Protein AF-A0A0C1N298-F1 (afdb_monomer)

Mean predicted aligned error: 6.8 Å

Foldseek 3Di:
DFLVVLLVVLVVLLVVLVVQLPDDPDDDADPVVVVLVSLLVLLVVLLVCVVPDDPDDPSNVRSFSSLLSSLVSLLSQLPRDPRHDDPVCLVSLLSSLVSLLVHCPPPPVNLVVCCVPPVALQVSLNVTSNSSSLLSLLSSLVSVLVVLVPDPNSPVVQQCQCVVPVVSVVSVVQCLDCVNNVRLSNLLSCLLCVVSSCSRPVVSSLVCVCSSQPPDPVCNSSNVSSQQSNLQRDDADLSSCVSCVVVLLVVLVCLQVVCVVDVDDDSSLLSSLQNVLVCQLVPNFDPPPVSTSNVSNVVRHFLVSLLSSLLSVLVVLLPDPDQDDVSSVVSNLVVLVVLLVCLVPDPDVVRNQSNLQSLLSNLLSPNDDVVSSLVSLLSSLVSRVHHPPPQSSLQSLLVCCLVPLLSSLSSVLSNCVSPPVNPVCVSRVPSLLSSLLSQLQDPDPNSNVSSVVVQVVCVVVVNPVSVVSNVVND

Secondary structure (DSSP, 8-state):
--HHHHHHHHHHHHHHHHHHHHH-SS-PPP-HHHHHHHHHHHHHHHHHHHHH--TT-THHHHHHHHHHHHHHHHHHHTT-TTTS--GGGHHHHHHHHHHHTT--PSPHHHHHHHHTT---HHHHHTTSHHHHHHHHHHHHHHHHHHHHHHSTTHHHHHHTGGGG-THHHHHHHHHH-TTT---HHHHHHHHHTHHHHHHH-HHHHHHHHHHHS--SGGGHHHHHHHHHHHHHH----HHHHHHHHHHHHHHHHHHHHHHHH-SS--HHHHHHHHHHHHHHHTTSS-TT-TT-HHHHHHHHS-HHHHHHHHHHHHHHHHH--SPPPHHHHHHHHHHHHHHHHHHHH-S-GGGGHHHHHTHHHHHHTT-S-HHHHHHHHHHHHHHTS--TTHHHHHHHHHHHTTT-HHHHHHHHHHHHHH-SSS-HHHHSHHHHHHHHHHHHHSS-HHHHHHHHHHHHHHHHTT-GGGGGGGTTT-

Sequence (474 aa):
MHPIYLTNLLRGLRQALNNQSGQQKEVKEFDWASVLCLCSWLAQESEQVQKFQTTDNNSNRDWLEPCRTVADLFEVGLTVDKIGIPYNLREQVWNTLSLLTQHLDPTPEREMGYHGFNNNPSELAINTVRGEALRAVVRYALWIRHHFEQISEGAERLEQGFDNMPEVPLVLDEHLNPDKEPSLAIRTVYGEWLPWLNLLDPHWTIQSIGKIFPQDEIFSDMRRAAWESYITNSNVYDNVFDVLREEYCYRVEQIASALIETPKLTHPDEGLSEHLMTLYWRGKLNLDEPEGLLARFFELASDALRSYALRFVGRSLDNTKDAIDPEILNRLQLLWEKRIDSVRSSADPSSYVSEIATFGWWFSSAKFDDSWAIAQFKQVLELVGKVDPEFLVLKHLAKLADVMPESAVECLKLIIEKDKKGGGIYGWHNDAKTILTTAIKGNNDKARQVAESIIHRLGERGHWEYRDLLSDGK

Solvent-accessible surface area (backbone atoms only — not comparable to full-atom values): 25530 Å² total; per-residue (Å²): 133,65,45,67,60,55,29,53,50,45,50,51,52,42,50,50,53,56,54,55,75,70,76,56,96,72,83,72,91,65,67,52,70,64,50,48,52,50,45,36,49,51,38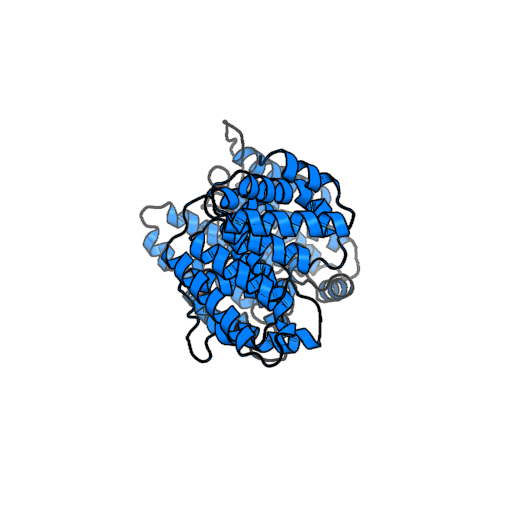,53,49,46,52,51,54,59,77,76,52,70,100,84,54,75,70,64,63,50,45,47,56,35,51,35,40,45,30,57,33,46,52,52,29,51,68,39,85,92,72,28,66,59,76,94,47,51,66,60,52,48,62,30,41,61,48,32,52,70,40,70,39,71,40,72,68,56,50,58,58,39,51,78,79,49,83,48,41,57,67,48,14,76,72,22,37,22,31,34,20,51,55,32,50,55,44,49,53,51,34,54,51,53,56,31,74,73,44,96,77,15,67,69,55,58,74,47,26,50,76,80,41,61,70,54,59,54,55,51,56,50,59,51,34,58,92,76,32,73,51,42,24,55,36,12,52,57,20,44,42,38,67,57,45,39,71,48,25,52,68,62,39,64,73,40,43,63,56,56,48,37,84,53,74,95,37,41,67,38,23,45,31,12,47,45,30,22,41,62,68,42,83,84,45,72,75,53,44,67,74,38,46,66,58,54,48,54,53,42,69,44,43,53,60,47,49,74,79,42,89,62,92,47,67,48,58,52,28,49,36,50,41,52,52,52,35,34,46,74,64,76,44,56,80,80,41,83,92,18,68,58,47,48,34,67,69,42,45,50,34,68,54,48,17,48,37,50,33,53,52,14,50,51,52,50,70,44,85,67,88,73,58,66,68,36,51,52,48,49,51,52,52,51,52,52,52,54,49,50,44,74,72,40,96,59,53,78,64,38,44,54,32,53,12,22,48,23,31,43,55,43,35,70,79,62,60,66,71,60,41,53,53,52,50,44,50,33,42,72,75,61,44,46,57,34,51,58,60,52,33,40,52,42,38,32,65,40,15,82,82,41,29,48,64,34,43,53,45,53,44,49,52,58,71,50,46,79,83,64,62,63,59,75,78,38,44,69,32,53,50,46,33,40,47,44,14,45,70,43,92,47,67,67,15,24,55,51,30,52,55,46,36,54,53,38,34,78,74,69,46,56,80,52,55,60,56,69,69,74,54,116

Radius of gyration: 29.15 Å; Cα contacts (8 Å, |Δi|>4): 558; chains: 1; bounding box: 76×52×72 Å

Structure (mmCIF, N/CA/C/O backbone):
data_AF-A0A0C1N298-F1
#
_entry.id   AF-A0A0C1N298-F1
#
loop_
_atom_site.group_PDB
_atom_site.id
_atom_site.type_symbol
_atom_site.label_atom_id
_atom_site.label_alt_id
_atom_site.label_comp_id
_atom_site.label_asym_id
_atom_site.label_entity_id
_atom_site.label_seq_id
_atom_site.pdbx_PDB_ins_code
_atom_site.Cartn_x
_atom_site.Cartn_y
_atom_site.Cartn_z
_atom_site.occupancy
_atom_site.B_iso_or_equiv
_atom_site.auth_seq_id
_atom_site.auth_comp_id
_atom_site.auth_asym_id
_atom_site.auth_atom_id
_atom_site.pdbx_PDB_model_num
ATOM 1 N N . MET A 1 1 ? 10.496 18.639 -39.844 1.00 66.44 1 MET A N 1
ATOM 2 C CA . MET A 1 1 ? 9.130 18.585 -39.270 1.00 66.44 1 MET A CA 1
ATOM 3 C C . MET A 1 1 ? 9.231 19.071 -37.832 1.00 66.44 1 MET A C 1
ATOM 5 O O . MET A 1 1 ? 10.214 18.723 -37.198 1.00 66.44 1 MET A O 1
ATOM 9 N N . HIS A 1 2 ? 8.319 19.915 -37.338 1.00 80.25 2 HIS A N 1
ATOM 10 C CA . HIS A 1 2 ? 8.431 20.426 -35.962 1.00 80.25 2 HIS A CA 1
ATOM 11 C C . HIS A 1 2 ? 8.074 19.318 -34.946 1.00 80.25 2 HIS A C 1
ATOM 13 O O . HIS A 1 2 ? 7.054 18.653 -35.165 1.00 80.25 2 HIS A O 1
ATOM 19 N N . PRO A 1 3 ? 8.832 19.142 -33.845 1.00 81.69 3 PRO A N 1
ATOM 20 C CA . PRO A 1 3 ? 8.614 18.086 -32.845 1.00 81.69 3 PRO A CA 1
ATOM 21 C C . PRO A 1 3 ? 7.174 17.967 -32.330 1.00 81.69 3 PRO A C 1
ATOM 23 O O . PRO A 1 3 ? 6.628 16.874 -32.232 1.00 81.69 3 PRO A O 1
ATOM 26 N N . ILE A 1 4 ? 6.497 19.099 -32.131 1.00 83.19 4 ILE A N 1
ATOM 27 C CA . ILE A 1 4 ? 5.093 19.137 -31.687 1.00 83.19 4 ILE A CA 1
ATOM 28 C C . ILE A 1 4 ? 4.109 18.354 -32.580 1.00 83.19 4 ILE A C 1
ATOM 30 O O . ILE A 1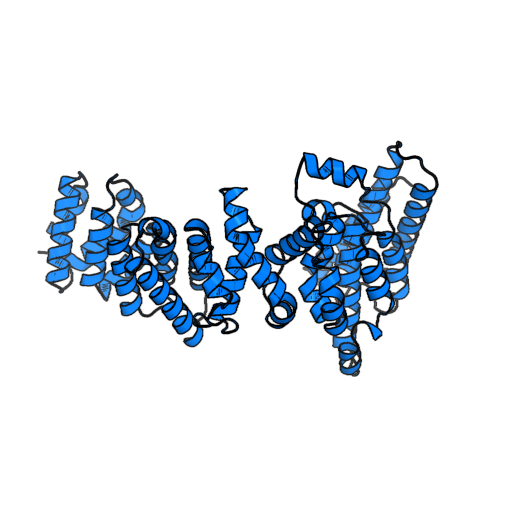 4 ? 3.142 17.781 -32.078 1.00 83.19 4 ILE A O 1
ATOM 34 N N . TYR A 1 5 ? 4.330 18.300 -33.900 1.00 87.56 5 TYR A N 1
ATOM 35 C CA . TYR A 1 5 ? 3.459 17.529 -34.796 1.00 87.56 5 TYR A CA 1
ATOM 36 C C . TYR A 1 5 ? 3.675 16.027 -34.612 1.00 87.56 5 TYR A C 1
ATOM 38 O O . TYR A 1 5 ? 2.715 15.262 -34.655 1.00 87.56 5 TYR A O 1
ATOM 46 N N . LEU A 1 6 ? 4.922 15.626 -34.357 1.00 88.94 6 LEU A N 1
ATOM 47 C CA . LEU A 1 6 ? 5.306 14.242 -34.095 1.00 88.94 6 LEU A CA 1
ATOM 48 C C . LEU A 1 6 ? 4.724 13.777 -32.756 1.00 88.94 6 LEU A C 1
ATOM 50 O O . LEU A 1 6 ? 4.073 12.738 -32.705 1.00 88.94 6 LEU A O 1
ATOM 54 N N . THR A 1 7 ? 4.835 14.597 -31.708 1.00 89.19 7 THR A N 1
ATOM 55 C CA . THR A 1 7 ? 4.174 14.368 -30.415 1.00 89.19 7 THR A CA 1
ATOM 56 C C . THR A 1 7 ? 2.671 14.142 -30.577 1.00 89.19 7 THR A C 1
ATOM 58 O O . THR A 1 7 ? 2.132 13.155 -30.082 1.00 89.19 7 THR A O 1
ATOM 61 N N . ASN A 1 8 ? 1.971 15.033 -31.286 1.00 91.19 8 ASN A N 1
ATOM 62 C CA . ASN A 1 8 ? 0.522 14.913 -31.457 1.00 91.19 8 ASN A CA 1
ATOM 63 C C . ASN A 1 8 ? 0.126 13.684 -32.288 1.00 91.19 8 ASN A C 1
ATOM 65 O O . ASN A 1 8 ? -0.885 13.052 -31.983 1.00 91.19 8 ASN A O 1
ATOM 69 N N . LEU A 1 9 ? 0.928 13.314 -33.293 1.00 92.69 9 LEU A N 1
ATOM 70 C CA . LEU A 1 9 ? 0.733 12.077 -34.048 1.00 92.69 9 LEU A CA 1
ATOM 71 C C . LEU A 1 9 ? 0.848 10.849 -33.134 1.00 92.69 9 LEU A C 1
ATOM 73 O O . LEU A 1 9 ? -0.068 10.030 -33.104 1.00 92.69 9 LEU A O 1
ATOM 77 N N . LEU A 1 10 ? 1.927 10.746 -32.351 1.00 92.38 10 LEU A N 1
ATOM 78 C CA . LEU A 1 10 ? 2.144 9.627 -31.428 1.00 92.38 10 LEU A CA 1
ATOM 79 C C . LEU A 1 10 ? 1.056 9.551 -30.343 1.00 92.38 10 LEU A C 1
ATOM 81 O O . LEU A 1 10 ? 0.554 8.467 -30.052 1.00 92.38 10 LEU A O 1
ATOM 85 N N . ARG A 1 11 ? 0.613 10.692 -29.797 1.00 92.00 11 ARG A N 1
ATOM 86 C CA . ARG A 1 11 ? -0.526 10.745 -28.860 1.00 92.00 11 ARG A CA 1
ATOM 87 C C . ARG A 1 11 ? -1.820 10.247 -29.502 1.00 92.00 11 ARG A C 1
ATOM 89 O O . ARG A 1 11 ? -2.562 9.503 -28.866 1.00 92.00 11 ARG A O 1
ATOM 96 N N . GLY A 1 12 ? -2.077 10.618 -30.758 1.00 91.50 12 GLY A N 1
ATOM 97 C CA . GLY A 1 12 ? -3.223 10.123 -31.521 1.00 91.50 12 GLY A CA 1
ATOM 98 C C . GLY A 1 12 ? -3.175 8.607 -31.730 1.00 91.50 12 GLY A C 1
ATOM 99 O O . GLY A 1 12 ? -4.187 7.932 -31.549 1.00 91.50 12 GLY A O 1
ATOM 100 N N . LEU A 1 13 ? -1.994 8.060 -32.032 1.00 91.38 13 LEU A N 1
ATOM 101 C CA . LEU A 1 13 ? -1.765 6.616 -32.145 1.00 91.38 13 LEU A CA 1
ATOM 102 C C . LEU A 1 13 ? -1.998 5.893 -30.809 1.00 91.38 13 LEU A C 1
ATOM 104 O O . LEU A 1 13 ? -2.745 4.917 -30.766 1.00 91.38 13 LEU A O 1
ATOM 108 N N . ARG A 1 14 ? -1.449 6.415 -29.706 1.00 90.25 14 ARG A N 1
ATOM 109 C CA . ARG A 1 14 ? -1.684 5.897 -28.348 1.00 90.25 14 ARG A CA 1
ATOM 110 C C . ARG A 1 14 ? -3.173 5.894 -27.994 1.00 90.25 14 ARG A C 1
ATOM 112 O O . ARG A 1 14 ? -3.695 4.907 -27.481 1.00 90.25 14 ARG A O 1
ATOM 119 N N . GLN A 1 15 ? -3.881 6.983 -28.297 1.00 88.06 15 GLN A N 1
ATOM 120 C CA . GLN A 1 15 ? -5.320 7.084 -28.054 1.00 88.06 15 GLN A CA 1
ATOM 121 C C . GLN A 1 15 ? -6.119 6.090 -28.910 1.00 88.06 15 GLN A C 1
ATOM 123 O O . GLN A 1 15 ? -7.096 5.518 -28.427 1.00 88.06 15 GLN A O 1
ATOM 128 N N . ALA A 1 16 ? -5.709 5.854 -30.160 1.00 86.44 16 ALA A N 1
ATOM 129 C CA . ALA A 1 16 ? -6.337 4.858 -31.021 1.00 86.44 16 ALA A CA 1
ATOM 130 C C . ALA A 1 16 ? -6.214 3.440 -30.437 1.00 86.44 16 ALA A C 1
ATOM 132 O O . ALA A 1 16 ? -7.218 2.728 -30.394 1.00 86.44 16 ALA A O 1
ATOM 133 N N . LEU A 1 17 ? -5.035 3.074 -29.915 1.00 84.88 17 LEU A N 1
ATOM 134 C CA . LEU A 1 17 ? -4.811 1.792 -29.236 1.00 84.88 17 LEU A CA 1
ATOM 135 C C . LEU A 1 17 ? -5.724 1.633 -28.009 1.00 84.88 17 LEU A C 1
ATOM 137 O O . LEU A 1 17 ? -6.424 0.629 -27.888 1.00 84.88 17 LEU A O 1
ATOM 141 N N . ASN A 1 18 ? -5.803 2.653 -27.148 1.00 82.00 18 ASN A N 1
ATOM 142 C CA . ASN A 1 18 ? -6.661 2.625 -25.954 1.00 82.00 18 ASN A CA 1
ATOM 143 C C . ASN A 1 18 ? -8.163 2.533 -26.279 1.00 82.00 18 ASN A C 1
ATOM 145 O O . ASN A 1 18 ? -8.922 1.862 -25.585 1.00 82.00 18 ASN A O 1
ATOM 149 N N . ASN A 1 19 ? -8.623 3.199 -27.339 1.00 78.88 19 ASN A N 1
ATOM 150 C CA . ASN A 1 19 ? -10.037 3.156 -27.719 1.00 78.88 19 ASN A CA 1
ATOM 151 C C . ASN A 1 19 ? -10.432 1.798 -28.325 1.00 78.88 19 ASN A C 1
ATOM 153 O O . ASN A 1 19 ? -11.556 1.327 -28.128 1.00 78.88 19 ASN A O 1
ATOM 157 N N . GLN A 1 20 ? -9.519 1.167 -29.067 1.00 71.06 20 GLN A N 1
ATOM 158 C CA . GLN A 1 20 ? -9.757 -0.128 -29.704 1.00 71.06 20 GLN A CA 1
ATOM 159 C C . GLN A 1 20 ? -9.628 -1.307 -28.735 1.00 71.06 20 GLN A C 1
ATOM 161 O O . GLN A 1 20 ? -10.300 -2.317 -28.940 1.00 71.06 20 GLN A O 1
ATOM 166 N N . SER A 1 21 ? -8.847 -1.175 -27.658 1.00 62.97 21 SER A N 1
ATOM 167 C CA . SER A 1 21 ? -8.810 -2.172 -26.581 1.00 62.97 21 SER A CA 1
ATOM 168 C C . SER A 1 21 ? -10.100 -2.186 -25.745 1.00 62.97 21 SER A C 1
ATOM 170 O O . SER A 1 21 ? -10.472 -3.232 -25.217 1.00 62.97 21 SER A O 1
ATOM 172 N N . GLY A 1 22 ? -10.816 -1.055 -25.668 1.00 58.19 22 GLY A N 1
ATOM 173 C CA . GLY A 1 22 ? -11.989 -0.892 -24.807 1.00 58.19 22 GLY A CA 1
ATOM 174 C C . GLY A 1 22 ? -13.345 -1.318 -25.389 1.00 58.19 22 GLY A C 1
ATOM 175 O O . GLY A 1 22 ? -14.139 -1.902 -24.654 1.00 58.19 22 GLY A O 1
ATOM 176 N N . GLN A 1 23 ? -13.685 -0.990 -26.651 1.00 55.72 23 GLN A N 1
ATOM 177 C CA . GLN A 1 23 ? -15.110 -1.003 -27.069 1.00 55.72 23 GLN A CA 1
ATOM 178 C C . GLN A 1 23 ? -15.464 -1.258 -28.560 1.00 55.72 23 GLN A C 1
ATOM 180 O O . GLN A 1 23 ? -16.587 -0.942 -28.954 1.00 55.72 23 GLN A O 1
ATOM 185 N N . GLN A 1 24 ? -14.632 -1.861 -29.425 1.00 53.31 24 GLN A N 1
ATOM 186 C CA . GLN A 1 24 ? -15.046 -2.096 -30.833 1.00 53.31 24 GLN A CA 1
ATOM 187 C C . GLN A 1 24 ? -14.903 -3.537 -31.349 1.00 53.31 24 GLN A C 1
ATOM 189 O O . GLN A 1 24 ? -13.948 -4.246 -31.061 1.00 53.31 24 GLN A O 1
ATOM 194 N N . LYS A 1 25 ? -15.913 -3.956 -32.135 1.00 53.72 25 LYS A N 1
ATOM 195 C CA . LYS A 1 25 ? -16.077 -5.290 -32.746 1.00 53.72 25 LYS A CA 1
ATOM 196 C C . LYS A 1 25 ? -15.240 -5.513 -34.016 1.00 53.72 25 LYS A C 1
ATOM 198 O O . LYS A 1 25 ? -15.170 -6.648 -34.474 1.00 53.72 25 LYS A O 1
ATOM 203 N N . GLU A 1 26 ? -14.600 -4.479 -34.559 1.00 56.78 26 GLU A N 1
ATOM 204 C CA . GLU A 1 26 ? -13.660 -4.596 -35.680 1.00 56.78 26 GLU A CA 1
ATOM 205 C C . GLU A 1 26 ? -12.300 -4.040 -35.266 1.00 56.78 26 GLU A C 1
ATOM 207 O O . GLU A 1 26 ? -12.104 -2.831 -35.138 1.00 56.78 26 GLU A O 1
ATOM 212 N N . VAL A 1 27 ? -11.366 -4.956 -35.031 1.00 60.44 27 VAL A N 1
ATOM 213 C CA . VAL A 1 27 ? -9.962 -4.642 -34.797 1.00 60.44 27 VAL A CA 1
ATOM 214 C C . VAL A 1 27 ? -9.345 -4.263 -36.142 1.00 60.44 27 VAL A C 1
ATOM 216 O O . VAL A 1 27 ? -9.258 -5.107 -37.032 1.00 60.44 27 VAL A O 1
ATOM 219 N N . LYS A 1 28 ? -8.949 -2.998 -36.319 1.00 67.31 28 LYS A N 1
ATOM 220 C CA . LYS A 1 28 ? -8.150 -2.604 -37.487 1.00 67.31 28 LYS A CA 1
ATOM 221 C C . LYS A 1 28 ? -6.696 -2.975 -37.230 1.00 67.31 28 LYS A C 1
ATOM 223 O O . LYS A 1 28 ? -6.193 -2.720 -36.140 1.00 67.31 28 LYS A O 1
ATOM 228 N N . GLU A 1 29 ? -6.038 -3.553 -38.230 1.00 72.25 29 GLU A N 1
ATOM 229 C CA . GLU A 1 29 ? -4.600 -3.812 -38.169 1.00 72.25 29 GLU A CA 1
ATOM 230 C C . GLU A 1 29 ? -3.844 -2.506 -37.891 1.00 72.25 29 GLU A C 1
ATOM 232 O O . GLU A 1 29 ? -4.100 -1.472 -38.517 1.00 72.25 29 GLU A O 1
ATOM 237 N N . PHE A 1 30 ? -2.936 -2.561 -36.920 1.00 83.94 30 PHE A N 1
ATOM 238 C CA . PHE A 1 30 ? -2.082 -1.449 -36.532 1.00 83.94 30 PHE A CA 1
ATOM 239 C C . PHE A 1 30 ? -0.682 -1.707 -37.091 1.00 83.94 30 PHE A C 1
ATOM 241 O O . PHE A 1 30 ? -0.045 -2.701 -36.740 1.00 83.94 30 PHE A O 1
ATOM 248 N N . ASP A 1 31 ? -0.211 -0.840 -37.990 1.00 91.31 31 ASP A N 1
ATOM 249 C CA . ASP A 1 31 ? 1.086 -1.001 -38.657 1.00 91.31 31 ASP A CA 1
ATOM 250 C C . ASP A 1 31 ? 2.246 -0.635 -37.718 1.00 91.31 31 ASP A C 1
ATOM 252 O O . ASP A 1 31 ? 2.850 0.440 -37.796 1.00 91.31 31 ASP A O 1
ATOM 256 N N . TRP A 1 32 ? 2.552 -1.551 -36.800 1.00 94.38 32 TRP A N 1
ATOM 257 C CA . TRP A 1 32 ? 3.634 -1.385 -35.837 1.00 94.38 32 TRP A CA 1
ATOM 258 C C . TRP A 1 32 ? 5.004 -1.254 -36.490 1.00 94.38 32 TRP A C 1
ATOM 260 O O . TRP A 1 32 ? 5.846 -0.560 -35.936 1.00 94.38 32 TRP A O 1
ATOM 270 N N . ALA A 1 33 ? 5.244 -1.847 -37.662 1.00 94.06 33 ALA A N 1
ATOM 271 C CA . ALA A 1 33 ? 6.540 -1.729 -38.326 1.00 94.06 33 ALA A CA 1
ATOM 272 C C . ALA A 1 33 ? 6.829 -0.269 -38.717 1.00 94.06 33 ALA A C 1
ATOM 274 O O . ALA A 1 33 ? 7.897 0.263 -38.405 1.00 94.06 33 ALA A O 1
ATOM 275 N N . SER A 1 34 ? 5.855 0.413 -39.325 1.00 94.38 34 SER A N 1
ATOM 276 C CA . SER A 1 34 ? 5.986 1.835 -39.663 1.00 94.38 34 SER A CA 1
ATOM 277 C C . SER A 1 34 ? 6.056 2.726 -38.420 1.00 94.38 34 SER A C 1
ATOM 279 O O . SER A 1 34 ? 6.842 3.675 -38.379 1.00 94.38 34 SER A O 1
ATOM 281 N N . VAL A 1 35 ? 5.266 2.416 -37.387 1.00 94.88 35 VAL A N 1
ATOM 282 C CA . VAL A 1 35 ? 5.274 3.170 -36.124 1.00 94.88 35 VAL A CA 1
ATOM 283 C C . VAL A 1 35 ? 6.618 3.033 -35.404 1.00 94.88 35 VAL A C 1
ATOM 285 O O . VAL A 1 35 ? 7.192 4.043 -35.006 1.00 94.88 35 VAL A O 1
ATOM 288 N N . LEU A 1 36 ? 7.169 1.823 -35.294 1.00 95.50 36 LEU A N 1
ATOM 289 C CA . LEU A 1 36 ? 8.472 1.586 -34.667 1.00 95.50 36 LEU A CA 1
ATOM 290 C C . LEU A 1 36 ? 9.619 2.211 -35.462 1.00 95.50 36 LEU A C 1
ATOM 292 O O . LEU A 1 36 ? 10.556 2.727 -34.855 1.00 95.50 36 LEU A O 1
ATOM 296 N N . CYS A 1 37 ? 9.531 2.240 -36.796 1.00 95.19 37 CYS A N 1
ATOM 297 C CA . CYS A 1 37 ? 10.485 2.969 -37.630 1.00 95.19 37 CYS A CA 1
ATOM 298 C C . CYS A 1 37 ? 10.489 4.472 -37.295 1.00 95.19 37 CYS A C 1
ATOM 300 O O . CYS A 1 37 ? 11.556 5.059 -37.106 1.00 95.19 37 CYS A O 1
ATOM 302 N N . LEU A 1 38 ? 9.305 5.079 -37.135 1.00 94.25 38 LEU A N 1
ATOM 303 C CA . LEU A 1 38 ? 9.179 6.473 -36.706 1.00 94.25 38 LEU A CA 1
ATOM 304 C C . LEU A 1 38 ? 9.743 6.687 -35.293 1.00 94.25 38 LEU A C 1
ATOM 306 O O . LEU A 1 38 ? 10.506 7.626 -35.082 1.00 94.25 38 LEU A O 1
ATOM 310 N N . CYS A 1 39 ? 9.398 5.820 -34.338 1.00 95.12 39 CYS A N 1
ATOM 311 C CA . CYS A 1 39 ? 9.903 5.881 -32.964 1.00 95.12 39 CYS A CA 1
ATOM 312 C C . CYS A 1 39 ? 11.434 5.766 -32.900 1.00 95.12 39 CYS A C 1
ATOM 314 O O . CYS A 1 39 ? 12.076 6.559 -32.215 1.00 95.12 39 CYS A O 1
ATOM 316 N N . SER A 1 40 ? 12.017 4.832 -33.658 1.00 94.06 40 SER A N 1
ATOM 317 C CA . SER A 1 40 ? 13.471 4.649 -33.756 1.00 94.06 40 SER A CA 1
ATOM 318 C C . SER A 1 40 ? 14.146 5.900 -34.310 1.00 94.06 40 SER A C 1
ATOM 320 O O . SER A 1 40 ? 15.119 6.389 -33.738 1.00 94.06 40 SER A O 1
ATOM 322 N N . TRP A 1 41 ? 13.607 6.448 -35.403 1.00 94.00 41 TRP A N 1
ATOM 323 C CA . TRP A 1 41 ? 14.131 7.671 -36.003 1.00 94.00 41 TRP A CA 1
ATOM 324 C C . TRP A 1 41 ? 14.064 8.857 -35.029 1.00 94.00 41 TRP A C 1
ATOM 326 O O . TRP A 1 41 ? 15.035 9.597 -34.912 1.00 94.00 41 TRP A O 1
ATOM 336 N N . LEU A 1 42 ? 12.964 9.010 -34.281 1.00 91.62 42 LEU A N 1
ATOM 337 C CA . LEU A 1 42 ? 12.821 10.066 -33.272 1.00 91.62 42 LEU A CA 1
ATOM 338 C C . LEU A 1 42 ? 13.865 9.957 -32.157 1.00 91.62 42 LEU A C 1
ATOM 340 O O . LEU A 1 42 ? 14.465 10.966 -31.790 1.00 91.62 42 LEU A O 1
ATOM 344 N N . ALA A 1 43 ? 14.092 8.749 -31.635 1.00 91.62 43 ALA A N 1
ATOM 345 C CA . ALA A 1 43 ? 15.094 8.520 -30.598 1.00 91.62 43 ALA A CA 1
ATOM 346 C C . ALA A 1 43 ? 16.511 8.855 -31.101 1.00 91.62 43 ALA A C 1
ATOM 348 O O . ALA A 1 43 ? 17.268 9.535 -30.408 1.00 91.62 43 ALA A O 1
ATOM 349 N N . GLN A 1 44 ? 16.842 8.454 -32.333 1.00 91.56 44 GLN A N 1
ATOM 350 C CA . GLN A 1 44 ? 18.126 8.764 -32.975 1.00 91.56 44 GLN A CA 1
ATOM 351 C C . GLN A 1 44 ? 18.308 10.264 -33.235 1.00 91.56 44 GLN A C 1
ATOM 353 O O . GLN A 1 44 ? 19.378 10.812 -32.977 1.00 91.56 44 GLN A O 1
ATOM 358 N N . GLU A 1 45 ? 17.274 10.944 -33.732 1.00 88.81 45 GLU A N 1
ATOM 359 C CA . GLU A 1 45 ? 17.314 12.387 -33.984 1.00 88.81 45 GLU A CA 1
ATOM 360 C C . GLU A 1 45 ? 17.512 13.159 -32.671 1.00 88.81 45 GLU A C 1
ATOM 362 O O . GLU A 1 45 ? 18.363 14.043 -32.592 1.00 88.81 45 GLU A O 1
ATOM 367 N N . SER A 1 46 ? 16.796 12.775 -31.609 1.00 86.12 46 SER A N 1
ATOM 368 C CA . SER A 1 46 ? 16.953 13.370 -30.277 1.00 86.12 46 SER A CA 1
ATOM 369 C C . SER A 1 46 ? 18.371 13.199 -29.724 1.00 86.12 46 SER A C 1
ATOM 371 O O . SER A 1 46 ? 18.938 14.144 -29.171 1.00 86.12 46 SER A O 1
ATOM 373 N N . GLU A 1 47 ? 18.967 12.017 -29.891 1.00 85.12 47 GLU A N 1
ATOM 374 C CA . GLU A 1 47 ? 20.351 11.754 -29.488 1.00 85.12 47 GLU A CA 1
ATOM 375 C C . GLU A 1 47 ? 21.341 12.659 -30.247 1.00 85.12 47 GLU A C 1
ATOM 377 O O . GLU A 1 47 ? 22.252 13.239 -29.651 1.00 85.12 47 GLU A O 1
ATOM 382 N N . GLN A 1 48 ? 21.156 12.829 -31.560 1.00 84.31 48 GLN A N 1
ATOM 383 C CA . GLN A 1 48 ? 21.991 13.729 -32.360 1.00 84.31 48 GLN A CA 1
ATOM 384 C C . GLN A 1 48 ? 21.844 15.183 -31.904 1.00 84.31 48 GLN A C 1
ATOM 386 O O . GLN A 1 48 ? 22.848 15.861 -31.685 1.00 84.31 48 GLN A O 1
ATOM 391 N N . VAL A 1 49 ? 20.613 15.656 -31.701 1.00 80.75 49 VAL A N 1
ATOM 392 C CA . VAL A 1 49 ? 20.340 17.019 -31.221 1.00 80.75 49 VAL A CA 1
ATOM 393 C C . VAL A 1 49 ? 21.059 17.292 -29.895 1.00 80.75 49 VAL A C 1
ATOM 395 O O . VAL A 1 49 ? 21.670 18.351 -29.745 1.00 80.75 49 VAL A O 1
ATOM 398 N N . GLN A 1 50 ? 21.083 16.321 -28.980 1.00 76.00 50 GLN A N 1
ATOM 399 C CA . GLN A 1 50 ? 21.799 16.435 -27.704 1.00 76.00 50 GLN A CA 1
ATOM 400 C C . GLN A 1 50 ? 23.318 16.491 -27.855 1.00 76.00 50 GLN A C 1
ATOM 402 O O . GLN A 1 50 ? 23.968 17.258 -27.148 1.00 76.00 50 GLN A O 1
ATOM 407 N N . LYS A 1 51 ? 23.898 15.721 -28.782 1.00 73.56 51 LYS A N 1
ATOM 408 C CA . LYS A 1 51 ? 25.353 15.706 -29.016 1.00 73.56 51 LYS A CA 1
ATOM 409 C C . LYS A 1 51 ? 25.887 17.027 -29.578 1.00 73.56 51 LYS A C 1
ATOM 411 O O . LYS A 1 51 ? 27.053 17.348 -29.357 1.00 73.56 51 LYS A O 1
ATOM 416 N N . PHE A 1 52 ? 25.067 17.780 -30.315 1.00 66.06 52 PHE A N 1
ATOM 417 C CA . PHE A 1 52 ? 25.514 18.959 -31.069 1.00 66.06 52 PHE A CA 1
ATOM 418 C C . PHE A 1 52 ? 25.053 20.313 -30.501 1.00 66.06 52 PHE A C 1
ATOM 420 O O . PHE A 1 52 ? 25.431 21.346 -31.056 1.00 66.06 52 PHE A O 1
ATOM 427 N N . GLN A 1 53 ? 24.268 20.355 -29.417 1.00 60.28 53 GLN A N 1
ATOM 428 C CA . GLN A 1 53 ? 23.753 21.610 -28.846 1.00 60.28 53 GLN A CA 1
ATOM 429 C C . GLN A 1 53 ? 24.339 21.923 -27.462 1.00 60.28 53 GLN A C 1
ATOM 431 O O . GLN A 1 53 ? 24.379 21.078 -26.575 1.00 60.28 53 GLN A O 1
ATOM 436 N N . THR A 1 54 ? 24.771 23.176 -27.270 1.00 50.56 54 THR A N 1
ATOM 437 C CA . THR A 1 54 ? 25.161 23.720 -25.962 1.00 50.56 54 THR A CA 1
ATOM 438 C C . THR A 1 54 ? 23.927 23.964 -25.088 1.00 50.56 54 THR A C 1
ATOM 440 O O . THR A 1 54 ? 22.839 24.232 -25.595 1.00 50.56 54 THR A O 1
ATOM 443 N N . THR A 1 55 ? 24.114 23.900 -23.770 1.00 50.38 55 THR A N 1
ATOM 444 C CA . THR A 1 55 ? 23.116 23.847 -22.679 1.00 50.38 55 THR A CA 1
ATOM 445 C C . THR A 1 55 ? 22.043 24.950 -22.623 1.00 50.38 55 THR A C 1
ATOM 447 O O . THR A 1 55 ? 21.161 24.870 -21.774 1.00 50.38 55 THR A O 1
ATOM 450 N N . ASP A 1 56 ? 22.053 25.937 -23.521 1.00 46.47 56 ASP A N 1
ATOM 451 C CA . ASP A 1 56 ? 21.295 27.194 -23.386 1.00 46.47 56 ASP A CA 1
ATOM 452 C C . ASP A 1 56 ? 20.205 27.438 -24.454 1.00 46.47 56 ASP A C 1
ATOM 454 O O . ASP A 1 56 ? 19.630 28.523 -24.519 1.00 46.47 56 ASP A O 1
ATOM 458 N N . ASN A 1 57 ? 19.877 26.454 -25.304 1.00 50.56 57 ASN A N 1
ATOM 459 C CA . ASN A 1 57 ? 18.877 26.637 -26.368 1.00 50.56 57 ASN A CA 1
ATOM 460 C C . ASN A 1 57 ? 17.538 25.919 -26.109 1.00 50.56 57 ASN A C 1
ATOM 462 O O . ASN A 1 57 ? 17.485 24.717 -25.843 1.00 50.56 57 ASN A O 1
ATOM 466 N N . ASN A 1 58 ? 16.431 26.652 -26.316 1.00 51.50 58 ASN A N 1
ATOM 467 C CA . ASN A 1 58 ? 15.042 26.159 -26.277 1.00 51.50 58 ASN A CA 1
ATOM 468 C C . ASN A 1 58 ? 14.779 24.941 -27.189 1.00 51.50 58 ASN A C 1
ATOM 470 O O . ASN A 1 58 ? 13.852 24.183 -26.922 1.00 51.50 58 ASN A O 1
ATOM 474 N N . SER A 1 59 ? 15.604 24.714 -28.216 1.00 51.84 59 SER A N 1
ATOM 475 C CA . SER A 1 59 ? 15.459 23.602 -29.162 1.00 51.84 59 SER A CA 1
ATOM 476 C C . SER A 1 59 ? 15.611 22.218 -28.532 1.00 51.84 59 SER A C 1
ATOM 478 O O . SER A 1 59 ? 15.006 21.276 -29.030 1.00 51.84 59 SER A O 1
ATOM 480 N N . ASN A 1 60 ? 16.366 22.069 -27.436 1.00 55.84 60 ASN A N 1
ATOM 481 C CA . ASN A 1 60 ? 16.522 20.771 -26.765 1.00 55.84 60 ASN A CA 1
ATOM 482 C C . ASN A 1 60 ? 15.235 20.368 -26.015 1.00 55.84 60 ASN A C 1
ATOM 484 O O . ASN A 1 60 ? 14.886 19.192 -25.945 1.00 55.84 60 ASN A O 1
ATOM 488 N N . ARG A 1 61 ? 14.475 21.356 -25.512 1.00 59.47 61 ARG A N 1
ATOM 489 C CA . ARG A 1 61 ? 13.172 21.130 -24.860 1.00 59.47 61 ARG A CA 1
ATOM 490 C C . ARG A 1 61 ? 12.107 20.650 -25.841 1.00 59.47 61 ARG A C 1
ATOM 492 O O . ARG A 1 61 ? 11.221 19.902 -25.438 1.00 59.47 61 ARG A O 1
ATOM 499 N N . ASP A 1 62 ? 12.220 21.029 -27.113 1.00 71.12 62 ASP A N 1
ATOM 500 C CA . ASP A 1 62 ? 11.261 20.626 -28.142 1.00 71.12 62 ASP A CA 1
ATOM 501 C C . ASP A 1 62 ? 11.303 19.111 -28.420 1.00 71.12 62 ASP A C 1
ATOM 503 O O . ASP A 1 62 ? 10.292 18.548 -28.836 1.00 71.12 62 ASP A O 1
ATOM 507 N N . TRP A 1 63 ? 12.427 18.433 -28.144 1.00 79.31 63 TRP A N 1
ATOM 508 C CA . TRP A 1 63 ? 12.610 16.994 -28.397 1.00 79.31 63 TRP A CA 1
ATOM 509 C C . TRP A 1 63 ? 12.361 16.084 -27.187 1.00 79.31 63 TRP A C 1
ATOM 511 O O . TRP A 1 63 ? 12.165 14.883 -27.371 1.00 79.31 63 TRP A O 1
ATOM 521 N N . LEU A 1 64 ? 12.254 16.641 -25.974 1.00 84.81 64 LEU A N 1
ATOM 522 C CA . LEU A 1 64 ? 11.909 15.869 -24.771 1.00 84.81 64 LEU A CA 1
ATOM 523 C C . LEU A 1 64 ? 10.530 15.218 -24.896 1.00 84.81 64 LEU A C 1
ATOM 525 O O . LEU A 1 64 ? 10.351 14.035 -24.615 1.00 84.81 64 LEU A O 1
ATOM 529 N N . GLU A 1 65 ? 9.547 16.001 -25.334 1.00 87.56 65 GLU A N 1
ATOM 530 C CA . GLU A 1 65 ? 8.156 15.568 -25.360 1.00 87.56 65 GLU A CA 1
ATOM 531 C C . GLU A 1 65 ? 7.883 14.460 -26.395 1.00 87.56 65 GLU A C 1
ATOM 533 O O . GLU A 1 65 ? 7.210 13.490 -26.041 1.00 87.56 65 GLU A O 1
ATOM 538 N N . PRO A 1 66 ? 8.399 14.513 -27.643 1.00 88.38 66 PRO A N 1
ATOM 539 C CA . PRO A 1 66 ? 8.334 13.371 -28.552 1.00 88.38 66 PRO A CA 1
ATOM 540 C C . PRO A 1 66 ? 8.948 12.096 -27.965 1.00 88.38 66 PRO A C 1
ATOM 542 O O . PRO A 1 66 ? 8.311 11.052 -28.047 1.00 88.38 66 PRO A O 1
ATOM 545 N N . CYS A 1 67 ? 10.130 12.172 -27.345 1.00 90.44 67 CYS A N 1
ATOM 546 C CA . CYS A 1 67 ? 10.806 11.010 -26.760 1.00 90.44 67 CYS A CA 1
ATOM 547 C C . CYS A 1 67 ? 10.015 10.392 -25.603 1.00 90.44 67 CYS A C 1
ATOM 549 O O . CYS A 1 67 ? 9.826 9.178 -25.572 1.00 90.44 67 CYS A O 1
ATOM 551 N N . ARG A 1 68 ? 9.466 11.221 -24.706 1.00 90.88 68 ARG A N 1
ATOM 552 C CA . ARG A 1 68 ? 8.526 10.755 -23.672 1.00 90.88 68 ARG A CA 1
ATOM 553 C C . ARG A 1 68 ? 7.295 10.103 -24.291 1.00 90.88 68 ARG A C 1
ATOM 555 O O . ARG A 1 68 ? 6.921 9.007 -23.908 1.00 90.88 68 ARG A O 1
ATOM 562 N N . THR A 1 69 ? 6.727 10.716 -25.331 1.00 91.12 69 THR A N 1
ATOM 563 C CA . THR A 1 69 ? 5.551 10.159 -26.017 1.00 91.12 69 THR A CA 1
ATOM 564 C C . THR A 1 69 ? 5.856 8.817 -26.703 1.00 91.12 69 THR A C 1
ATOM 566 O O . THR A 1 69 ? 4.960 7.985 -26.830 1.00 91.12 69 THR A O 1
ATOM 569 N N . VAL A 1 70 ? 7.098 8.573 -27.144 1.00 94.56 70 VAL A N 1
ATOM 570 C CA . VAL A 1 70 ? 7.525 7.249 -27.630 1.00 94.56 70 VAL A CA 1
ATOM 571 C C . VAL A 1 70 ? 7.482 6.219 -26.496 1.00 94.56 70 VAL A C 1
ATOM 573 O O . VAL A 1 70 ? 6.902 5.152 -26.691 1.00 94.56 70 VAL A O 1
ATOM 576 N N . ALA A 1 71 ? 8.028 6.538 -25.318 1.00 91.88 71 ALA A N 1
ATOM 577 C CA . ALA A 1 71 ? 7.962 5.654 -24.152 1.00 91.88 71 ALA A CA 1
ATOM 578 C C . ALA A 1 71 ? 6.505 5.395 -23.705 1.00 91.88 71 ALA A C 1
ATOM 580 O O . ALA A 1 71 ? 6.118 4.238 -23.536 1.00 91.88 71 ALA A O 1
ATOM 581 N N . ASP A 1 72 ? 5.661 6.432 -23.657 1.00 88.69 72 ASP A N 1
ATOM 582 C CA . ASP A 1 72 ? 4.220 6.322 -23.365 1.00 88.69 72 ASP A CA 1
ATOM 583 C C . ASP A 1 72 ? 3.466 5.459 -24.394 1.00 88.69 72 ASP A C 1
ATOM 585 O O . ASP A 1 72 ? 2.484 4.779 -24.079 1.00 88.69 72 ASP A O 1
ATOM 589 N N . LEU A 1 73 ? 3.867 5.521 -25.669 1.00 93.00 73 LEU A N 1
ATOM 590 C CA . LEU A 1 73 ? 3.283 4.689 -26.717 1.00 93.00 73 LEU A CA 1
ATOM 591 C C . LEU A 1 73 ? 3.684 3.224 -26.527 1.00 93.00 73 LEU A C 1
ATOM 593 O O . LEU A 1 73 ? 2.849 2.342 -26.729 1.00 93.00 73 LEU A O 1
ATOM 597 N N . PHE A 1 74 ? 4.927 2.961 -26.121 1.00 94.25 74 PHE A N 1
ATOM 598 C CA . PHE A 1 74 ? 5.393 1.611 -25.811 1.00 94.25 74 PHE A CA 1
ATOM 599 C C . PHE A 1 74 ? 4.716 1.053 -24.563 1.00 94.25 74 PHE A C 1
ATOM 601 O O . PHE A 1 74 ? 4.355 -0.118 -24.572 1.00 94.25 74 PHE A O 1
ATOM 608 N N . GLU A 1 75 ? 4.445 1.870 -23.541 1.00 87.94 75 GLU A N 1
ATOM 609 C CA . GLU A 1 75 ? 3.638 1.455 -22.386 1.00 87.94 75 GLU A CA 1
ATOM 610 C C . GLU A 1 75 ? 2.320 0.799 -22.828 1.00 87.94 75 GLU A C 1
ATOM 612 O O . GLU A 1 75 ? 1.984 -0.295 -22.371 1.00 87.94 75 GLU A O 1
ATOM 617 N N . VAL A 1 76 ? 1.584 1.439 -23.740 1.00 89.38 76 VAL A N 1
ATOM 618 C CA . VAL A 1 76 ? 0.307 0.908 -24.242 1.00 89.38 76 VAL A CA 1
ATOM 619 C C . VAL A 1 76 ? 0.538 -0.235 -25.232 1.00 89.38 76 VAL A C 1
ATOM 621 O O . VAL A 1 76 ? -0.117 -1.271 -25.161 1.00 89.38 76 VAL A O 1
ATOM 624 N N . GLY A 1 77 ? 1.489 -0.080 -26.153 1.00 92.38 77 GLY A N 1
ATOM 625 C CA . GLY A 1 77 ? 1.779 -1.075 -27.184 1.00 92.38 77 GLY A CA 1
ATOM 626 C C . GLY A 1 77 ? 2.226 -2.427 -26.630 1.00 92.38 77 GLY A C 1
ATOM 627 O O . GLY A 1 77 ? 1.875 -3.455 -27.198 1.00 92.38 77 GLY A O 1
ATOM 628 N N . LEU A 1 78 ? 2.960 -2.439 -25.518 1.00 94.12 78 LEU A N 1
ATOM 629 C CA . LEU A 1 78 ? 3.478 -3.654 -24.883 1.00 94.12 78 LEU A CA 1
ATOM 630 C C . LEU A 1 78 ? 2.460 -4.344 -23.962 1.00 94.12 78 LEU A C 1
ATOM 632 O O . LEU A 1 78 ? 2.691 -5.474 -23.545 1.00 94.12 78 LEU A O 1
ATOM 636 N N . THR A 1 79 ? 1.348 -3.684 -23.627 1.00 87.69 79 THR A N 1
ATOM 637 C CA . THR A 1 79 ? 0.359 -4.193 -22.659 1.00 87.69 79 THR A CA 1
ATOM 638 C C . THR A 1 79 ? -0.939 -4.685 -23.296 1.00 87.69 79 THR A C 1
ATOM 640 O O . THR A 1 79 ? -1.716 -5.368 -22.635 1.00 87.69 79 THR A O 1
ATOM 643 N N . VAL A 1 80 ? -1.205 -4.355 -24.563 1.00 84.75 80 VAL A N 1
ATOM 644 C CA . VAL A 1 80 ? -2.445 -4.738 -25.254 1.00 84.75 80 VAL A CA 1
ATOM 645 C C . VAL A 1 80 ? -2.260 -6.030 -26.056 1.00 84.75 80 VAL A C 1
ATOM 647 O O . VAL A 1 80 ? -1.433 -6.081 -26.954 1.00 84.75 80 VAL A O 1
ATOM 650 N N . ASP A 1 81 ? -3.099 -7.044 -25.838 1.00 77.19 81 ASP A N 1
ATOM 651 C CA . ASP A 1 81 ? -2.905 -8.360 -26.478 1.00 77.19 81 ASP A CA 1
ATOM 652 C C . ASP A 1 81 ? -3.147 -8.376 -27.998 1.00 77.19 81 ASP A C 1
ATOM 654 O O . ASP A 1 81 ? -2.322 -8.843 -28.776 1.00 77.19 81 ASP A O 1
ATOM 658 N N . LYS A 1 82 ? -4.313 -7.899 -28.455 1.00 80.19 82 LYS A N 1
ATOM 659 C CA . LYS A 1 82 ? -4.777 -8.143 -29.841 1.00 80.19 82 LYS A CA 1
ATOM 660 C C . LYS A 1 82 ? -4.188 -7.200 -30.886 1.00 80.19 82 LYS A C 1
ATOM 662 O O . LYS A 1 82 ? -4.103 -7.563 -32.053 1.00 80.19 82 LYS A O 1
ATOM 667 N N . ILE A 1 83 ? -3.876 -5.978 -30.472 1.00 86.81 83 ILE A N 1
ATOM 668 C CA . ILE A 1 83 ? -3.359 -4.901 -31.330 1.00 86.81 83 ILE A CA 1
ATOM 669 C C . ILE A 1 83 ? -2.045 -4.333 -30.812 1.00 86.81 83 ILE A C 1
ATOM 671 O O . ILE A 1 83 ? -1.589 -3.316 -31.328 1.00 86.81 83 ILE A O 1
ATOM 675 N N . GLY A 1 84 ? -1.468 -4.929 -29.769 1.00 90.81 84 GLY A N 1
ATOM 676 C CA . GLY A 1 84 ? -0.169 -4.517 -29.268 1.00 90.81 84 GLY A CA 1
ATOM 677 C C . GLY A 1 84 ? 0.955 -4.909 -30.207 1.00 90.81 84 GLY A C 1
ATOM 678 O O . GLY A 1 84 ? 0.745 -5.474 -31.284 1.00 90.81 84 GLY A O 1
ATOM 679 N N . ILE A 1 85 ? 2.163 -4.567 -29.786 1.00 94.44 85 ILE A N 1
ATOM 680 C CA . ILE A 1 85 ? 3.375 -4.792 -30.554 1.00 94.44 85 ILE A CA 1
ATOM 681 C C . ILE A 1 85 ? 3.584 -6.308 -30.714 1.00 94.44 85 ILE A C 1
ATOM 683 O O . ILE A 1 85 ? 3.668 -7.025 -29.714 1.00 94.44 85 ILE A O 1
ATOM 687 N N . PRO A 1 86 ? 3.693 -6.818 -31.953 1.00 93.69 86 PRO A N 1
ATOM 688 C CA . PRO A 1 86 ? 4.003 -8.220 -32.207 1.00 93.69 86 PRO A CA 1
ATOM 689 C C . PRO A 1 86 ? 5.393 -8.623 -31.698 1.00 93.69 86 PRO A C 1
ATOM 691 O O . PRO A 1 86 ? 6.366 -7.887 -31.874 1.00 93.69 86 PRO A O 1
ATOM 694 N N . TYR A 1 87 ? 5.518 -9.831 -31.133 1.00 94.25 87 TYR A N 1
ATOM 695 C CA . TYR A 1 87 ? 6.780 -10.330 -30.555 1.00 94.25 87 TYR A CA 1
ATOM 696 C C . TYR A 1 87 ? 7.959 -10.332 -31.541 1.00 94.25 87 TYR A C 1
ATOM 698 O O . TYR A 1 87 ? 9.097 -10.064 -31.162 1.00 94.25 87 TYR A O 1
ATOM 706 N N . ASN A 1 88 ? 7.707 -10.550 -32.835 1.00 95.50 88 ASN A N 1
ATOM 707 C CA . ASN A 1 88 ? 8.745 -10.519 -33.870 1.00 95.50 88 ASN A CA 1
ATOM 708 C C . ASN A 1 88 ? 9.372 -9.128 -34.092 1.00 95.50 88 ASN A C 1
ATOM 710 O O . ASN A 1 88 ? 10.365 -9.032 -34.808 1.00 95.50 88 ASN A O 1
ATOM 714 N N . LEU A 1 89 ? 8.822 -8.064 -33.495 1.00 96.75 89 LEU A N 1
ATOM 715 C CA . LEU A 1 89 ? 9.394 -6.714 -33.518 1.00 96.75 89 LEU A CA 1
ATOM 716 C C . LEU A 1 89 ? 10.224 -6.382 -32.265 1.00 96.75 89 LEU A C 1
ATOM 718 O O . LEU A 1 89 ? 10.672 -5.245 -32.121 1.00 96.75 89 LEU A O 1
ATOM 722 N N . ARG A 1 90 ? 10.474 -7.365 -31.385 1.00 96.81 90 ARG A N 1
ATOM 723 C CA . ARG A 1 90 ? 11.245 -7.226 -30.136 1.00 96.81 90 ARG A CA 1
ATOM 724 C C . ARG A 1 90 ? 12.538 -6.423 -30.300 1.00 96.81 90 ARG A C 1
ATOM 726 O O . ARG A 1 90 ? 12.777 -5.493 -29.538 1.00 96.81 90 ARG A O 1
ATOM 733 N N . GLU A 1 91 ? 13.344 -6.749 -31.308 1.00 97.00 91 GLU A N 1
ATOM 734 C CA . GLU A 1 91 ? 14.634 -6.089 -31.545 1.00 97.00 91 GLU A CA 1
ATOM 735 C C . GLU A 1 91 ? 14.474 -4.587 -31.847 1.00 97.00 91 GLU A C 1
ATOM 737 O O . GLU A 1 91 ? 15.230 -3.764 -31.339 1.00 97.00 91 GLU A O 1
ATOM 742 N N . GLN A 1 92 ? 13.452 -4.200 -32.618 1.00 96.25 92 GLN A N 1
ATOM 743 C CA . GLN A 1 92 ? 13.190 -2.790 -32.941 1.00 96.25 92 GLN A CA 1
ATOM 744 C C . GLN A 1 92 ? 12.707 -2.000 -31.720 1.00 96.25 92 GLN A C 1
ATOM 746 O O . GLN A 1 92 ? 13.100 -0.845 -31.531 1.00 96.25 92 GLN A O 1
ATOM 751 N N . VAL A 1 93 ? 11.878 -2.627 -30.878 1.00 97.62 93 VAL A N 1
ATOM 752 C CA . VAL A 1 93 ? 11.457 -2.040 -29.600 1.00 97.62 93 VAL A CA 1
ATOM 753 C C . VAL A 1 93 ? 12.677 -1.797 -28.722 1.00 97.62 93 VAL A C 1
ATOM 755 O O . VAL A 1 93 ? 12.883 -0.674 -28.261 1.00 97.62 93 VAL A O 1
ATOM 758 N N . TRP A 1 94 ? 13.512 -2.823 -28.541 1.00 97.88 94 TRP A N 1
ATOM 759 C CA . TRP A 1 94 ? 14.692 -2.725 -27.693 1.00 97.88 94 TRP A CA 1
ATOM 760 C C . TRP A 1 94 ? 15.679 -1.664 -28.177 1.00 97.88 94 TRP A C 1
ATOM 762 O O . TRP A 1 94 ? 16.098 -0.821 -27.390 1.00 97.88 94 TRP A O 1
ATOM 772 N N . ASN A 1 95 ? 16.003 -1.646 -29.472 1.00 96.25 95 ASN A N 1
ATOM 773 C CA . ASN A 1 95 ? 16.927 -0.663 -30.041 1.00 96.25 95 ASN A CA 1
ATOM 774 C C . ASN A 1 95 ? 16.453 0.778 -29.800 1.00 96.25 95 ASN A C 1
ATOM 776 O O . ASN A 1 95 ? 17.268 1.669 -29.575 1.00 96.25 95 ASN A O 1
ATOM 780 N N . THR A 1 96 ? 15.137 1.006 -29.804 1.00 96.81 96 THR A N 1
ATOM 781 C CA . THR A 1 96 ? 14.559 2.313 -29.471 1.00 96.81 96 THR A CA 1
ATOM 782 C C . THR A 1 96 ? 14.685 2.608 -27.975 1.00 96.81 96 THR A C 1
ATOM 784 O O . THR A 1 96 ? 15.166 3.675 -27.599 1.00 96.81 96 THR A O 1
ATOM 787 N N . LEU A 1 97 ? 14.284 1.665 -27.113 1.00 96.81 97 LEU A N 1
ATOM 788 C CA . LEU A 1 97 ? 14.350 1.824 -25.657 1.00 96.81 97 LEU A CA 1
ATOM 789 C C . LEU A 1 97 ? 15.777 2.067 -25.168 1.00 96.81 97 LEU A C 1
ATOM 791 O O . LEU A 1 97 ? 15.996 2.996 -24.399 1.00 96.81 97 LEU A O 1
ATOM 795 N N . SER A 1 98 ? 16.744 1.302 -25.673 1.00 96.06 98 SER A N 1
ATOM 796 C CA . SER A 1 98 ? 18.157 1.435 -25.319 1.00 96.06 98 SER A CA 1
ATOM 797 C C . SER A 1 98 ? 18.715 2.829 -25.621 1.00 96.06 98 SER A C 1
ATOM 799 O O . SER A 1 98 ? 19.612 3.282 -24.915 1.00 96.06 98 SER A O 1
ATOM 801 N N . LEU A 1 99 ? 18.215 3.516 -26.654 1.00 94.62 99 LEU A N 1
ATOM 802 C CA . LEU A 1 99 ? 18.599 4.903 -26.937 1.00 94.62 99 LEU A CA 1
ATOM 803 C C . LEU A 1 99 ? 17.955 5.869 -25.938 1.00 94.62 99 LEU A C 1
ATOM 805 O O . LEU A 1 99 ? 18.621 6.763 -25.421 1.00 94.62 99 LEU A O 1
ATOM 809 N N . LEU A 1 100 ? 16.669 5.675 -25.634 1.00 95.19 100 LEU A N 1
ATOM 810 C CA . LEU A 1 100 ? 15.937 6.529 -24.695 1.00 95.19 100 LEU A CA 1
ATOM 811 C C . LEU A 1 100 ? 16.456 6.405 -23.256 1.00 95.19 100 LEU A C 1
ATOM 813 O O . LEU A 1 100 ? 16.444 7.390 -22.522 1.00 95.19 100 LEU A O 1
ATOM 817 N N . THR A 1 101 ? 16.966 5.239 -22.855 1.00 95.88 101 THR A N 1
ATOM 818 C CA . THR A 1 101 ? 17.596 5.060 -21.538 1.00 95.88 101 THR A CA 1
ATOM 819 C C . THR A 1 101 ? 18.926 5.796 -21.420 1.00 95.88 101 THR A C 1
ATOM 821 O O . THR A 1 101 ? 19.351 6.090 -20.322 1.00 95.88 101 THR A O 1
ATOM 824 N N . GLN A 1 102 ? 19.586 6.150 -22.522 1.00 93.62 102 GLN A N 1
ATOM 825 C CA . GLN A 1 102 ? 20.847 6.910 -22.493 1.00 93.62 102 GLN A CA 1
ATOM 826 C C . GLN A 1 102 ? 20.624 8.424 -22.656 1.00 93.62 102 GLN A C 1
ATOM 828 O O . GLN A 1 102 ? 21.563 9.200 -22.833 1.00 93.62 102 GLN A O 1
ATOM 833 N N . HIS A 1 103 ? 19.365 8.861 -22.635 1.00 92.38 103 HIS A N 1
ATOM 834 C CA . HIS A 1 103 ? 18.985 10.245 -22.858 1.00 92.38 103 HIS A CA 1
ATOM 835 C C . HIS A 1 103 ? 19.423 11.147 -21.689 1.00 92.38 103 HIS A C 1
ATOM 837 O O . HIS A 1 103 ? 19.229 10.799 -20.530 1.00 92.38 103 HIS A O 1
ATOM 843 N N . LEU A 1 104 ? 19.936 12.356 -21.953 1.00 90.06 104 LEU A N 1
ATOM 844 C CA . LEU A 1 104 ? 20.483 13.226 -20.893 1.00 90.06 104 LEU A CA 1
ATOM 845 C C . LEU A 1 104 ? 19.448 13.661 -19.839 1.00 90.06 104 LEU A C 1
ATOM 847 O O . LEU A 1 104 ? 19.797 13.916 -18.695 1.00 90.06 104 LEU A O 1
ATOM 851 N N . ASP A 1 105 ? 18.175 13.747 -20.212 1.00 89.69 105 ASP A N 1
ATOM 852 C CA . ASP A 1 105 ? 17.058 14.084 -19.318 1.00 89.69 105 ASP A CA 1
ATOM 853 C C . ASP A 1 105 ? 16.662 12.940 -18.350 1.00 89.69 105 ASP A C 1
ATOM 855 O O . ASP A 1 105 ? 16.310 11.868 -18.849 1.00 89.69 105 ASP A O 1
ATOM 859 N N . PRO A 1 106 ? 16.636 13.157 -17.013 1.00 91.00 106 PRO A N 1
ATOM 860 C CA . PRO A 1 106 ? 16.871 14.428 -16.316 1.00 91.00 106 PRO A CA 1
ATOM 861 C C . PRO A 1 106 ? 18.352 14.799 -16.219 1.00 91.00 106 PRO A C 1
ATOM 863 O O . PRO A 1 106 ? 19.172 13.987 -15.807 1.00 91.00 106 PRO A O 1
ATOM 866 N N . THR A 1 107 ? 18.696 16.053 -16.519 1.00 89.25 107 THR A N 1
ATOM 867 C CA . THR A 1 107 ? 20.037 16.561 -16.188 1.00 89.25 107 THR A CA 1
ATOM 868 C C . THR A 1 107 ? 20.117 16.908 -14.695 1.00 89.25 107 THR A C 1
ATOM 870 O O . THR A 1 107 ? 19.079 17.228 -14.098 1.00 89.25 107 THR A O 1
ATOM 873 N N . PRO A 1 108 ? 21.320 16.929 -14.087 1.00 88.31 108 PRO A N 1
ATOM 874 C CA . PRO A 1 108 ? 21.491 17.357 -12.698 1.00 88.31 108 PRO A CA 1
ATOM 875 C C . PRO A 1 108 ? 20.866 18.730 -12.407 1.00 88.31 108 PRO A C 1
ATOM 877 O O . PRO A 1 108 ? 20.255 18.931 -11.362 1.00 88.31 108 PRO A O 1
ATOM 880 N N . GLU A 1 109 ? 20.945 19.679 -13.344 1.00 86.31 109 GLU A N 1
ATOM 881 C CA . GLU A 1 109 ? 20.365 21.020 -13.193 1.00 86.31 109 GLU A CA 1
ATOM 882 C C . GLU A 1 109 ? 18.837 20.993 -13.157 1.00 86.31 109 GLU A C 1
ATOM 884 O O . GLU A 1 109 ? 18.224 21.730 -12.380 1.00 86.31 109 GLU A O 1
ATOM 889 N N . ARG A 1 110 ? 18.208 20.145 -13.983 1.00 85.50 110 ARG A N 1
ATOM 890 C CA . ARG A 1 110 ? 16.750 19.985 -13.990 1.00 85.50 110 ARG A CA 1
ATOM 891 C C . ARG A 1 110 ? 16.270 19.373 -12.680 1.00 85.50 110 ARG A C 1
ATOM 893 O O . ARG A 1 110 ? 15.277 19.843 -12.131 1.00 85.50 110 ARG A O 1
ATOM 900 N N . GLU A 1 111 ? 16.973 18.358 -12.190 1.00 88.00 111 GLU A N 1
ATOM 901 C CA . GLU A 1 111 ? 16.653 17.705 -10.923 1.00 88.00 111 GLU A CA 1
ATOM 902 C C . GLU A 1 111 ? 16.821 18.666 -9.740 1.00 88.00 111 GLU A C 1
ATOM 904 O O . GLU A 1 111 ? 15.865 18.879 -8.993 1.00 88.00 111 GLU A O 1
ATOM 909 N N . MET A 1 112 ? 17.956 19.370 -9.645 1.00 85.31 112 MET A N 1
ATOM 910 C CA . MET A 1 112 ? 18.172 20.419 -8.636 1.00 85.31 112 MET A CA 1
ATOM 911 C C . MET A 1 112 ? 17.094 21.512 -8.681 1.00 85.31 112 MET A C 1
ATOM 913 O O . MET A 1 112 ? 16.597 21.941 -7.640 1.00 85.31 112 MET A O 1
ATOM 917 N N . GLY A 1 113 ? 16.703 21.955 -9.881 1.00 80.12 113 GLY A N 1
ATOM 918 C CA . GLY A 1 113 ? 15.637 22.941 -10.057 1.00 80.12 113 GLY A CA 1
ATOM 919 C C . GLY A 1 113 ? 14.265 22.435 -9.605 1.00 80.12 113 GLY A C 1
ATOM 920 O O . GLY A 1 113 ? 13.464 23.222 -9.104 1.00 80.12 113 GLY A O 1
ATOM 921 N N . TYR A 1 114 ? 13.996 21.134 -9.740 1.00 74.31 114 TYR A N 1
ATOM 922 C CA . TYR A 1 114 ? 12.740 20.514 -9.319 1.00 74.31 114 TYR A CA 1
ATOM 923 C C . TYR A 1 114 ? 12.638 20.398 -7.792 1.00 74.31 114 TYR A C 1
ATOM 925 O O . TYR A 1 114 ? 11.606 20.767 -7.230 1.00 74.31 114 TYR A O 1
ATOM 933 N N . HIS A 1 115 ? 13.730 20.012 -7.115 1.00 65.25 115 HIS A N 1
ATOM 934 C CA . HIS A 1 115 ? 13.796 19.912 -5.649 1.00 65.25 115 HIS A CA 1
ATOM 935 C C . HIS A 1 115 ? 13.391 21.208 -4.922 1.00 65.25 115 HIS A C 1
ATOM 937 O O . HIS A 1 115 ? 12.836 21.149 -3.826 1.00 65.25 115 HIS A O 1
ATOM 943 N N . GLY A 1 116 ? 13.617 22.380 -5.528 1.00 55.53 116 GLY A N 1
ATOM 944 C CA . GLY A 1 116 ? 13.228 23.674 -4.954 1.00 55.53 116 GLY A CA 1
ATOM 945 C C . GLY A 1 116 ? 11.724 23.987 -5.000 1.00 55.53 116 GLY A C 1
ATOM 946 O O . GLY A 1 116 ? 11.257 24.801 -4.204 1.00 55.53 116 GLY A O 1
ATOM 947 N N . PHE A 1 117 ? 10.966 23.361 -5.908 1.00 48.38 117 PHE A N 1
ATOM 948 C CA . PHE A 1 117 ? 9.520 23.579 -6.073 1.00 48.38 117 PHE A CA 1
ATOM 949 C C . PHE A 1 117 ? 8.675 22.410 -5.563 1.00 48.38 117 PHE A C 1
ATOM 951 O O . PHE A 1 117 ? 7.561 22.636 -5.092 1.00 48.38 117 PHE A O 1
ATOM 958 N N . ASN A 1 118 ? 9.181 21.179 -5.673 1.00 55.44 118 ASN A N 1
ATOM 959 C CA . ASN A 1 118 ? 8.471 19.963 -5.303 1.00 55.44 118 ASN A CA 1
ATOM 960 C C . ASN A 1 118 ? 9.496 18.871 -4.949 1.00 55.44 118 ASN A C 1
ATOM 962 O O . ASN A 1 118 ? 10.224 18.387 -5.813 1.00 55.44 118 ASN A O 1
ATOM 966 N N . ASN A 1 119 ? 9.601 18.486 -3.675 1.00 66.44 119 ASN A N 1
ATOM 967 C CA . ASN A 1 119 ? 10.650 17.567 -3.212 1.00 66.44 119 ASN A CA 1
ATOM 968 C C . ASN A 1 119 ? 10.276 16.083 -3.405 1.00 66.44 119 ASN A C 1
ATOM 970 O O . ASN A 1 119 ? 10.475 15.273 -2.504 1.00 66.44 119 ASN A O 1
ATOM 974 N N . ASN A 1 120 ? 9.692 15.737 -4.557 1.00 80.19 120 ASN A N 1
ATOM 975 C CA . ASN A 1 120 ? 9.233 14.383 -4.872 1.00 80.19 120 ASN A CA 1
ATOM 976 C C . ASN A 1 120 ? 9.940 13.843 -6.133 1.00 80.19 120 ASN A C 1
ATOM 978 O O . ASN A 1 120 ? 9.480 14.096 -7.251 1.00 80.19 120 ASN A O 1
ATOM 982 N N . PRO A 1 121 ? 11.047 13.089 -5.983 1.00 88.00 121 PRO A N 1
ATOM 983 C CA . PRO A 1 121 ? 11.772 12.505 -7.113 1.00 88.00 121 PRO A CA 1
ATOM 984 C C . PRO A 1 121 ? 10.910 11.592 -7.999 1.00 88.00 121 PRO A C 1
ATOM 986 O O . PRO A 1 121 ? 11.140 11.524 -9.206 1.00 88.00 121 PRO A O 1
ATOM 989 N N . SER A 1 122 ? 9.878 10.947 -7.442 1.00 87.19 122 SER A N 1
ATOM 990 C CA . SER A 1 122 ? 8.978 10.064 -8.201 1.00 87.19 122 SER A CA 1
ATOM 991 C C . SER A 1 122 ? 8.147 10.849 -9.221 1.00 87.19 122 SER A C 1
ATOM 993 O O . SER A 1 122 ? 7.968 10.413 -10.357 1.00 87.19 122 SER A O 1
ATOM 995 N N . GLU A 1 123 ? 7.690 12.052 -8.853 1.00 87.25 123 GLU A N 1
ATOM 996 C CA . GLU A 1 123 ? 6.992 12.953 -9.780 1.00 87.25 123 GLU A CA 1
ATOM 997 C C . GLU A 1 123 ? 7.922 13.503 -10.863 1.00 87.25 123 GLU A C 1
ATOM 999 O O . GLU A 1 123 ? 7.488 13.751 -11.990 1.00 87.25 123 GLU A O 1
ATOM 1004 N N . LEU A 1 124 ? 9.209 13.687 -10.558 1.00 89.44 124 LEU A N 1
ATOM 1005 C CA . LEU A 1 124 ? 10.177 14.044 -11.586 1.00 89.44 124 LEU A CA 1
ATOM 1006 C C . LEU A 1 124 ? 10.395 12.878 -12.557 1.00 89.44 124 LEU A C 1
ATOM 1008 O O . LEU A 1 124 ? 10.424 13.111 -13.762 1.00 89.44 124 LEU A O 1
ATOM 1012 N N . ALA A 1 125 ? 10.480 11.638 -12.067 1.00 91.44 125 ALA A N 1
ATOM 1013 C CA . ALA A 1 125 ? 10.747 10.459 -12.889 1.00 91.44 125 ALA A CA 1
ATOM 1014 C C . ALA A 1 125 ? 9.746 10.305 -14.049 1.00 91.44 125 ALA A C 1
ATOM 1016 O O . ALA A 1 125 ? 10.174 10.197 -15.198 1.00 91.44 125 ALA A O 1
ATOM 1017 N N . ILE A 1 126 ? 8.436 10.417 -13.785 1.00 89.19 126 ILE A N 1
ATOM 1018 C CA . ILE A 1 126 ? 7.369 10.381 -14.819 1.00 89.19 126 ILE A CA 1
ATOM 1019 C C . ILE A 1 126 ? 7.421 11.560 -15.809 1.00 89.19 126 ILE A C 1
ATOM 1021 O O . ILE A 1 126 ? 6.794 11.585 -16.870 1.00 89.19 126 ILE A O 1
ATOM 1025 N N . ASN A 1 127 ? 8.158 12.610 -15.453 1.00 89.12 127 ASN A N 1
ATOM 1026 C CA . ASN A 1 127 ? 8.298 13.818 -16.253 1.00 89.12 127 ASN A CA 1
ATOM 1027 C C . ASN A 1 127 ? 9.611 13.880 -17.034 1.00 89.12 127 ASN A C 1
ATOM 1029 O O . ASN A 1 127 ? 9.931 14.928 -17.607 1.00 89.12 127 ASN A O 1
ATOM 1033 N N . THR A 1 128 ? 10.346 12.768 -17.095 1.00 91.81 128 THR A N 1
ATOM 1034 C CA . THR A 1 128 ? 11.656 12.693 -17.744 1.00 91.81 128 THR A CA 1
ATOM 1035 C C . THR A 1 128 ? 11.735 11.578 -18.772 1.00 91.81 128 THR A C 1
ATOM 1037 O O . THR A 1 128 ? 11.038 10.572 -18.663 1.00 91.81 128 THR A O 1
ATOM 1040 N N . VAL A 1 129 ? 12.598 11.750 -19.776 1.00 93.38 129 VAL A N 1
ATOM 1041 C CA . VAL A 1 129 ? 12.791 10.727 -20.816 1.00 93.38 129 VAL A CA 1
ATOM 1042 C C . VAL A 1 129 ? 13.405 9.454 -20.235 1.00 93.38 129 VAL A C 1
ATOM 1044 O O . VAL A 1 129 ? 12.837 8.388 -20.451 1.00 93.38 129 VAL A O 1
ATOM 1047 N N . ARG A 1 130 ? 14.509 9.536 -19.469 1.00 94.44 130 ARG A N 1
ATOM 1048 C CA . ARG A 1 130 ? 15.114 8.334 -18.860 1.00 94.44 130 ARG A CA 1
ATOM 1049 C C . ARG A 1 130 ? 14.172 7.627 -17.893 1.00 94.44 130 ARG A C 1
ATOM 1051 O O . ARG A 1 130 ? 14.117 6.401 -17.907 1.00 94.44 130 ARG A O 1
ATOM 1058 N N . GLY A 1 131 ? 13.423 8.377 -17.081 1.00 95.19 131 GLY A N 1
ATOM 1059 C CA . GLY A 1 131 ? 12.477 7.795 -16.130 1.00 95.19 131 GLY A CA 1
ATOM 1060 C C . GLY A 1 131 ? 11.392 6.976 -16.830 1.00 95.19 131 GLY A C 1
ATOM 1061 O O . GLY A 1 131 ? 11.189 5.814 -16.483 1.00 95.19 131 GLY A O 1
ATOM 1062 N N . GLU A 1 132 ? 10.756 7.533 -17.865 1.00 94.44 132 GLU A N 1
ATOM 1063 C CA . GLU A 1 132 ? 9.773 6.802 -18.679 1.00 94.44 132 GLU A CA 1
ATOM 1064 C C . GLU A 1 132 ? 10.402 5.646 -19.469 1.00 94.44 132 GLU A C 1
ATOM 1066 O O . GLU A 1 132 ? 9.829 4.559 -19.555 1.00 94.44 132 GLU A O 1
ATOM 1071 N N . ALA A 1 133 ? 11.617 5.825 -19.994 1.00 96.19 133 ALA A N 1
ATOM 1072 C CA . ALA A 1 133 ? 12.324 4.774 -20.717 1.00 96.19 133 ALA A CA 1
ATOM 1073 C C . ALA A 1 133 ? 12.622 3.557 -19.828 1.00 96.19 133 ALA A C 1
ATOM 1075 O O . ALA A 1 133 ? 12.385 2.429 -20.252 1.00 96.19 133 ALA A O 1
ATOM 1076 N N . LEU A 1 134 ? 13.081 3.755 -18.587 1.00 97.31 134 LEU A N 1
ATOM 1077 C CA . LEU A 1 134 ? 13.345 2.653 -17.654 1.00 97.31 134 LEU A CA 1
ATOM 1078 C C . LEU A 1 134 ? 12.061 1.948 -17.200 1.00 97.31 134 LEU A C 1
ATOM 1080 O O . LEU A 1 134 ? 12.039 0.720 -17.125 1.00 97.31 134 LEU A O 1
ATOM 1084 N N . ARG A 1 135 ? 10.960 2.682 -16.985 1.00 96.19 135 ARG A N 1
ATOM 1085 C CA . ARG A 1 135 ? 9.633 2.069 -16.770 1.00 96.19 135 ARG A CA 1
ATOM 1086 C C . ARG A 1 135 ? 9.244 1.202 -17.970 1.00 96.19 135 ARG A C 1
ATOM 1088 O O . ARG A 1 135 ? 8.812 0.061 -17.808 1.00 96.19 135 ARG A O 1
ATOM 1095 N N . ALA A 1 136 ? 9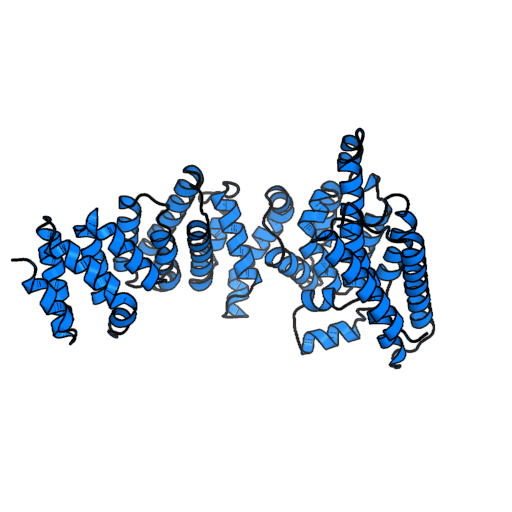.446 1.715 -19.184 1.00 96.50 136 ALA A N 1
ATOM 1096 C CA . ALA A 1 136 ? 9.167 0.989 -20.416 1.00 96.50 136 ALA A CA 1
ATOM 1097 C C . ALA A 1 136 ? 10.084 -0.234 -20.614 1.00 96.50 136 ALA A C 1
ATOM 1099 O O . ALA A 1 136 ? 9.619 -1.237 -21.150 1.00 96.50 136 ALA A O 1
ATOM 1100 N N . VAL A 1 137 ? 11.330 -0.217 -20.123 1.00 98.12 137 VAL A N 1
ATOM 1101 C CA . VAL A 1 137 ? 12.215 -1.399 -20.078 1.00 98.12 137 VAL A CA 1
ATOM 1102 C C . VAL A 1 137 ? 11.621 -2.506 -19.204 1.00 98.12 137 VAL A C 1
ATOM 1104 O O . VAL A 1 137 ? 11.586 -3.661 -19.631 1.00 98.12 137 VAL A O 1
ATOM 1107 N N . VAL A 1 138 ? 11.080 -2.182 -18.023 1.00 97.75 138 VAL A N 1
ATOM 1108 C CA . VAL A 1 138 ? 10.421 -3.196 -17.178 1.00 97.75 138 VAL A CA 1
ATOM 1109 C C . VAL A 1 138 ? 9.145 -3.720 -17.845 1.00 97.75 138 VAL A C 1
ATOM 1111 O O . VAL A 1 138 ? 8.893 -4.925 -17.850 1.00 97.75 138 VAL A O 1
ATOM 1114 N N . ARG A 1 139 ? 8.364 -2.848 -18.495 1.00 97.44 139 ARG A N 1
ATOM 1115 C CA . ARG A 1 139 ? 7.190 -3.266 -19.284 1.00 97.44 139 ARG A CA 1
ATOM 1116 C C . ARG A 1 139 ? 7.565 -4.150 -20.474 1.00 97.44 139 ARG A C 1
ATOM 1118 O O . ARG A 1 139 ? 6.857 -5.110 -20.752 1.00 97.44 139 ARG A O 1
ATOM 1125 N N . TYR A 1 140 ? 8.678 -3.869 -21.147 1.00 98.06 140 TYR A N 1
ATOM 1126 C CA . TYR A 1 140 ? 9.227 -4.704 -22.217 1.00 98.06 140 TYR A CA 1
ATOM 1127 C C . TYR A 1 140 ? 9.594 -6.100 -21.706 1.00 98.06 140 TYR A C 1
ATOM 1129 O O . TYR A 1 140 ? 9.229 -7.098 -22.327 1.00 98.06 140 TYR A O 1
ATOM 1137 N N . ALA A 1 141 ? 10.228 -6.185 -20.536 1.00 98.12 141 ALA A N 1
ATOM 1138 C CA . ALA A 1 141 ? 10.530 -7.457 -19.891 1.00 98.12 141 ALA A CA 1
ATOM 1139 C C . ALA A 1 141 ? 9.252 -8.245 -19.540 1.00 98.12 141 ALA A C 1
ATOM 1141 O O . ALA A 1 141 ? 9.146 -9.436 -19.842 1.00 98.12 141 ALA A O 1
ATOM 1142 N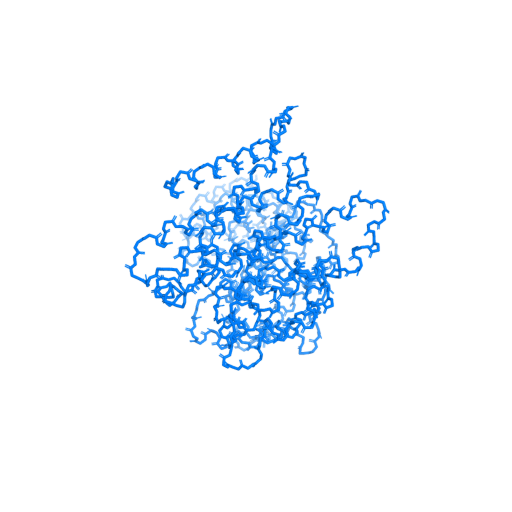 N . LEU A 1 142 ? 8.240 -7.571 -18.979 1.00 97.56 142 LEU A N 1
ATOM 1143 C CA . LEU A 1 142 ? 6.931 -8.171 -18.690 1.00 97.56 142 LEU A CA 1
ATOM 1144 C C . LEU A 1 142 ? 6.199 -8.620 -19.962 1.00 97.56 142 LEU A C 1
ATOM 1146 O O . LEU A 1 142 ? 5.564 -9.669 -19.954 1.00 97.56 142 LEU A O 1
ATOM 1150 N N . TRP A 1 143 ? 6.317 -7.880 -21.064 1.00 97.25 143 TRP A N 1
ATOM 1151 C CA . TRP A 1 143 ? 5.751 -8.257 -22.360 1.00 97.25 143 TRP A CA 1
ATOM 1152 C C . TRP A 1 143 ? 6.404 -9.520 -22.936 1.00 97.25 143 TRP A C 1
ATOM 1154 O O . TRP A 1 143 ? 5.701 -10.414 -23.410 1.00 97.25 143 TRP A O 1
ATOM 1164 N N . ILE A 1 144 ? 7.732 -9.657 -22.829 1.00 96.69 144 ILE A N 1
ATOM 1165 C CA . ILE A 1 144 ? 8.428 -10.900 -23.200 1.00 96.69 144 ILE A CA 1
ATOM 1166 C C . ILE A 1 144 ? 7.962 -12.059 -22.318 1.00 96.69 144 ILE A C 1
ATOM 1168 O O . ILE A 1 144 ? 7.656 -13.137 -22.830 1.00 96.69 144 ILE A O 1
ATOM 1172 N N . ARG A 1 145 ? 7.884 -11.838 -21.001 1.00 95.81 145 ARG A N 1
ATOM 1173 C CA . ARG A 1 145 ? 7.377 -12.835 -20.055 1.00 95.81 145 ARG A CA 1
ATOM 1174 C C . ARG A 1 145 ? 5.967 -13.286 -20.445 1.00 95.81 145 ARG A C 1
ATOM 1176 O O . ARG A 1 145 ? 5.717 -14.483 -20.550 1.00 95.81 145 ARG A O 1
ATOM 1183 N N . HIS A 1 146 ? 5.076 -12.339 -20.723 1.00 94.44 146 HIS A N 1
ATOM 1184 C CA . HIS A 1 146 ? 3.703 -12.622 -21.119 1.00 94.44 146 HIS A CA 1
ATOM 1185 C C . HIS A 1 146 ? 3.623 -13.429 -22.422 1.00 94.44 146 HIS A C 1
ATOM 1187 O O . HIS A 1 146 ? 2.833 -14.362 -22.525 1.00 94.44 146 HIS A O 1
ATOM 1193 N N . HIS A 1 147 ? 4.487 -13.141 -23.402 1.00 93.81 147 HIS A N 1
ATOM 1194 C CA . HIS A 1 147 ? 4.596 -13.970 -24.602 1.00 93.81 147 HIS A CA 1
ATOM 1195 C C . HIS A 1 147 ? 4.954 -15.425 -24.263 1.00 93.81 147 HIS A C 1
ATOM 1197 O O . HIS A 1 147 ? 4.346 -16.349 -24.806 1.00 93.81 147 HIS A O 1
ATOM 1203 N N . PHE A 1 148 ? 5.897 -15.647 -23.341 1.00 94.69 148 PHE A N 1
ATOM 1204 C CA . PHE A 1 148 ? 6.241 -16.999 -22.903 1.00 94.69 148 PHE A CA 1
ATOM 1205 C C . PHE A 1 148 ? 5.092 -17.692 -22.162 1.00 94.69 148 PHE A C 1
ATOM 1207 O O . PHE A 1 148 ? 4.882 -18.881 -22.367 1.00 94.69 148 PHE A O 1
ATOM 1214 N N . GLU A 1 149 ? 4.278 -16.973 -21.390 1.00 93.81 149 GLU A N 1
ATOM 1215 C CA . GLU A 1 149 ? 3.082 -17.541 -20.741 1.00 93.81 149 GLU A CA 1
ATOM 1216 C C . GLU A 1 149 ? 2.044 -18.081 -21.747 1.00 93.81 149 GLU A C 1
ATOM 1218 O O . GLU A 1 149 ? 1.240 -18.946 -21.401 1.00 93.81 149 GLU A O 1
ATOM 1223 N N . GLN A 1 150 ? 2.067 -17.610 -22.999 1.00 91.12 150 GLN A N 1
ATOM 1224 C CA . GLN A 1 150 ? 1.115 -18.008 -24.042 1.00 91.12 150 GLN A CA 1
ATOM 1225 C C . GLN A 1 150 ? 1.575 -19.193 -24.910 1.00 91.12 150 GLN A C 1
ATOM 1227 O O . GLN A 1 150 ? 0.760 -19.754 -25.648 1.00 91.12 150 GLN A O 1
ATOM 1232 N N . ILE A 1 151 ? 2.852 -19.587 -24.860 1.00 91.81 151 ILE A N 1
ATOM 1233 C CA . ILE A 1 151 ? 3.400 -20.660 -25.707 1.00 91.81 151 ILE A CA 1
ATOM 1234 C C . ILE A 1 151 ? 3.577 -21.965 -24.924 1.00 91.81 151 ILE A C 1
ATOM 1236 O O . ILE A 1 151 ? 3.897 -21.973 -23.739 1.00 91.81 151 ILE A O 1
ATOM 1240 N N . SER A 1 152 ? 3.405 -23.104 -25.601 1.00 86.12 152 SER A N 1
ATOM 1241 C CA . SER A 1 152 ? 3.382 -24.429 -24.957 1.00 86.12 152 SER A CA 1
ATOM 1242 C C . SER A 1 152 ? 4.696 -24.831 -24.267 1.00 86.12 152 SER A C 1
ATOM 1244 O O . SER A 1 152 ? 4.661 -25.605 -23.317 1.00 86.12 152 SER A O 1
ATOM 1246 N N . GLU A 1 153 ? 5.836 -24.296 -24.711 1.00 85.00 153 GLU A N 1
ATOM 1247 C CA . GLU A 1 153 ? 7.178 -24.549 -24.148 1.00 85.00 153 GLU A CA 1
ATOM 1248 C C . GLU A 1 153 ? 7.670 -23.385 -23.259 1.00 85.00 153 GLU A C 1
ATOM 1250 O O . GLU A 1 153 ? 8.860 -23.233 -22.995 1.00 85.00 153 GLU A O 1
ATOM 1255 N N . GLY A 1 154 ? 6.755 -22.522 -22.810 1.00 89.38 154 GLY A N 1
ATOM 1256 C CA . GLY A 1 154 ? 7.091 -21.282 -22.114 1.00 89.38 154 GLY A CA 1
ATOM 1257 C C . GLY A 1 154 ? 7.567 -21.438 -20.673 1.00 89.38 154 GLY A C 1
ATOM 1258 O O . GLY A 1 154 ? 8.288 -20.577 -20.184 1.00 89.38 154 GLY A O 1
ATOM 1259 N N . ALA A 1 155 ? 7.205 -22.527 -19.989 1.00 90.19 155 ALA A N 1
ATOM 1260 C CA . ALA A 1 155 ? 7.504 -22.699 -18.564 1.00 90.19 155 ALA A CA 1
ATOM 1261 C C . ALA A 1 155 ? 9.014 -22.656 -18.262 1.00 90.19 155 ALA A C 1
ATOM 1263 O O . ALA A 1 155 ? 9.441 -21.898 -17.397 1.00 90.19 155 ALA A O 1
ATOM 1264 N N . GLU A 1 156 ? 9.829 -23.380 -19.037 1.00 90.31 156 GLU A N 1
ATOM 1265 C CA . GLU A 1 156 ? 11.294 -23.374 -18.891 1.00 90.31 156 GLU A CA 1
ATOM 1266 C C . GLU A 1 156 ? 11.887 -21.978 -19.164 1.00 90.31 156 GLU A C 1
ATOM 1268 O O . GLU A 1 156 ? 12.829 -21.543 -18.506 1.00 90.31 156 GLU A O 1
ATOM 1273 N N . ARG A 1 157 ? 11.292 -21.227 -20.101 1.00 90.75 157 ARG A N 1
ATOM 1274 C CA . ARG A 1 157 ? 11.705 -19.851 -20.419 1.00 90.75 157 ARG A CA 1
ATOM 1275 C C . ARG A 1 157 ? 11.388 -18.873 -19.289 1.00 90.75 157 ARG A C 1
ATOM 1277 O O . ARG A 1 157 ? 12.142 -17.930 -19.065 1.00 90.75 157 ARG A O 1
ATOM 1284 N N . LEU A 1 158 ? 10.286 -19.080 -18.574 1.00 92.19 158 LEU A N 1
ATOM 1285 C CA . LEU A 1 158 ? 9.920 -18.250 -17.426 1.00 92.19 158 LEU A CA 1
ATOM 1286 C C . LEU A 1 158 ? 10.872 -18.466 -16.244 1.00 92.19 158 LEU A C 1
ATOM 1288 O O . LEU A 1 158 ? 11.199 -17.503 -15.557 1.00 92.19 158 LEU A O 1
ATOM 1292 N N . GLU A 1 159 ? 11.335 -19.699 -16.027 1.00 91.88 159 GLU A N 1
ATOM 1293 C CA . GLU A 1 159 ? 12.297 -20.029 -14.962 1.00 91.88 159 GLU A CA 1
ATOM 1294 C C . GLU A 1 159 ? 13.688 -19.427 -15.203 1.00 91.88 159 GLU A C 1
ATOM 1296 O O . GLU A 1 159 ? 14.392 -19.094 -14.256 1.00 91.88 159 GLU A O 1
ATOM 1301 N N . GLN A 1 160 ? 14.063 -19.241 -16.468 1.00 93.94 160 GLN A N 1
ATOM 1302 C CA . GLN A 1 160 ? 15.327 -18.628 -16.887 1.00 93.94 160 GLN A CA 1
ATOM 1303 C C . GLN A 1 160 ? 15.399 -17.107 -16.642 1.00 93.94 160 GLN A C 1
ATOM 1305 O O . GLN A 1 160 ? 16.465 -16.521 -16.805 1.00 93.94 160 GLN A O 1
ATOM 1310 N N . GLY A 1 161 ? 14.289 -16.447 -16.284 1.00 94.88 161 GLY A N 1
ATOM 1311 C CA . GLY A 1 161 ? 14.277 -15.024 -15.928 1.00 94.88 161 GLY A CA 1
ATOM 1312 C C . GLY A 1 161 ? 14.950 -14.126 -16.973 1.00 94.88 161 GLY A C 1
ATOM 1313 O O . GLY A 1 161 ? 14.586 -14.140 -18.158 1.00 94.88 161 GLY A O 1
ATOM 1314 N N . PHE A 1 162 ? 15.949 -13.347 -16.547 1.00 97.56 162 PHE A N 1
ATOM 1315 C CA . PHE A 1 162 ? 16.672 -12.434 -17.430 1.00 97.56 162 PHE A CA 1
ATOM 1316 C C . PHE A 1 162 ? 17.599 -13.108 -18.449 1.00 97.56 162 PHE A C 1
ATOM 1318 O O . PHE A 1 162 ? 17.987 -12.440 -19.408 1.00 97.56 162 PHE A O 1
ATOM 1325 N N . ASP A 1 163 ? 17.866 -14.416 -18.374 1.00 96.75 163 ASP A N 1
ATOM 1326 C CA . ASP A 1 163 ? 18.654 -15.114 -19.405 1.00 96.75 163 ASP A CA 1
ATOM 1327 C C . ASP A 1 163 ? 17.973 -15.074 -20.788 1.00 96.75 163 ASP A C 1
ATOM 1329 O O . ASP A 1 163 ? 18.636 -15.129 -21.826 1.00 96.75 163 ASP A O 1
ATOM 1333 N N . ASN A 1 164 ? 16.643 -14.916 -20.835 1.00 95.25 164 ASN A N 1
ATOM 1334 C CA . ASN A 1 164 ? 15.897 -14.744 -22.087 1.00 95.25 164 ASN A CA 1
ATOM 1335 C C . ASN A 1 164 ? 15.866 -13.301 -22.610 1.00 95.25 164 ASN A C 1
ATOM 1337 O O . ASN A 1 164 ? 15.372 -13.053 -23.720 1.00 95.25 164 ASN A O 1
ATOM 1341 N N . MET A 1 165 ? 16.367 -12.351 -21.826 1.00 96.94 165 MET A N 1
ATOM 1342 C CA . MET A 1 165 ? 16.421 -10.923 -22.127 1.00 96.94 165 MET A CA 1
ATOM 1343 C C . MET A 1 165 ? 17.679 -10.280 -21.528 1.00 96.94 165 MET A C 1
ATOM 1345 O O . MET A 1 165 ? 17.568 -9.349 -20.732 1.00 96.94 165 MET A O 1
ATOM 1349 N N . PRO A 1 166 ? 18.884 -10.759 -21.900 1.00 97.62 166 PRO A N 1
ATOM 1350 C CA . PRO A 1 166 ? 20.140 -10.325 -21.286 1.00 97.62 166 PRO A CA 1
ATOM 1351 C C . PRO A 1 166 ? 20.406 -8.826 -21.454 1.00 97.62 166 PRO A C 1
ATOM 1353 O O . PRO A 1 166 ? 21.184 -8.239 -20.709 1.00 97.62 166 PRO A O 1
ATOM 1356 N N . GLU A 1 167 ? 19.748 -8.184 -22.415 1.00 98.19 167 GLU A N 1
ATOM 1357 C CA . GLU A 1 167 ? 19.820 -6.750 -22.629 1.00 98.19 167 GLU A CA 1
ATOM 1358 C C . GLU A 1 167 ? 19.193 -5.918 -21.489 1.00 98.19 167 GLU A C 1
ATOM 1360 O O . GLU A 1 167 ? 19.665 -4.819 -21.198 1.00 98.19 167 GLU A O 1
ATOM 1365 N N . VAL A 1 168 ? 18.191 -6.462 -20.789 1.00 98.44 168 VAL A N 1
ATOM 1366 C CA . VAL A 1 168 ? 17.481 -5.793 -19.686 1.00 98.44 168 VAL A CA 1
ATOM 1367 C C . VAL A 1 168 ? 18.376 -5.572 -18.460 1.00 98.44 168 VAL A C 1
ATOM 1369 O O . VAL A 1 168 ? 18.544 -4.411 -18.073 1.00 98.44 168 VAL A O 1
ATOM 1372 N N . PRO A 1 169 ? 18.991 -6.605 -17.844 1.00 97.88 169 PRO A N 1
ATOM 1373 C CA . PRO A 1 169 ? 19.828 -6.405 -16.665 1.00 97.88 169 PRO A CA 1
ATOM 1374 C C . PRO A 1 169 ? 21.057 -5.540 -16.955 1.00 97.88 169 PRO A C 1
ATOM 1376 O O . PRO A 1 169 ? 21.496 -4.832 -16.060 1.00 97.88 169 PRO A O 1
ATOM 1379 N N . LEU A 1 170 ? 21.574 -5.508 -18.192 1.00 97.81 170 LEU A N 1
ATOM 1380 C CA . LEU A 1 170 ? 22.683 -4.615 -18.557 1.00 97.81 170 LEU A CA 1
ATOM 1381 C C . LEU A 1 170 ? 22.320 -3.135 -18.379 1.00 97.81 170 LEU A C 1
ATOM 1383 O O . LEU A 1 170 ? 23.100 -2.376 -17.803 1.00 97.81 170 LEU A O 1
ATOM 1387 N N . VAL A 1 171 ? 21.133 -2.729 -18.842 1.00 98.19 171 VAL A N 1
ATOM 1388 C CA . VAL A 1 171 ? 20.642 -1.353 -18.673 1.00 98.19 171 VAL A CA 1
ATOM 1389 C C . VAL A 1 171 ? 20.331 -1.067 -17.207 1.00 98.19 171 VAL A C 1
ATOM 1391 O O . VAL A 1 171 ? 20.711 -0.009 -16.706 1.00 98.19 171 VAL A O 1
ATOM 1394 N N . LEU A 1 172 ? 19.681 -2.001 -16.506 1.00 98.44 172 LEU A N 1
ATOM 1395 C CA . LEU A 1 172 ? 19.358 -1.831 -15.087 1.00 98.44 172 LEU A CA 1
ATOM 1396 C C . LEU A 1 172 ? 20.631 -1.703 -14.231 1.00 98.44 172 LEU A C 1
ATOM 1398 O O . LEU A 1 172 ? 20.771 -0.773 -13.445 1.00 98.44 172 LEU A O 1
ATOM 1402 N N . ASP A 1 173 ? 21.615 -2.579 -14.414 1.00 98.19 173 ASP A N 1
ATOM 1403 C CA . ASP A 1 173 ? 22.861 -2.534 -13.645 1.00 98.19 173 ASP A CA 1
ATOM 1404 C C . ASP A 1 173 ? 23.670 -1.260 -13.912 1.00 98.19 173 ASP A C 1
ATOM 1406 O O . ASP A 1 173 ? 24.286 -0.713 -12.993 1.00 98.19 173 ASP A O 1
ATOM 1410 N N . GLU A 1 174 ? 23.654 -0.756 -15.149 1.00 97.75 174 GLU A N 1
ATOM 1411 C CA . GLU A 1 174 ? 24.280 0.521 -15.482 1.00 97.75 174 GLU A CA 1
ATOM 1412 C C . GLU A 1 174 ? 23.637 1.689 -14.722 1.00 97.75 174 GLU A C 1
ATOM 1414 O O . GLU A 1 174 ? 24.359 2.491 -14.128 1.00 97.75 174 GLU A O 1
ATOM 1419 N N . HIS A 1 175 ? 22.304 1.743 -14.678 1.00 97.81 175 HIS A N 1
ATOM 1420 C CA . HIS A 1 175 ? 21.548 2.814 -14.021 1.00 97.81 175 HIS A CA 1
ATOM 1421 C C . HIS A 1 175 ? 21.424 2.630 -12.499 1.00 97.81 175 HIS A C 1
ATOM 1423 O O . HIS A 1 175 ? 20.956 3.526 -11.798 1.00 97.81 175 HIS A O 1
ATOM 1429 N N . LEU A 1 176 ? 21.852 1.487 -11.957 1.00 96.88 176 LEU A N 1
ATOM 1430 C CA . LEU A 1 176 ? 22.029 1.305 -10.517 1.00 96.88 176 LEU A CA 1
ATOM 1431 C C . LEU A 1 176 ? 23.352 1.872 -10.007 1.00 96.88 176 LEU A C 1
ATOM 1433 O O . LEU A 1 176 ? 23.448 2.138 -8.806 1.00 96.88 176 LEU A O 1
ATOM 1437 N N . ASN A 1 177 ? 24.352 2.054 -10.873 1.00 96.19 177 ASN A N 1
ATOM 1438 C CA . ASN A 1 177 ? 25.660 2.566 -10.485 1.00 96.19 177 ASN A CA 1
ATOM 1439 C C . ASN A 1 177 ? 25.599 4.085 -10.212 1.00 96.19 177 ASN A C 1
ATOM 1441 O O . ASN A 1 177 ? 25.436 4.844 -11.168 1.00 96.19 177 ASN A O 1
ATOM 1445 N N . PRO A 1 178 ? 25.802 4.551 -8.962 1.00 93.88 178 PRO A N 1
ATOM 1446 C CA . PRO A 1 178 ? 25.743 5.976 -8.618 1.00 93.88 178 PRO A CA 1
ATOM 1447 C C . PRO A 1 178 ? 26.747 6.858 -9.373 1.00 93.88 178 PRO A C 1
ATOM 1449 O O . PRO A 1 178 ?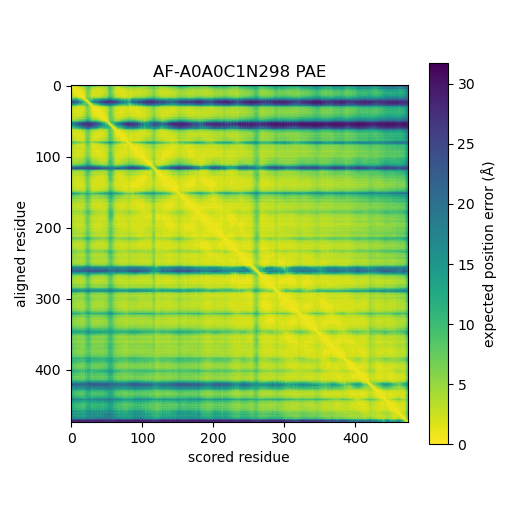 26.471 8.033 -9.599 1.00 93.88 178 PRO A O 1
ATOM 1452 N N . ASP A 1 179 ? 27.889 6.302 -9.794 1.00 93.44 179 ASP A N 1
ATOM 1453 C CA . ASP A 1 179 ? 28.911 7.042 -10.550 1.00 93.44 179 ASP A CA 1
ATOM 1454 C C . ASP A 1 179 ? 28.471 7.340 -11.990 1.00 93.44 179 ASP A C 1
ATOM 1456 O O . ASP A 1 179 ? 28.986 8.258 -12.631 1.00 93.44 179 ASP A O 1
ATOM 1460 N N . LYS A 1 180 ? 27.539 6.540 -12.518 1.00 93.94 180 LYS A N 1
ATOM 1461 C CA . LYS A 1 180 ? 26.973 6.703 -13.862 1.00 93.94 180 LYS A CA 1
ATOM 1462 C C . LYS A 1 180 ? 25.611 7.384 -13.829 1.00 93.94 180 LYS A C 1
ATOM 1464 O O . LYS A 1 180 ? 25.324 8.219 -14.680 1.00 93.94 180 LYS A O 1
ATOM 1469 N N . GLU A 1 181 ? 24.796 7.029 -12.844 1.00 95.31 181 GLU A N 1
ATOM 1470 C CA . GLU A 1 181 ? 23.437 7.511 -12.655 1.00 95.31 181 GLU A CA 1
ATOM 1471 C C . GLU A 1 181 ? 23.270 8.082 -11.238 1.00 95.31 181 GLU A C 1
ATOM 1473 O O . GLU A 1 181 ? 22.890 7.363 -10.305 1.00 95.31 181 GLU A O 1
ATOM 1478 N N . PRO A 1 182 ? 23.557 9.382 -11.052 1.00 93.75 182 PRO A N 1
ATOM 1479 C CA . PRO A 1 182 ? 23.399 10.037 -9.762 1.00 93.75 182 PRO A CA 1
ATOM 1480 C C . PRO A 1 182 ? 21.949 10.460 -9.472 1.00 93.75 182 PRO A C 1
ATOM 1482 O O . PRO A 1 182 ? 21.680 10.942 -8.372 1.00 93.75 182 PRO A O 1
ATOM 1485 N N . SER A 1 183 ? 21.016 10.317 -10.424 1.00 95.31 183 SER A N 1
ATOM 1486 C CA . SER A 1 183 ? 19.670 10.874 -10.282 1.00 95.31 183 SER A CA 1
ATOM 1487 C C . SER A 1 183 ? 18.805 10.125 -9.266 1.00 95.31 183 SER A C 1
ATOM 1489 O O . SER A 1 183 ? 18.622 8.903 -9.334 1.00 95.31 183 SER A O 1
ATOM 1491 N N . LEU A 1 184 ? 18.189 10.882 -8.355 1.00 95.25 184 LEU A N 1
ATOM 1492 C CA . LEU A 1 184 ? 17.215 10.359 -7.398 1.00 95.25 184 LEU A CA 1
ATOM 1493 C C . LEU A 1 184 ? 15.912 9.975 -8.098 1.00 95.25 184 LEU A C 1
ATOM 1495 O O . LEU A 1 184 ? 15.317 8.954 -7.757 1.00 95.25 184 LEU A O 1
ATOM 1499 N N . ALA A 1 185 ? 15.488 10.746 -9.102 1.00 94.94 185 ALA A N 1
ATOM 1500 C CA . ALA A 1 185 ? 14.322 10.432 -9.919 1.00 94.94 185 ALA A CA 1
ATOM 1501 C C . ALA A 1 185 ? 14.479 9.066 -10.592 1.00 94.94 185 ALA A C 1
ATOM 1503 O O . ALA A 1 185 ? 13.578 8.233 -10.520 1.00 94.94 185 ALA A O 1
ATOM 1504 N N . ILE A 1 186 ? 15.649 8.783 -11.164 1.00 97.06 186 ILE A N 1
ATOM 1505 C CA . ILE A 1 186 ? 15.912 7.473 -11.766 1.00 97.06 186 ILE A CA 1
ATOM 1506 C C . ILE A 1 186 ? 15.938 6.362 -10.716 1.00 97.06 186 ILE A C 1
ATOM 1508 O O . ILE A 1 186 ? 15.370 5.289 -10.936 1.00 97.06 186 ILE A O 1
ATOM 1512 N N . ARG A 1 187 ? 16.485 6.634 -9.527 1.00 97.44 187 ARG A N 1
ATOM 1513 C CA . ARG A 1 187 ? 16.462 5.682 -8.411 1.00 97.44 187 ARG A CA 1
ATOM 1514 C C . ARG A 1 187 ? 15.041 5.259 -8.009 1.00 97.44 187 ARG A C 1
ATOM 1516 O O . ARG A 1 187 ? 14.849 4.094 -7.668 1.00 97.44 187 ARG A O 1
ATOM 1523 N N . THR A 1 188 ? 14.046 6.150 -8.093 1.00 97.00 188 THR A N 1
ATOM 1524 C CA . THR A 1 188 ? 12.645 5.814 -7.753 1.00 97.00 188 THR A CA 1
ATOM 1525 C C . THR A 1 188 ? 12.040 4.719 -8.628 1.00 97.00 188 THR A C 1
ATOM 1527 O O . THR A 1 188 ? 11.198 3.956 -8.159 1.00 97.00 188 THR A O 1
ATOM 1530 N N . VAL A 1 189 ? 12.497 4.577 -9.878 1.00 97.50 189 VAL A N 1
ATOM 1531 C CA . VAL A 1 189 ? 11.971 3.553 -10.792 1.00 97.50 189 VAL A CA 1
ATOM 1532 C C . VAL A 1 189 ? 12.223 2.150 -10.232 1.00 97.50 189 VAL A C 1
ATOM 1534 O O . VAL A 1 189 ? 11.348 1.292 -10.321 1.00 97.50 189 VAL A O 1
ATOM 1537 N N . TYR A 1 190 ? 13.368 1.926 -9.579 1.00 98.31 190 TYR A N 1
ATOM 1538 C CA . TYR A 1 190 ? 13.688 0.637 -8.957 1.00 98.31 190 TYR A CA 1
ATOM 1539 C C . TYR A 1 190 ? 12.782 0.300 -7.780 1.00 98.31 190 TYR A C 1
ATOM 1541 O O . TYR A 1 190 ? 12.433 -0.863 -7.610 1.00 98.31 190 TYR A O 1
ATOM 1549 N N . GLY A 1 191 ? 12.404 1.298 -6.981 1.00 97.25 191 GLY A N 1
ATOM 1550 C CA . GLY A 1 191 ? 11.483 1.112 -5.867 1.00 97.25 191 GLY A CA 1
ATOM 1551 C C . GLY A 1 191 ? 10.074 0.783 -6.344 1.00 97.25 191 GLY A C 1
ATOM 1552 O O . GLY A 1 191 ? 9.511 -0.244 -5.972 1.00 97.25 191 GLY A O 1
ATOM 1553 N N . GLU A 1 192 ? 9.534 1.626 -7.225 1.00 95.88 192 GLU A N 1
ATOM 1554 C CA . GLU A 1 192 ? 8.197 1.463 -7.806 1.00 95.88 192 GLU A CA 1
ATOM 1555 C C . GLU A 1 192 ? 8.026 0.109 -8.514 1.00 95.88 192 GLU A C 1
ATOM 1557 O O . GLU A 1 192 ? 6.992 -0.543 -8.373 1.00 95.88 192 GLU A O 1
ATOM 1562 N N . TRP A 1 193 ? 9.042 -0.335 -9.259 1.00 97.31 193 TRP A N 1
ATOM 1563 C CA . TRP A 1 193 ? 8.969 -1.553 -10.069 1.00 97.31 193 TRP A CA 1
ATOM 1564 C C . TRP A 1 193 ? 9.556 -2.793 -9.392 1.00 97.31 193 TRP A C 1
ATOM 1566 O O . TRP A 1 193 ? 9.561 -3.864 -10.004 1.00 97.31 193 TRP A O 1
ATOM 1576 N N . LEU A 1 194 ? 9.997 -2.701 -8.133 1.00 98.38 194 LEU A N 1
ATOM 1577 C CA . LEU A 1 194 ? 10.648 -3.808 -7.432 1.00 98.38 194 LEU A CA 1
ATOM 1578 C C . LEU A 1 194 ? 9.827 -5.111 -7.433 1.00 98.38 194 LEU A C 1
ATOM 1580 O O . LEU A 1 194 ? 10.411 -6.158 -7.719 1.00 98.38 194 LEU A O 1
ATOM 1584 N N . PRO A 1 195 ? 8.499 -5.111 -7.178 1.00 98.38 195 PRO A N 1
ATOM 1585 C CA . PRO A 1 195 ? 7.727 -6.352 -7.225 1.00 98.38 195 PRO A CA 1
ATOM 1586 C C . PRO A 1 195 ? 7.772 -7.037 -8.591 1.00 98.38 195 PRO A C 1
ATOM 1588 O O . PRO A 1 195 ? 7.818 -8.264 -8.673 1.00 98.38 195 PRO A O 1
ATOM 1591 N N . TRP A 1 196 ? 7.793 -6.245 -9.663 1.00 97.94 196 TRP A N 1
ATOM 1592 C CA . TRP A 1 196 ? 7.859 -6.741 -11.032 1.00 97.94 196 TRP A CA 1
ATOM 1593 C C . TRP A 1 196 ? 9.257 -7.223 -11.396 1.00 97.94 196 TRP A C 1
ATOM 1595 O O . TRP A 1 196 ? 9.379 -8.264 -12.030 1.00 97.94 196 TRP A O 1
ATOM 1605 N N . LEU A 1 197 ? 10.304 -6.531 -10.945 1.00 98.38 197 LEU A N 1
ATOM 1606 C CA . LEU A 1 197 ? 11.685 -7.000 -11.080 1.00 98.38 197 LEU A CA 1
ATOM 1607 C C . LEU A 1 197 ? 11.875 -8.345 -10.363 1.00 98.38 197 LEU A C 1
ATOM 1609 O O . LEU A 1 197 ? 12.425 -9.273 -10.949 1.00 98.38 197 LEU A O 1
ATOM 1613 N N . ASN A 1 198 ? 11.311 -8.494 -9.161 1.00 98.12 198 ASN A N 1
ATOM 1614 C CA . ASN A 1 198 ? 11.329 -9.756 -8.422 1.00 98.12 198 ASN A CA 1
ATOM 1615 C C . ASN A 1 198 ? 10.523 -10.864 -9.117 1.00 98.12 198 ASN A C 1
ATOM 1617 O O . ASN A 1 198 ? 10.897 -12.028 -9.047 1.00 98.12 198 ASN A O 1
ATOM 1621 N N . LEU A 1 199 ? 9.413 -10.525 -9.780 1.00 97.38 199 LEU A N 1
ATOM 1622 C CA . LEU A 1 199 ? 8.642 -11.477 -10.587 1.00 97.38 199 LEU A CA 1
ATOM 1623 C C . LEU A 1 199 ? 9.409 -11.925 -11.841 1.00 97.38 199 LEU A C 1
ATOM 1625 O O . LEU A 1 199 ? 9.297 -13.082 -12.248 1.00 97.38 199 LEU A O 1
ATOM 1629 N N . LEU A 1 200 ? 10.121 -10.997 -12.481 1.00 98.00 200 LEU A N 1
ATOM 1630 C CA . LEU A 1 200 ? 10.884 -11.240 -13.703 1.00 98.00 200 LEU A CA 1
ATOM 1631 C C . LEU A 1 200 ? 12.122 -12.089 -13.428 1.00 98.00 200 LEU A C 1
ATOM 1633 O O . LEU A 1 200 ? 12.354 -13.055 -14.149 1.00 98.00 200 LEU A O 1
ATOM 1637 N N . ASP A 1 201 ? 12.882 -11.740 -12.392 1.00 98.12 201 ASP A N 1
ATOM 1638 C CA . ASP A 1 201 ? 14.086 -12.456 -11.990 1.00 98.12 201 ASP A CA 1
ATOM 1639 C C . ASP A 1 201 ? 14.360 -12.272 -10.478 1.00 98.12 201 ASP A C 1
ATOM 1641 O O . ASP A 1 201 ? 14.938 -11.262 -10.042 1.00 98.12 201 ASP A O 1
ATOM 1645 N N . PRO A 1 202 ? 13.954 -13.248 -9.641 1.00 97.19 202 PRO A N 1
ATOM 1646 C CA . PRO A 1 202 ? 14.222 -13.213 -8.206 1.00 97.19 202 PRO A CA 1
ATOM 1647 C C . PRO A 1 202 ? 15.721 -13.212 -7.872 1.00 97.19 202 PRO A C 1
ATOM 1649 O O . PRO A 1 202 ? 16.137 -12.588 -6.894 1.00 97.19 202 PRO A O 1
ATOM 1652 N N . HIS A 1 203 ? 16.550 -13.899 -8.667 1.00 97.00 203 HIS A N 1
ATOM 1653 C CA . HIS A 1 203 ? 17.982 -14.029 -8.400 1.00 97.00 203 HIS A CA 1
ATOM 1654 C C . HIS A 1 203 ? 18.715 -12.710 -8.631 1.00 97.00 203 HIS A C 1
ATOM 1656 O O . HIS A 1 203 ? 19.476 -12.283 -7.758 1.00 97.00 203 HIS A O 1
ATOM 1662 N N . TRP A 1 204 ? 18.450 -12.039 -9.755 1.00 98.00 204 TRP A N 1
ATOM 1663 C CA . TRP A 1 204 ? 18.976 -10.700 -10.012 1.00 98.00 204 TRP A CA 1
ATOM 1664 C C . TRP A 1 204 ? 18.509 -9.717 -8.938 1.00 98.00 204 TRP A C 1
ATOM 1666 O O . TRP A 1 204 ? 19.314 -8.948 -8.413 1.00 98.00 204 TRP A O 1
ATOM 1676 N N . THR A 1 205 ? 17.232 -9.784 -8.547 1.00 98.12 205 THR A N 1
ATOM 1677 C CA . THR A 1 205 ? 16.674 -8.865 -7.548 1.00 98.12 205 THR A CA 1
ATOM 1678 C C . THR A 1 205 ? 17.411 -8.989 -6.217 1.00 98.12 205 THR A C 1
ATOM 1680 O O . THR A 1 205 ? 17.901 -7.984 -5.707 1.00 98.12 205 THR A O 1
ATOM 1683 N N . ILE A 1 206 ? 17.584 -10.211 -5.696 1.00 97.94 206 ILE A N 1
ATOM 1684 C CA . ILE A 1 206 ? 18.327 -10.474 -4.450 1.00 97.94 206 ILE A CA 1
ATOM 1685 C C . ILE A 1 206 ? 19.764 -9.935 -4.526 1.00 97.94 206 ILE A C 1
ATOM 1687 O O . ILE A 1 206 ? 20.232 -9.292 -3.587 1.00 97.94 206 ILE A O 1
ATOM 1691 N N . GLN A 1 207 ? 20.465 -10.160 -5.641 1.00 97.75 207 GLN A N 1
ATOM 1692 C CA . GLN A 1 207 ? 21.842 -9.683 -5.827 1.00 97.75 207 GLN A CA 1
ATOM 1693 C C . GLN A 1 207 ? 21.939 -8.153 -5.931 1.00 97.75 207 GLN A C 1
ATOM 1695 O O . GLN A 1 207 ? 22.971 -7.571 -5.587 1.00 97.75 207 GLN A O 1
ATOM 1700 N N . SER A 1 208 ? 20.870 -7.497 -6.380 1.00 97.94 208 SER A N 1
ATOM 1701 C CA . SER A 1 208 ? 20.827 -6.055 -6.612 1.00 97.94 208 SER A CA 1
ATOM 1702 C C . SER A 1 208 ? 20.258 -5.250 -5.443 1.00 97.94 208 SER A C 1
ATOM 1704 O O . SER A 1 208 ? 20.430 -4.031 -5.435 1.00 97.94 208 SER A O 1
ATOM 1706 N N . ILE A 1 209 ? 19.663 -5.874 -4.415 1.00 97.38 209 ILE A N 1
ATOM 1707 C CA . ILE A 1 209 ? 19.076 -5.155 -3.265 1.00 97.38 209 ILE A CA 1
ATOM 1708 C C . ILE A 1 209 ? 20.061 -4.194 -2.606 1.00 97.38 209 ILE A C 1
ATOM 1710 O O . ILE A 1 209 ? 19.708 -3.042 -2.377 1.00 97.38 209 ILE A O 1
ATOM 1714 N N . GLY A 1 210 ? 21.310 -4.610 -2.379 1.00 96.94 210 GLY A N 1
ATOM 1715 C CA . GLY A 1 210 ? 22.329 -3.735 -1.784 1.00 96.94 210 GLY A CA 1
ATOM 1716 C C . GLY A 1 210 ? 22.707 -2.528 -2.655 1.00 96.94 210 GLY A C 1
ATOM 1717 O O . GLY A 1 210 ? 23.234 -1.548 -2.140 1.00 96.94 210 GLY A O 1
ATOM 1718 N N . LYS A 1 211 ? 22.428 -2.575 -3.965 1.00 97.31 211 LYS A N 1
ATOM 1719 C CA . LYS A 1 211 ? 22.604 -1.444 -4.890 1.00 97.31 211 LYS A CA 1
ATOM 1720 C C . LYS A 1 211 ? 21.351 -0.570 -4.962 1.00 97.31 211 LYS A C 1
ATOM 1722 O O . LYS A 1 211 ? 21.469 0.637 -5.137 1.00 97.31 211 LYS A O 1
ATOM 1727 N N . ILE A 1 212 ? 20.160 -1.164 -4.862 1.00 98.00 212 ILE A N 1
ATOM 1728 C CA . ILE A 1 212 ? 18.880 -0.437 -4.847 1.00 98.00 212 ILE A CA 1
ATOM 1729 C C . ILE A 1 212 ? 18.737 0.341 -3.531 1.00 98.00 212 ILE A C 1
ATOM 1731 O O . ILE A 1 212 ? 18.384 1.519 -3.550 1.00 98.00 212 ILE A O 1
ATOM 1735 N N . PHE A 1 213 ? 19.083 -0.302 -2.413 1.00 97.19 213 PHE A N 1
ATOM 1736 C CA . PHE A 1 213 ? 19.051 0.233 -1.054 1.00 97.19 213 PHE A CA 1
ATOM 1737 C C . PHE A 1 213 ? 20.472 0.279 -0.463 1.00 97.19 213 PHE A C 1
ATOM 1739 O O . PHE A 1 213 ? 20.821 -0.546 0.391 1.00 97.19 213 PHE A O 1
ATOM 1746 N N . PRO A 1 214 ? 21.325 1.209 -0.931 1.00 95.38 214 PRO A N 1
ATOM 1747 C CA . PRO A 1 214 ? 22.700 1.307 -0.458 1.00 95.38 214 PRO A CA 1
ATOM 1748 C C . PRO A 1 214 ? 22.746 1.633 1.040 1.00 95.38 214 PRO A C 1
ATOM 1750 O O . PRO A 1 214 ? 21.993 2.472 1.528 1.00 95.38 214 PRO A O 1
ATOM 1753 N N . GLN A 1 215 ? 23.638 0.955 1.767 1.00 92.56 215 GLN A N 1
ATOM 1754 C CA . GLN A 1 215 ? 23.808 1.131 3.218 1.00 92.56 215 GLN A CA 1
ATOM 1755 C C . GLN A 1 215 ? 24.774 2.264 3.584 1.00 92.56 215 GLN A C 1
ATOM 1757 O O . GLN A 1 215 ? 24.807 2.682 4.736 1.00 92.56 215 GLN A O 1
ATOM 1762 N N . ASP A 1 216 ? 25.581 2.738 2.631 1.00 93.69 216 ASP A N 1
ATOM 1763 C CA . ASP A 1 216 ? 26.478 3.869 2.857 1.00 93.69 216 ASP A CA 1
ATOM 1764 C C . ASP A 1 216 ? 25.662 5.165 2.980 1.00 93.69 216 ASP A C 1
ATOM 1766 O O . ASP A 1 216 ? 24.853 5.488 2.106 1.00 93.69 216 ASP A O 1
ATOM 1770 N N . GLU A 1 217 ? 25.892 5.911 4.059 1.00 91.00 217 GLU A N 1
ATOM 1771 C CA . GLU A 1 217 ? 25.184 7.151 4.387 1.00 91.00 217 GLU A CA 1
ATOM 1772 C C . GLU A 1 217 ? 25.325 8.225 3.301 1.00 91.00 217 GLU A C 1
ATOM 1774 O O . GLU A 1 217 ? 24.423 9.051 3.133 1.00 91.00 217 GLU A O 1
ATOM 1779 N N . ILE A 1 218 ? 26.400 8.188 2.500 1.00 93.94 218 ILE A N 1
ATOM 1780 C CA . ILE A 1 218 ? 26.562 9.106 1.358 1.00 93.94 218 ILE A CA 1
ATOM 1781 C C . ILE A 1 218 ? 25.469 8.919 0.292 1.00 93.94 218 ILE A C 1
ATOM 1783 O O . ILE A 1 218 ? 25.208 9.838 -0.480 1.00 93.94 218 ILE A O 1
ATOM 1787 N N . PHE A 1 219 ? 24.820 7.749 0.255 1.00 94.50 219 PHE A N 1
ATOM 1788 C CA . PHE A 1 219 ? 23.731 7.411 -0.664 1.00 94.50 219 PHE A CA 1
ATOM 1789 C C . PHE A 1 219 ? 22.368 7.304 0.044 1.00 94.50 219 PHE A C 1
ATOM 1791 O O . PHE A 1 219 ? 21.424 6.729 -0.508 1.00 94.50 219 PHE A O 1
ATOM 1798 N N . SER A 1 220 ? 22.233 7.867 1.248 1.00 92.19 220 SER A N 1
ATOM 1799 C CA . SER A 1 220 ? 20.989 7.856 2.035 1.00 92.19 220 SER A CA 1
ATOM 1800 C C . SER A 1 220 ? 19.781 8.400 1.258 1.00 92.19 220 SER A C 1
ATOM 1802 O O . SER A 1 220 ? 18.706 7.797 1.294 1.00 92.19 220 SER A O 1
ATOM 1804 N N . ASP A 1 221 ? 19.958 9.466 0.471 1.00 92.31 221 ASP A N 1
ATOM 1805 C CA . ASP A 1 221 ? 18.903 10.023 -0.386 1.00 92.31 221 ASP A CA 1
ATOM 1806 C C . ASP A 1 221 ? 18.465 9.066 -1.504 1.00 92.31 221 ASP A C 1
ATOM 1808 O O . ASP A 1 221 ? 17.275 8.979 -1.808 1.00 92.31 221 ASP A O 1
ATOM 1812 N N . MET A 1 222 ? 19.389 8.287 -2.078 1.00 95.31 222 MET A N 1
ATOM 1813 C CA . MET A 1 222 ? 19.053 7.257 -3.068 1.00 95.31 222 MET A CA 1
ATOM 1814 C C . MET A 1 222 ? 18.267 6.115 -2.428 1.00 95.31 222 MET A C 1
ATOM 1816 O O . MET A 1 222 ? 17.225 5.709 -2.948 1.00 95.31 222 MET A O 1
ATOM 1820 N N . ARG A 1 223 ? 18.727 5.628 -1.269 1.00 96.06 223 ARG A N 1
ATOM 1821 C CA . ARG A 1 223 ? 18.019 4.596 -0.501 1.00 96.06 223 ARG A CA 1
ATOM 1822 C C . ARG A 1 223 ? 16.604 5.058 -0.152 1.00 96.06 223 ARG A C 1
ATOM 1824 O O . ARG A 1 223 ? 15.651 4.293 -0.277 1.00 96.06 223 ARG A O 1
ATOM 1831 N N . ARG A 1 224 ? 16.456 6.315 0.282 1.00 94.06 224 ARG A N 1
ATOM 1832 C CA . ARG A 1 224 ? 15.168 6.952 0.579 1.00 94.06 224 ARG A CA 1
ATOM 1833 C C . ARG A 1 224 ? 14.280 7.051 -0.661 1.00 94.06 224 ARG A C 1
ATOM 1835 O O . ARG A 1 224 ? 13.145 6.599 -0.595 1.00 94.06 224 ARG A O 1
ATOM 1842 N N . ALA A 1 225 ? 14.796 7.528 -1.792 1.00 94.88 225 ALA A N 1
ATOM 1843 C CA . ALA A 1 225 ? 14.045 7.624 -3.045 1.00 94.88 225 ALA A CA 1
ATOM 1844 C C . ALA A 1 225 ? 13.503 6.259 -3.522 1.00 94.88 225 ALA A C 1
ATOM 1846 O O . ALA A 1 225 ? 12.335 6.150 -3.905 1.00 94.88 225 ALA A O 1
ATOM 1847 N N . ALA A 1 226 ? 14.314 5.196 -3.450 1.00 97.44 226 ALA A N 1
ATOM 1848 C CA . ALA A 1 226 ? 13.863 3.835 -3.756 1.00 97.44 226 ALA A CA 1
ATOM 1849 C C . ALA A 1 226 ? 12.803 3.337 -2.756 1.00 97.44 226 ALA A C 1
ATOM 1851 O O . ALA A 1 226 ? 11.795 2.757 -3.147 1.00 97.44 226 ALA A O 1
ATOM 1852 N N . TRP A 1 227 ? 12.990 3.578 -1.457 1.00 97.06 227 TRP A N 1
ATOM 1853 C CA . TRP A 1 227 ? 12.032 3.119 -0.450 1.00 97.06 227 TRP A CA 1
ATOM 1854 C C . TRP A 1 227 ? 10.684 3.828 -0.542 1.00 97.06 227 TRP A C 1
ATOM 1856 O O . TRP A 1 227 ? 9.646 3.170 -0.561 1.00 97.06 227 TRP A O 1
ATOM 1866 N N . GLU A 1 228 ? 10.690 5.159 -0.606 1.00 94.50 228 GLU A N 1
ATOM 1867 C CA . GLU A 1 228 ? 9.464 5.954 -0.636 1.00 94.50 228 GLU A CA 1
ATOM 1868 C C . GLU A 1 228 ? 8.626 5.613 -1.871 1.00 94.50 228 GLU A C 1
ATOM 1870 O O . GLU A 1 228 ? 7.412 5.457 -1.763 1.00 94.50 228 GLU A O 1
ATOM 1875 N N . SER A 1 229 ? 9.262 5.411 -3.028 1.00 95.38 229 SER A N 1
ATOM 1876 C CA . SER A 1 229 ? 8.567 4.990 -4.250 1.00 95.38 229 SER A CA 1
ATOM 1877 C C . SER A 1 229 ? 8.018 3.563 -4.167 1.00 95.38 229 SER A C 1
ATOM 1879 O O . SER A 1 229 ? 6.893 3.337 -4.612 1.00 95.38 229 SER A O 1
ATOM 1881 N N . TYR A 1 230 ? 8.740 2.620 -3.552 1.00 97.50 230 TYR A N 1
ATOM 1882 C CA . TYR A 1 230 ? 8.231 1.270 -3.295 1.00 97.50 230 TYR A CA 1
ATOM 1883 C C . TYR A 1 230 ? 7.008 1.297 -2.373 1.00 97.50 230 TYR A C 1
ATOM 1885 O O . TYR A 1 230 ? 5.943 0.805 -2.743 1.00 97.50 230 TYR A O 1
ATOM 1893 N N . ILE A 1 231 ? 7.145 1.894 -1.188 1.00 95.94 231 ILE A N 1
ATOM 1894 C CA . ILE A 1 231 ? 6.142 1.774 -0.126 1.00 95.94 231 ILE A CA 1
ATOM 1895 C C . ILE A 1 231 ? 4.847 2.537 -0.433 1.00 95.94 231 ILE A C 1
ATOM 1897 O O . ILE A 1 231 ? 3.801 2.208 0.112 1.00 95.94 231 ILE A O 1
ATOM 1901 N N . THR A 1 232 ? 4.906 3.550 -1.304 1.00 92.31 232 THR A N 1
ATOM 1902 C CA . THR A 1 232 ? 3.731 4.353 -1.684 1.00 92.31 232 THR A CA 1
ATOM 1903 C C . THR A 1 232 ? 3.035 3.868 -2.955 1.00 92.31 232 THR A C 1
ATOM 1905 O O . THR A 1 232 ? 1.848 4.140 -3.120 1.00 92.31 232 THR A O 1
ATOM 1908 N N . ASN A 1 233 ? 3.734 3.157 -3.850 1.00 91.00 233 ASN A N 1
ATOM 1909 C CA . ASN A 1 233 ? 3.189 2.778 -5.164 1.00 91.00 233 ASN A CA 1
ATOM 1910 C C . ASN A 1 233 ? 3.028 1.266 -5.368 1.00 91.00 233 ASN A C 1
ATOM 1912 O O . ASN A 1 233 ? 2.485 0.847 -6.391 1.00 91.00 233 ASN A O 1
ATOM 1916 N N . SER A 1 234 ? 3.486 0.435 -4.429 1.00 92.69 234 SER A N 1
ATOM 1917 C CA . SER A 1 234 ? 3.382 -1.023 -4.531 1.00 92.69 234 SER A CA 1
ATOM 1918 C C . SER A 1 234 ? 2.390 -1.596 -3.535 1.00 92.69 234 SER A C 1
ATOM 1920 O O . SER A 1 234 ? 2.322 -1.165 -2.394 1.00 92.69 234 SER A O 1
ATOM 1922 N N . ASN A 1 235 ? 1.684 -2.651 -3.945 1.00 92.06 235 ASN A N 1
ATOM 1923 C CA . ASN A 1 235 ? 1.045 -3.550 -2.990 1.00 92.06 235 ASN A CA 1
ATOM 1924 C C . ASN A 1 235 ? 2.102 -4.406 -2.285 1.00 92.06 235 ASN A C 1
ATOM 1926 O O . ASN A 1 235 ? 3.171 -4.688 -2.831 1.00 92.06 235 ASN A O 1
ATOM 1930 N N . VAL A 1 236 ? 1.751 -4.919 -1.110 1.00 94.94 236 VAL A N 1
ATOM 1931 C CA . VAL A 1 236 ? 2.595 -5.873 -0.396 1.00 94.94 236 VAL A CA 1
ATOM 1932 C C . VAL A 1 236 ? 2.430 -7.302 -0.926 1.00 94.94 236 VAL A C 1
ATOM 1934 O O . VAL A 1 236 ? 1.321 -7.855 -0.984 1.00 94.94 236 VAL A O 1
ATOM 1937 N N . TYR A 1 237 ? 3.565 -7.908 -1.270 1.00 96.62 237 TYR A N 1
ATOM 1938 C CA . TYR A 1 237 ? 3.689 -9.294 -1.715 1.00 96.62 237 TYR A CA 1
ATOM 1939 C C . TYR A 1 237 ? 4.649 -10.048 -0.798 1.00 96.62 237 TYR A C 1
ATOM 1941 O O . TYR A 1 237 ? 5.733 -9.549 -0.495 1.00 96.62 237 TYR A O 1
ATOM 1949 N N . ASP A 1 238 ? 4.277 -11.257 -0.380 1.00 97.19 238 ASP A N 1
ATOM 1950 C CA . ASP A 1 238 ? 5.033 -12.020 0.620 1.00 97.19 238 ASP A CA 1
ATOM 1951 C C . ASP A 1 238 ? 6.463 -12.338 0.161 1.00 97.19 238 ASP A C 1
ATOM 1953 O O . ASP A 1 238 ? 7.401 -12.209 0.944 1.00 97.19 238 ASP A O 1
ATOM 1957 N N . ASN A 1 239 ? 6.640 -12.690 -1.115 1.00 96.50 239 ASN A N 1
ATOM 1958 C CA . ASN A 1 239 ? 7.950 -12.969 -1.706 1.00 96.50 239 ASN A CA 1
ATOM 1959 C C . ASN A 1 239 ? 8.835 -11.716 -1.809 1.00 96.50 239 ASN A C 1
ATOM 1961 O O . ASN A 1 239 ? 10.049 -11.818 -1.685 1.00 96.50 239 ASN A O 1
ATOM 1965 N N . VAL A 1 240 ? 8.248 -10.537 -2.022 1.00 98.00 240 VAL A N 1
ATOM 1966 C CA . VAL A 1 240 ? 8.986 -9.263 -2.047 1.00 98.00 240 VAL A CA 1
ATOM 1967 C C . VAL A 1 240 ? 9.331 -8.822 -0.626 1.00 98.00 240 VAL A C 1
ATOM 1969 O O . VAL A 1 240 ? 10.429 -8.332 -0.378 1.00 98.00 240 VAL A O 1
ATOM 1972 N N . PHE A 1 241 ? 8.423 -9.037 0.330 1.00 97.94 241 PHE A N 1
ATOM 1973 C CA . PHE A 1 241 ? 8.693 -8.797 1.744 1.00 97.94 241 PHE A CA 1
ATOM 1974 C C . PHE A 1 241 ? 9.872 -9.637 2.247 1.00 97.94 241 PHE A C 1
ATOM 1976 O O . PHE A 1 241 ? 10.715 -9.106 2.963 1.00 97.94 241 PHE A O 1
ATOM 1983 N N . ASP A 1 242 ? 9.974 -10.906 1.844 1.00 96.88 242 ASP A N 1
ATOM 1984 C CA . ASP A 1 242 ? 11.098 -11.767 2.236 1.00 96.88 242 ASP A CA 1
ATOM 1985 C C . ASP A 1 242 ? 12.450 -11.197 1.790 1.00 96.88 242 ASP A C 1
ATOM 1987 O O . ASP A 1 242 ? 13.417 -11.231 2.548 1.00 96.88 242 ASP A O 1
ATOM 1991 N N . VAL A 1 243 ? 12.496 -10.607 0.594 1.00 97.06 243 VAL A N 1
ATOM 1992 C CA . VAL A 1 243 ? 13.692 -9.952 0.047 1.00 97.06 243 VAL A CA 1
ATOM 1993 C C . VAL A 1 243 ? 13.989 -8.622 0.752 1.00 97.06 243 VAL A C 1
ATOM 1995 O O . VAL A 1 243 ? 15.149 -8.269 0.946 1.00 97.06 243 VAL A O 1
ATOM 1998 N N . LEU A 1 244 ? 12.954 -7.884 1.163 1.00 97.69 244 LEU A N 1
ATOM 1999 C CA . LEU A 1 244 ? 13.080 -6.555 1.768 1.00 97.69 244 LEU A CA 1
ATOM 2000 C C . LEU A 1 244 ? 13.042 -6.535 3.297 1.00 97.69 244 LEU A C 1
ATOM 2002 O O . LEU A 1 244 ? 13.027 -5.448 3.877 1.00 97.69 244 LEU A O 1
ATOM 2006 N N . ARG A 1 245 ? 13.010 -7.688 3.972 1.00 96.06 245 ARG A N 1
ATOM 2007 C CA . ARG A 1 245 ? 12.792 -7.760 5.426 1.00 96.06 245 ARG A CA 1
ATOM 2008 C C . ARG A 1 245 ? 13.729 -6.832 6.208 1.00 96.06 245 ARG A C 1
ATOM 2010 O O . ARG A 1 245 ? 13.268 -6.134 7.105 1.00 96.06 245 ARG A O 1
ATOM 2017 N N . GLU A 1 246 ? 15.009 -6.777 5.842 1.00 95.25 246 GLU A N 1
ATOM 2018 C CA . GLU A 1 246 ? 15.993 -5.895 6.487 1.00 95.25 246 GLU A CA 1
ATOM 2019 C C . GLU A 1 246 ? 15.704 -4.403 6.264 1.00 95.25 246 GLU A C 1
ATOM 2021 O O . GLU A 1 246 ? 15.856 -3.608 7.191 1.00 95.25 246 GLU A O 1
ATOM 2026 N N . GLU A 1 247 ? 15.227 -4.015 5.077 1.00 96.88 247 GLU A N 1
ATOM 2027 C CA . GLU A 1 247 ? 14.831 -2.631 4.795 1.00 96.88 247 GLU A CA 1
ATOM 2028 C C . GLU A 1 247 ? 13.593 -2.244 5.612 1.00 96.88 247 GLU A C 1
ATOM 2030 O O . GLU A 1 247 ? 13.565 -1.162 6.192 1.00 96.88 247 GLU A O 1
ATOM 2035 N N . TYR A 1 248 ? 12.606 -3.137 5.757 1.00 97.69 248 TYR A N 1
ATOM 2036 C CA . TYR A 1 248 ? 11.474 -2.898 6.660 1.00 97.69 248 TYR A CA 1
ATOM 2037 C C . TYR A 1 248 ? 11.928 -2.696 8.110 1.00 97.69 248 TYR A C 1
ATOM 2039 O O . TYR A 1 248 ? 11.470 -1.754 8.758 1.00 97.69 248 TYR A O 1
ATOM 2047 N N . CYS A 1 249 ? 12.831 -3.545 8.616 1.00 95.31 249 CYS A N 1
ATOM 2048 C CA . CYS A 1 249 ? 13.389 -3.394 9.962 1.00 95.31 249 CYS A CA 1
ATOM 2049 C C . CYS A 1 249 ? 14.086 -2.040 10.121 1.00 95.31 249 CYS A C 1
ATOM 2051 O O . CYS A 1 249 ? 13.782 -1.299 11.053 1.00 95.31 249 CYS A O 1
ATOM 2053 N N . TYR A 1 250 ? 14.958 -1.683 9.174 1.00 94.25 250 TYR A N 1
ATOM 2054 C CA . TYR A 1 250 ? 15.637 -0.391 9.167 1.00 94.25 250 TYR A CA 1
ATOM 2055 C C . TYR A 1 250 ? 14.639 0.773 9.216 1.00 94.25 250 TYR A C 1
ATOM 2057 O O . TYR A 1 250 ? 14.803 1.692 10.012 1.00 94.25 250 TYR A O 1
ATOM 2065 N N . ARG A 1 251 ? 13.571 0.722 8.414 1.00 94.69 251 ARG A N 1
ATOM 2066 C CA . ARG A 1 251 ? 12.577 1.801 8.324 1.00 94.69 251 ARG A CA 1
ATOM 2067 C C . ARG A 1 251 ? 11.720 1.926 9.569 1.00 94.69 251 ARG A C 1
ATOM 2069 O O . ARG A 1 251 ? 11.427 3.047 9.971 1.00 94.69 251 ARG A O 1
ATOM 2076 N N . VAL A 1 252 ? 11.377 0.809 10.208 1.00 95.31 252 VAL A N 1
ATOM 2077 C CA . VAL A 1 252 ? 10.687 0.825 11.502 1.00 95.31 252 VAL A CA 1
ATOM 2078 C C . VAL A 1 252 ? 11.538 1.517 12.568 1.00 95.31 252 VAL A C 1
ATOM 2080 O O . VAL A 1 252 ? 11.018 2.371 13.282 1.00 95.31 252 VAL A O 1
ATOM 2083 N N . GLU A 1 253 ? 12.842 1.241 12.625 1.00 93.00 253 GLU A N 1
ATOM 2084 C CA . GLU A 1 253 ? 13.746 1.901 13.581 1.00 93.00 253 GLU A CA 1
ATOM 2085 C C . GLU A 1 253 ? 13.885 3.416 13.338 1.00 93.00 253 GLU A C 1
ATOM 2087 O O . GLU A 1 253 ? 14.136 4.175 14.273 1.00 93.00 253 GLU A O 1
ATOM 2092 N N . GLN A 1 254 ? 13.660 3.888 12.107 1.00 89.06 254 GLN A N 1
ATOM 2093 C CA . GLN A 1 254 ? 13.712 5.318 11.776 1.00 89.06 254 GLN A CA 1
ATOM 2094 C C . GLN A 1 254 ? 12.428 6.096 12.110 1.00 89.06 254 GLN A C 1
ATOM 2096 O O . GLN A 1 254 ? 12.457 7.328 12.094 1.00 89.06 254 GLN A O 1
ATOM 2101 N N . ILE A 1 255 ? 11.319 5.427 12.461 1.00 88.00 255 ILE A N 1
ATOM 2102 C CA . ILE A 1 255 ? 10.031 6.091 12.750 1.00 88.00 255 ILE A CA 1
ATOM 2103 C C . ILE A 1 255 ? 10.180 7.152 13.851 1.00 88.00 255 ILE A C 1
ATOM 2105 O O . ILE A 1 255 ? 9.671 8.267 13.721 1.00 88.00 255 ILE A O 1
ATOM 2109 N N . ALA A 1 256 ? 10.898 6.831 14.932 1.00 74.00 256 ALA A N 1
ATOM 2110 C CA . ALA A 1 256 ? 11.070 7.751 16.056 1.00 74.00 256 ALA A CA 1
ATOM 2111 C C . ALA A 1 256 ? 11.873 9.008 15.672 1.00 74.00 256 ALA A C 1
ATOM 2113 O O . ALA A 1 256 ? 11.539 10.108 16.115 1.00 74.00 256 ALA A O 1
ATOM 2114 N N . SER A 1 257 ? 12.892 8.860 14.820 1.00 69.69 257 SER A N 1
ATOM 2115 C CA . SER A 1 257 ? 13.710 9.969 14.314 1.00 69.69 257 SER A CA 1
ATOM 2116 C C . SER A 1 257 ? 12.913 10.878 13.373 1.00 69.69 257 SER A C 1
ATOM 2118 O O . SER A 1 257 ? 12.979 12.101 13.498 1.00 69.69 257 SER A O 1
ATOM 2120 N N . ALA A 1 258 ? 12.087 10.299 12.494 1.00 61.28 258 ALA A N 1
ATOM 2121 C CA . ALA A 1 258 ? 11.265 11.046 11.539 1.00 61.28 258 ALA A CA 1
ATOM 2122 C C . ALA A 1 258 ? 10.255 11.992 12.222 1.00 61.28 258 ALA A C 1
ATOM 2124 O O . ALA A 1 258 ? 10.000 13.095 11.734 1.00 61.28 258 ALA A O 1
ATOM 2125 N N . LEU A 1 259 ? 9.733 11.610 13.395 1.00 59.00 259 LEU A N 1
ATOM 2126 C CA . LEU A 1 259 ? 8.811 12.435 14.187 1.00 59.00 259 LEU A CA 1
ATOM 2127 C C . LEU A 1 259 ? 9.460 13.707 14.758 1.00 59.00 259 LEU A C 1
ATOM 2129 O O . LEU A 1 259 ? 8.751 14.680 15.030 1.00 59.00 259 LEU A O 1
ATOM 2133 N N . ILE A 1 260 ? 10.784 13.710 14.950 1.00 60.19 260 ILE A N 1
ATOM 2134 C CA . ILE A 1 260 ? 11.536 14.886 15.416 1.00 60.19 260 ILE A CA 1
ATOM 2135 C C . ILE A 1 260 ? 11.652 15.914 14.286 1.00 60.19 260 ILE A C 1
ATOM 2137 O O . ILE A 1 260 ? 11.545 17.117 14.528 1.00 60.19 260 ILE A O 1
ATOM 2141 N N . GLU A 1 261 ? 11.843 15.444 13.055 1.00 56.28 261 GLU A N 1
ATOM 2142 C CA . GLU A 1 261 ? 12.050 16.292 11.880 1.00 56.28 261 GLU A CA 1
ATOM 2143 C C . GLU A 1 261 ? 10.731 16.809 11.296 1.00 56.28 261 GLU A C 1
ATOM 2145 O O . GLU A 1 261 ? 10.626 17.985 10.941 1.00 56.28 261 GLU A O 1
ATOM 2150 N N . THR A 1 262 ? 9.699 15.957 11.247 1.00 58.22 262 THR A N 1
ATOM 2151 C CA . THR A 1 262 ? 8.396 16.303 10.671 1.00 58.22 262 THR A CA 1
ATOM 2152 C C . THR A 1 262 ? 7.254 15.827 11.578 1.00 58.22 262 THR A C 1
ATOM 2154 O O . THR A 1 262 ? 6.904 14.651 11.576 1.00 58.22 262 THR A O 1
ATOM 2157 N N . PRO A 1 263 ? 6.573 16.725 12.318 1.00 57.62 263 PRO A N 1
ATOM 2158 C CA . PRO A 1 263 ? 5.522 16.332 13.269 1.00 57.62 263 PRO A CA 1
ATOM 2159 C C . PRO A 1 263 ? 4.218 15.806 12.638 1.00 57.62 263 PRO A C 1
ATOM 2161 O O . PRO A 1 263 ? 3.226 15.618 13.344 1.00 57.62 263 PRO A O 1
ATOM 2164 N N . LYS A 1 264 ? 4.159 15.657 11.311 1.00 65.38 264 LYS A N 1
ATOM 2165 C CA . LYS A 1 264 ? 2.971 15.228 10.561 1.00 65.38 264 LYS A CA 1
ATOM 2166 C C . LYS A 1 264 ? 3.259 13.904 9.868 1.00 65.38 264 LYS A C 1
ATOM 2168 O O . LYS A 1 264 ? 4.357 13.722 9.359 1.00 65.38 264 LYS A O 1
ATOM 2173 N N . LEU A 1 265 ? 2.243 13.043 9.806 1.00 67.94 265 LEU A N 1
ATOM 2174 C CA . LEU A 1 265 ? 2.302 11.792 9.053 1.00 67.94 265 LEU A CA 1
ATOM 2175 C C . LEU A 1 265 ? 2.651 12.061 7.590 1.00 67.94 265 LEU A C 1
ATOM 2177 O O . LEU A 1 265 ? 2.062 12.947 6.962 1.00 67.94 265 LEU A O 1
ATOM 2181 N N . THR A 1 266 ? 3.597 11.284 7.075 1.00 79.75 266 THR A N 1
ATOM 2182 C CA . THR A 1 266 ? 3.979 11.290 5.666 1.00 79.75 266 THR A CA 1
ATOM 2183 C C . THR A 1 266 ? 3.365 10.083 4.951 1.00 79.75 266 THR A C 1
ATOM 2185 O O . THR A 1 266 ? 3.067 9.066 5.577 1.00 79.75 266 THR A O 1
ATOM 2188 N N . HIS A 1 267 ? 3.175 10.168 3.631 1.00 83.75 267 HIS A N 1
ATOM 2189 C CA . HIS A 1 267 ? 2.669 9.035 2.843 1.00 83.75 267 HIS A CA 1
ATOM 2190 C C . HIS A 1 267 ? 3.523 7.754 2.978 1.00 83.75 267 HIS A C 1
ATOM 2192 O O . HIS A 1 267 ? 2.939 6.673 3.042 1.00 83.75 267 HIS A O 1
ATOM 2198 N N . PRO A 1 268 ? 4.868 7.823 3.079 1.00 89.25 268 PRO A N 1
ATOM 2199 C CA . PRO A 1 268 ? 5.687 6.646 3.368 1.00 89.25 268 PRO A CA 1
ATOM 2200 C C . PRO A 1 268 ? 5.409 5.973 4.720 1.00 89.25 268 PRO A C 1
ATOM 2202 O O . PRO A 1 268 ? 5.405 4.744 4.785 1.00 89.25 268 PRO A O 1
ATOM 2205 N N . ASP A 1 269 ? 5.149 6.743 5.785 1.00 90.88 269 ASP A N 1
ATOM 2206 C CA . ASP A 1 269 ? 4.815 6.180 7.106 1.00 90.88 269 ASP A CA 1
ATOM 2207 C C . ASP A 1 269 ? 3.475 5.440 7.061 1.00 90.88 269 ASP A C 1
ATOM 2209 O O . ASP A 1 269 ? 3.327 4.340 7.601 1.00 90.88 269 ASP A O 1
ATOM 2213 N N . GLU A 1 270 ? 2.503 6.053 6.383 1.00 92.94 270 GLU A N 1
ATOM 2214 C CA . GLU A 1 270 ? 1.195 5.466 6.124 1.00 92.94 270 GLU A CA 1
ATOM 2215 C C . GLU A 1 270 ? 1.351 4.135 5.375 1.00 92.94 270 GLU A C 1
ATOM 2217 O O . GLU A 1 270 ? 0.949 3.102 5.911 1.00 92.94 270 GLU A O 1
ATOM 2222 N N . GLY A 1 271 ? 2.041 4.124 4.227 1.00 95.69 271 GLY A N 1
ATOM 2223 C CA . GLY A 1 271 ? 2.287 2.912 3.437 1.00 95.69 271 GLY A CA 1
ATOM 2224 C C . GLY A 1 271 ? 3.017 1.809 4.213 1.00 95.69 271 GLY A C 1
ATOM 2225 O O . GLY A 1 271 ? 2.632 0.639 4.142 1.00 95.69 271 GLY A O 1
ATOM 2226 N N . LEU A 1 272 ? 4.014 2.164 5.038 1.00 97.12 272 LEU A N 1
ATOM 2227 C CA . LEU A 1 272 ? 4.689 1.207 5.922 1.00 97.12 272 LEU A CA 1
ATOM 2228 C C . LEU A 1 272 ? 3.684 0.545 6.868 1.00 97.12 272 LEU A C 1
ATOM 2230 O O . LEU A 1 272 ? 3.654 -0.681 6.982 1.00 97.12 272 LEU A O 1
ATOM 2234 N N . SER A 1 273 ? 2.830 1.336 7.516 1.00 97.00 273 SER A N 1
ATOM 2235 C CA . SER A 1 273 ? 1.819 0.797 8.424 1.00 97.00 273 SER A CA 1
ATOM 2236 C C . SER A 1 273 ? 0.803 -0.104 7.710 1.00 97.00 273 SER A C 1
ATOM 2238 O O . SER A 1 273 ? 0.465 -1.170 8.229 1.00 97.00 273 SER A O 1
ATOM 2240 N N . GLU A 1 274 ? 0.372 0.256 6.497 1.00 97.94 274 GLU A N 1
ATOM 2241 C CA . GLU A 1 274 ? -0.557 -0.545 5.692 1.00 97.94 274 GLU A CA 1
ATOM 2242 C C . GLU A 1 274 ? 0.045 -1.903 5.320 1.00 97.94 274 GLU A C 1
ATOM 2244 O O . GLU A 1 274 ? -0.607 -2.945 5.466 1.00 97.94 274 GLU A O 1
ATOM 2249 N N . HIS A 1 275 ? 1.315 -1.916 4.911 1.00 98.38 275 HIS A N 1
ATOM 2250 C CA . HIS A 1 275 ? 2.041 -3.140 4.587 1.00 98.38 275 HIS A CA 1
ATOM 2251 C C . HIS A 1 275 ? 2.182 -4.047 5.808 1.00 98.38 275 HIS A C 1
ATOM 2253 O O . HIS A 1 275 ? 1.878 -5.238 5.726 1.00 98.38 275 HIS A O 1
ATOM 2259 N N . LEU A 1 276 ? 2.579 -3.493 6.957 1.00 98.38 276 LEU A N 1
ATOM 2260 C CA . LEU A 1 276 ? 2.728 -4.251 8.199 1.00 98.38 276 LEU A CA 1
ATOM 2261 C C . LEU A 1 276 ? 1.405 -4.869 8.661 1.00 98.38 276 LEU A C 1
ATOM 2263 O O . LEU A 1 276 ? 1.374 -6.050 9.012 1.00 98.38 276 LEU A O 1
ATOM 2267 N N . MET A 1 277 ? 0.305 -4.109 8.624 1.00 98.56 277 MET A N 1
ATOM 2268 C CA . MET A 1 277 ? -1.018 -4.636 8.976 1.00 98.56 277 MET A CA 1
ATOM 2269 C C . MET A 1 277 ? -1.451 -5.736 8.006 1.00 98.56 277 MET A C 1
ATOM 2271 O O . MET A 1 277 ? -1.950 -6.776 8.438 1.00 98.56 277 MET A O 1
ATOM 2275 N N . THR A 1 278 ? -1.187 -5.551 6.713 1.00 98.31 278 THR A N 1
ATOM 2276 C CA . THR A 1 278 ? -1.530 -6.538 5.688 1.00 98.31 278 THR A CA 1
ATOM 2277 C C . THR A 1 278 ? -0.764 -7.847 5.857 1.00 98.31 278 THR A C 1
ATOM 2279 O O . THR A 1 278 ? -1.355 -8.927 5.815 1.00 98.31 278 THR A O 1
ATOM 2282 N N . LEU A 1 279 ? 0.545 -7.766 6.094 1.00 98.44 279 LEU A N 1
ATOM 2283 C CA . LEU A 1 279 ? 1.388 -8.928 6.370 1.00 98.44 279 LEU A CA 1
ATOM 2284 C C . LEU A 1 279 ? 0.962 -9.635 7.660 1.00 98.44 279 LEU A C 1
ATOM 2286 O O . LEU A 1 279 ? 0.961 -10.864 7.719 1.00 98.44 279 LEU A O 1
ATOM 2290 N N . TYR A 1 280 ? 0.568 -8.877 8.686 1.00 98.38 280 TYR A N 1
ATOM 2291 C CA . TYR A 1 280 ? 0.074 -9.441 9.937 1.00 98.38 280 TYR A CA 1
ATOM 2292 C C . TYR A 1 280 ? -1.199 -10.256 9.738 1.00 98.38 280 TYR A C 1
ATOM 2294 O O . TYR A 1 280 ? -1.254 -11.428 10.108 1.00 98.38 280 TYR A O 1
ATOM 2302 N N . TRP A 1 281 ? -2.233 -9.660 9.140 1.00 97.00 281 TRP A N 1
ATOM 2303 C CA . TRP A 1 281 ? -3.525 -10.331 9.057 1.00 97.00 281 TRP A CA 1
ATOM 2304 C C . TRP A 1 281 ? -3.485 -11.537 8.107 1.00 97.00 281 TRP A C 1
ATOM 2306 O O . TRP A 1 281 ? -4.209 -12.505 8.326 1.00 97.00 281 TRP A O 1
ATOM 2316 N N . ARG A 1 282 ? -2.582 -11.531 7.110 1.00 95.94 282 ARG A N 1
ATOM 2317 C CA . ARG A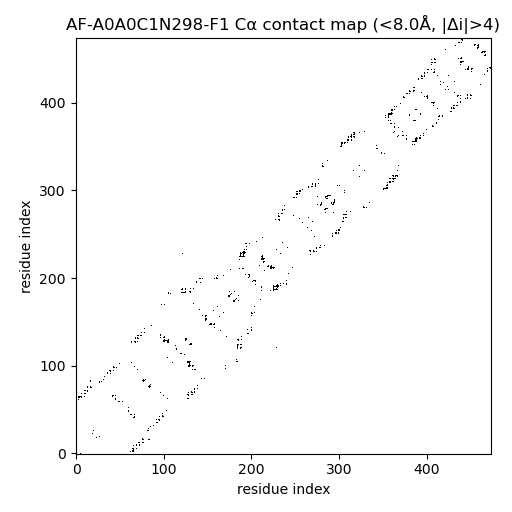 1 282 ? -2.274 -12.688 6.245 1.00 95.94 282 ARG A CA 1
ATOM 2318 C C . ARG A 1 282 ? -1.454 -13.780 6.949 1.00 95.94 282 ARG A C 1
ATOM 2320 O O . ARG A 1 282 ? -1.262 -14.846 6.377 1.00 95.94 282 ARG A O 1
ATOM 2327 N N . GLY A 1 283 ? -0.970 -13.533 8.167 1.00 96.56 283 GLY A N 1
ATOM 2328 C CA . GLY A 1 283 ? -0.180 -14.483 8.953 1.00 96.56 283 GLY A CA 1
ATOM 2329 C C . GLY A 1 283 ? 1.313 -14.521 8.615 1.00 96.56 283 GLY A C 1
ATOM 2330 O O . GLY A 1 283 ? 2.011 -15.415 9.085 1.00 96.56 283 GLY A O 1
ATOM 2331 N N . LYS A 1 284 ? 1.822 -13.567 7.822 1.00 97.00 284 LYS A N 1
ATOM 2332 C CA . LYS A 1 284 ? 3.248 -13.465 7.465 1.00 97.00 284 LYS A CA 1
ATOM 2333 C C . LYS A 1 284 ? 4.092 -12.865 8.594 1.00 97.00 284 LYS A C 1
ATOM 2335 O O . LYS A 1 284 ? 5.266 -13.208 8.730 1.00 97.00 284 LYS A O 1
ATOM 2340 N N . LEU A 1 285 ? 3.502 -11.978 9.397 1.00 96.88 285 LEU A N 1
ATOM 2341 C CA . LEU A 1 285 ? 4.115 -11.409 10.599 1.00 96.88 285 LEU A CA 1
ATOM 2342 C C . LEU A 1 285 ? 3.423 -11.925 11.860 1.00 96.88 285 LEU A C 1
ATOM 2344 O O . LEU A 1 285 ? 2.204 -12.086 11.885 1.00 96.88 285 LEU A O 1
ATOM 2348 N N . ASN A 1 286 ? 4.204 -12.109 12.924 1.00 92.50 286 ASN A N 1
ATOM 2349 C CA . ASN A 1 286 ? 3.713 -12.539 14.228 1.00 92.50 286 ASN A CA 1
ATOM 2350 C C . ASN A 1 286 ? 3.786 -11.390 15.238 1.00 92.50 286 ASN A C 1
ATOM 2352 O O . ASN A 1 286 ? 4.789 -10.689 15.335 1.00 92.50 286 ASN A O 1
ATOM 2356 N N . LEU A 1 287 ? 2.723 -11.221 16.025 1.00 89.31 287 LEU A N 1
ATOM 2357 C CA . LEU A 1 287 ? 2.632 -10.162 17.038 1.00 89.31 287 LEU A CA 1
ATOM 2358 C C . LEU A 1 287 ? 3.428 -10.480 18.317 1.00 89.31 287 LEU A C 1
ATOM 2360 O O . LEU A 1 287 ? 3.681 -9.587 19.116 1.00 89.31 287 LEU A O 1
ATOM 2364 N N . ASP A 1 288 ? 3.756 -11.754 18.541 1.00 85.75 288 ASP A N 1
ATOM 2365 C CA . ASP A 1 288 ? 4.484 -12.259 19.719 1.00 85.75 288 ASP A CA 1
ATOM 2366 C C . ASP A 1 288 ? 5.971 -12.502 19.460 1.00 85.75 288 ASP A C 1
ATOM 2368 O O . ASP A 1 288 ? 6.673 -12.975 20.350 1.00 85.75 288 ASP A O 1
ATOM 2372 N N . GLU A 1 289 ? 6.457 -12.219 18.252 1.00 88.69 289 GLU A N 1
ATOM 2373 C CA . GLU A 1 289 ? 7.875 -12.359 17.934 1.00 88.69 289 GLU A CA 1
ATOM 2374 C C . GLU A 1 289 ? 8.674 -11.335 18.766 1.00 88.69 289 GLU A C 1
ATOM 2376 O O . GLU A 1 289 ? 8.450 -10.129 18.613 1.00 88.69 289 GLU A O 1
ATOM 2381 N N . PRO A 1 290 ? 9.569 -11.774 19.677 1.00 75.94 290 PRO A N 1
ATOM 2382 C CA . PRO A 1 290 ? 10.419 -10.861 20.434 1.00 75.94 290 PRO A CA 1
ATOM 2383 C C . PRO A 1 290 ? 11.309 -10.079 19.471 1.00 75.94 290 PRO A C 1
ATOM 2385 O O . PRO A 1 290 ? 11.881 -10.673 18.562 1.00 75.94 290 PRO A O 1
ATOM 2388 N N . GLU A 1 291 ? 11.386 -8.756 19.643 1.00 78.88 291 GLU A N 1
ATOM 2389 C CA . GLU A 1 291 ? 12.046 -7.847 18.683 1.00 78.88 291 GLU A CA 1
ATOM 2390 C C . GLU A 1 291 ? 11.472 -7.944 17.254 1.00 78.88 291 GLU A C 1
ATOM 2392 O O . GLU A 1 291 ? 12.068 -7.478 16.284 1.00 78.88 291 GLU A O 1
ATOM 2397 N N . GLY A 1 292 ? 10.272 -8.515 17.123 1.00 90.12 292 GLY A N 1
ATOM 2398 C CA . GLY A 1 292 ? 9.564 -8.647 15.866 1.00 90.12 292 GLY A CA 1
ATOM 2399 C C . GLY A 1 292 ? 9.155 -7.293 15.305 1.00 90.12 292 GLY A C 1
ATOM 2400 O O . GLY A 1 292 ? 8.834 -6.348 16.032 1.00 90.12 292 GLY A O 1
ATOM 2401 N N . LEU A 1 293 ? 9.099 -7.228 13.979 1.00 95.00 293 LEU A N 1
ATOM 2402 C CA . LEU A 1 293 ? 8.857 -6.003 13.220 1.00 95.00 293 LEU A CA 1
ATOM 2403 C C . LEU A 1 293 ? 7.594 -5.241 13.670 1.00 95.00 293 LEU A C 1
ATOM 2405 O O . LEU A 1 293 ? 7.614 -4.018 13.788 1.00 95.00 293 LEU A O 1
ATOM 2409 N N . LEU A 1 294 ? 6.503 -5.955 13.978 1.00 95.31 294 LEU A N 1
ATOM 2410 C CA . LEU A 1 294 ? 5.262 -5.345 14.479 1.00 95.31 294 LEU A CA 1
ATOM 2411 C C . LEU A 1 294 ? 5.392 -4.799 15.898 1.00 95.31 294 LEU A C 1
ATOM 2413 O O . LEU A 1 294 ? 4.856 -3.731 16.188 1.00 95.31 294 LEU A O 1
ATOM 2417 N N . ALA A 1 295 ? 6.074 -5.527 16.783 1.00 93.12 295 ALA A N 1
ATOM 2418 C CA . ALA A 1 295 ? 6.281 -5.084 18.155 1.00 93.12 295 ALA A CA 1
ATOM 2419 C C . ALA A 1 295 ? 7.083 -3.776 18.164 1.00 93.12 295 ALA A C 1
ATOM 2421 O O . ALA A 1 295 ? 6.650 -2.797 18.773 1.00 93.12 295 ALA A O 1
ATOM 2422 N N . ARG A 1 296 ? 8.174 -3.731 17.386 1.00 94.81 296 ARG A N 1
ATOM 2423 C CA . ARG A 1 296 ? 8.997 -2.528 17.192 1.00 94.81 296 ARG A CA 1
ATOM 2424 C C . ARG A 1 296 ? 8.207 -1.377 16.573 1.00 94.81 296 ARG A C 1
ATOM 2426 O O . ARG A 1 296 ? 8.281 -0.257 17.070 1.00 94.81 296 ARG A O 1
ATOM 2433 N N . PHE A 1 297 ? 7.378 -1.644 15.561 1.00 96.12 297 PHE A N 1
ATOM 2434 C CA . PHE A 1 297 ? 6.501 -0.625 14.978 1.00 96.12 297 PHE A CA 1
ATOM 2435 C C . PHE A 1 297 ? 5.588 0.015 16.029 1.00 96.12 297 PHE A C 1
ATOM 2437 O O . PHE A 1 297 ? 5.545 1.236 16.142 1.00 96.12 297 PHE A O 1
ATOM 2444 N N . PHE A 1 298 ? 4.874 -0.782 16.827 1.00 94.12 298 PHE A N 1
ATOM 2445 C CA . PHE A 1 298 ? 3.944 -0.240 17.820 1.00 94.12 298 PHE A CA 1
ATOM 2446 C C . PHE A 1 298 ? 4.634 0.492 18.978 1.00 94.12 298 PHE A C 1
ATOM 2448 O O . PHE A 1 298 ? 4.027 1.398 19.560 1.00 94.12 298 PHE A O 1
ATOM 2455 N N . GLU A 1 299 ? 5.866 0.104 19.306 1.00 92.06 299 GLU A N 1
ATOM 2456 C CA . GLU A 1 299 ? 6.711 0.777 20.292 1.00 92.06 299 GLU A CA 1
ATOM 2457 C C . GLU A 1 299 ? 7.155 2.166 19.811 1.00 92.06 299 GLU A C 1
ATOM 2459 O O . GLU A 1 299 ? 7.080 3.128 20.574 1.00 92.06 299 GLU A O 1
ATOM 2464 N N . LEU A 1 300 ? 7.574 2.282 18.546 1.00 92.56 300 LEU A N 1
ATOM 2465 C CA . LEU A 1 300 ? 8.163 3.506 17.989 1.00 92.56 300 LEU A CA 1
ATOM 2466 C C . LEU A 1 300 ? 7.138 4.460 17.356 1.00 92.56 300 LEU A C 1
ATOM 2468 O O . LEU A 1 300 ? 7.376 5.666 17.285 1.00 92.56 300 LEU A O 1
ATOM 2472 N N . ALA A 1 301 ? 6.000 3.947 16.887 1.00 93.31 301 ALA A N 1
ATOM 2473 C CA . ALA A 1 301 ? 4.967 4.744 16.233 1.00 93.31 301 ALA A CA 1
ATOM 2474 C C . ALA A 1 301 ? 4.322 5.771 17.180 1.00 93.31 301 ALA A C 1
ATOM 2476 O O . ALA A 1 301 ? 4.140 5.536 18.373 1.00 93.31 301 ALA A O 1
ATOM 2477 N N . SER A 1 302 ? 3.904 6.915 16.637 1.00 92.56 302 SER A N 1
ATOM 2478 C CA . SER A 1 302 ? 3.089 7.893 17.370 1.00 92.56 302 SER A CA 1
ATOM 2479 C C . SER A 1 302 ? 1.629 7.436 17.496 1.00 92.56 302 SER A C 1
ATOM 2481 O O . SER A 1 302 ? 1.171 6.584 16.733 1.00 92.56 302 SER A O 1
ATOM 2483 N N . ASP A 1 303 ? 0.857 8.057 18.399 1.00 93.31 303 ASP A N 1
ATOM 2484 C CA . ASP A 1 303 ? -0.604 7.858 18.497 1.00 93.31 303 ASP A CA 1
ATOM 2485 C C . ASP A 1 303 ? -1.299 8.028 17.133 1.00 93.31 303 ASP A C 1
ATOM 2487 O O . ASP A 1 303 ? -2.173 7.249 16.756 1.00 93.31 303 ASP A O 1
ATOM 2491 N N . ALA A 1 304 ? -0.858 9.018 16.349 1.00 93.19 304 ALA A N 1
ATOM 2492 C CA . ALA A 1 304 ? -1.398 9.294 15.024 1.00 93.19 304 ALA A CA 1
ATOM 2493 C C . ALA A 1 304 ? -1.101 8.162 14.027 1.00 93.19 304 ALA A C 1
ATOM 2495 O O . ALA A 1 304 ? -1.998 7.755 13.290 1.00 93.19 304 ALA A O 1
ATOM 2496 N N . LEU A 1 305 ? 0.126 7.628 14.017 1.00 94.31 305 LEU A N 1
ATOM 2497 C CA . LEU A 1 305 ? 0.510 6.549 13.102 1.00 94.31 305 LEU A CA 1
ATOM 2498 C C . LEU A 1 305 ? -0.151 5.219 13.490 1.00 94.31 305 LEU A C 1
ATOM 2500 O O . LEU A 1 305 ? -0.657 4.505 12.626 1.00 94.31 305 LEU A O 1
ATOM 2504 N N . ARG A 1 306 ? -0.240 4.911 14.791 1.00 96.44 306 ARG A N 1
ATOM 2505 C CA . ARG A 1 306 ? -0.978 3.733 15.276 1.00 96.44 306 ARG A CA 1
ATOM 2506 C C . ARG A 1 306 ? -2.470 3.830 14.957 1.00 96.44 306 ARG A C 1
ATOM 2508 O O . ARG A 1 306 ? -3.060 2.861 14.483 1.00 96.44 306 ARG A O 1
ATOM 2515 N N . SER A 1 307 ? -3.068 5.009 15.143 1.00 96.50 307 SER A N 1
ATOM 2516 C CA . SER A 1 307 ? -4.442 5.293 14.714 1.00 96.50 307 SER A CA 1
ATOM 2517 C C . SER A 1 307 ? -4.624 5.090 13.213 1.00 96.50 307 SER A C 1
ATOM 2519 O O . SER A 1 307 ? -5.590 4.451 12.800 1.00 96.50 307 SER A O 1
ATOM 2521 N N . TYR A 1 308 ? -3.688 5.560 12.385 1.00 96.94 308 TYR A N 1
ATOM 2522 C CA . TYR A 1 308 ? -3.738 5.319 10.946 1.00 96.94 308 TYR A CA 1
ATOM 2523 C C . TYR A 1 308 ? -3.764 3.820 10.626 1.00 96.94 308 TYR A C 1
ATOM 2525 O O . TYR A 1 308 ? -4.668 3.371 9.919 1.00 96.94 308 TYR A O 1
ATOM 2533 N N . ALA A 1 309 ? -2.831 3.054 11.200 1.00 98.06 309 ALA A N 1
ATOM 2534 C CA . ALA A 1 309 ? -2.703 1.618 10.974 1.00 98.06 309 ALA A CA 1
ATOM 2535 C C . ALA A 1 309 ? -4.008 0.871 11.297 1.00 98.06 309 ALA A C 1
ATOM 2537 O O . ALA A 1 309 ? -4.538 0.126 10.470 1.00 98.06 309 ALA A O 1
ATOM 2538 N N . LEU A 1 310 ? -4.588 1.123 12.477 1.00 98.25 310 LEU A N 1
ATOM 2539 C CA . LEU A 1 310 ? -5.850 0.491 12.868 1.00 98.25 310 LEU A CA 1
ATOM 2540 C C . LEU A 1 310 ? -7.021 0.977 12.006 1.00 98.25 310 LEU A C 1
ATOM 2542 O O . LEU A 1 310 ? -7.930 0.205 11.704 1.00 98.25 310 LEU A O 1
ATOM 2546 N N . ARG A 1 311 ? -7.017 2.230 11.553 1.00 98.06 311 ARG A N 1
ATOM 2547 C CA . ARG A 1 311 ? -8.086 2.768 10.702 1.00 98.06 311 ARG A CA 1
ATOM 2548 C C . ARG A 1 311 ? -8.075 2.107 9.334 1.00 98.06 311 ARG A C 1
ATOM 2550 O O . ARG A 1 311 ? -9.142 1.799 8.806 1.00 98.06 311 ARG A O 1
ATOM 2557 N N . PHE A 1 312 ? -6.889 1.879 8.776 1.00 98.00 312 PHE A N 1
ATOM 2558 C CA . PHE A 1 312 ? -6.711 1.141 7.533 1.00 98.00 312 PHE A CA 1
ATOM 2559 C C . PHE A 1 312 ? -7.287 -0.277 7.635 1.00 98.00 312 PHE A C 1
ATOM 2561 O O . PHE A 1 312 ? -8.053 -0.681 6.758 1.00 98.00 312 PHE A O 1
ATOM 2568 N N . VAL A 1 313 ? -7.030 -0.990 8.741 1.00 98.44 313 VAL A N 1
ATOM 2569 C CA . VAL A 1 313 ? -7.654 -2.300 9.000 1.00 98.44 313 VAL A CA 1
ATOM 2570 C C . VAL A 1 313 ? -9.180 -2.179 9.013 1.00 98.44 313 VAL A C 1
ATOM 2572 O O . VAL A 1 313 ? -9.854 -2.862 8.248 1.00 98.44 313 VAL A O 1
ATOM 2575 N N . GLY A 1 314 ? -9.738 -1.276 9.826 1.00 97.81 314 GLY A N 1
ATOM 2576 C CA . GLY A 1 314 ? -11.190 -1.112 9.953 1.00 97.81 314 GLY A CA 1
ATOM 2577 C C . GLY A 1 314 ? -11.879 -0.771 8.625 1.00 97.81 314 GLY A C 1
ATOM 2578 O O . GLY A 1 314 ? -12.916 -1.342 8.297 1.00 97.81 314 GLY A O 1
ATOM 2579 N N . ARG A 1 315 ? -11.271 0.101 7.811 1.00 97.00 315 ARG A N 1
ATOM 2580 C CA . ARG A 1 315 ? -11.753 0.417 6.456 1.00 97.00 315 ARG A CA 1
ATOM 2581 C C . ARG A 1 315 ? -11.650 -0.769 5.502 1.00 97.00 315 ARG A C 1
ATOM 2583 O O . ARG A 1 315 ? -12.546 -0.965 4.687 1.00 97.00 315 ARG A O 1
ATOM 2590 N N . SER A 1 316 ? -10.582 -1.556 5.595 1.00 97.44 316 SER A N 1
ATOM 2591 C CA . SER A 1 316 ? -10.410 -2.760 4.776 1.00 97.44 316 SER A CA 1
ATOM 2592 C C . SER A 1 316 ? -11.491 -3.800 5.082 1.00 97.44 316 SER A C 1
ATOM 2594 O O . SER A 1 316 ? -12.052 -4.394 4.160 1.00 97.44 316 SER A O 1
ATOM 2596 N N . LEU A 1 317 ? -11.853 -3.961 6.359 1.00 97.19 317 LEU A N 1
ATOM 2597 C CA . LEU A 1 317 ? -12.964 -4.815 6.789 1.00 97.19 317 LEU A CA 1
ATOM 2598 C C . LEU A 1 317 ? -14.307 -4.341 6.215 1.00 97.19 317 LEU A C 1
ATOM 2600 O O . LEU A 1 317 ? -15.034 -5.142 5.630 1.00 97.19 317 LEU A O 1
ATOM 2604 N N . ASP A 1 318 ? -14.617 -3.047 6.349 1.00 94.06 318 ASP A N 1
ATOM 2605 C CA . ASP A 1 318 ? -15.873 -2.446 5.871 1.00 94.06 318 ASP A CA 1
ATOM 2606 C C . ASP A 1 318 ? -16.021 -2.530 4.340 1.00 94.06 318 ASP A C 1
ATOM 2608 O O . ASP A 1 318 ? -17.085 -2.862 3.818 1.00 94.06 318 ASP A O 1
ATOM 2612 N N . ASN A 1 319 ? -14.924 -2.318 3.606 1.00 95.44 319 ASN A N 1
ATOM 2613 C CA . ASN A 1 319 ? -14.907 -2.395 2.144 1.00 95.44 319 ASN A CA 1
ATOM 2614 C C . ASN A 1 319 ? -14.963 -3.833 1.599 1.00 95.44 319 ASN A C 1
ATOM 2616 O O . ASN A 1 319 ? -15.255 -4.033 0.414 1.00 95.44 319 ASN A O 1
ATOM 2620 N N . THR A 1 320 ? -14.690 -4.844 2.429 1.00 95.38 320 THR A N 1
ATOM 2621 C CA . THR A 1 320 ? -14.743 -6.248 2.011 1.00 95.38 320 THR A CA 1
ATOM 2622 C C . THR A 1 320 ? -16.193 -6.718 1.973 1.00 95.38 320 THR A C 1
ATOM 2624 O O . THR A 1 320 ? -16.852 -6.839 3.004 1.00 95.38 320 THR A O 1
ATOM 2627 N N . LYS A 1 321 ? -16.720 -7.006 0.777 1.00 92.69 321 LYS A N 1
ATOM 2628 C CA . LYS A 1 321 ? -18.123 -7.430 0.612 1.00 92.69 321 LYS A CA 1
ATOM 2629 C C . LYS A 1 321 ? -18.373 -8.837 1.146 1.00 92.69 321 LYS A C 1
ATOM 2631 O O . LYS A 1 321 ? -19.385 -9.064 1.806 1.00 92.69 321 LYS A O 1
ATOM 2636 N N . ASP A 1 322 ? -17.446 -9.747 0.878 1.00 93.25 322 ASP A N 1
ATOM 2637 C CA . ASP A 1 322 ? -17.585 -11.156 1.224 1.00 93.25 322 ASP A CA 1
ATOM 2638 C C . ASP A 1 322 ? -17.320 -11.423 2.714 1.00 93.25 322 ASP A C 1
ATOM 2640 O O . ASP A 1 322 ? -16.946 -10.533 3.495 1.00 93.25 322 ASP A O 1
ATOM 2644 N N . ALA A 1 323 ? -17.571 -12.668 3.120 1.00 92.69 323 ALA A N 1
ATOM 2645 C CA . ALA A 1 323 ? -17.166 -13.153 4.429 1.00 92.69 323 ALA A CA 1
ATOM 2646 C C . ALA A 1 323 ? -15.636 -13.131 4.539 1.00 92.69 323 ALA A C 1
ATOM 2648 O O . ALA A 1 323 ? -14.926 -13.449 3.585 1.00 92.69 323 ALA A O 1
ATOM 2649 N N . ILE A 1 324 ? -15.145 -12.752 5.714 1.00 96.06 324 ILE A N 1
ATOM 2650 C CA . ILE A 1 324 ? -13.716 -12.710 6.014 1.00 96.06 324 ILE A CA 1
ATOM 2651 C C . ILE A 1 324 ? -13.336 -14.036 6.656 1.00 96.06 324 ILE A C 1
ATOM 2653 O O . ILE A 1 324 ? -14.101 -14.575 7.458 1.00 96.06 324 ILE A O 1
ATOM 2657 N N . ASP A 1 325 ? -12.165 -14.557 6.296 1.00 97.06 325 ASP A N 1
ATOM 2658 C CA . ASP A 1 325 ? -11.637 -15.778 6.894 1.00 97.06 325 ASP A CA 1
ATOM 2659 C C . ASP A 1 325 ? -11.597 -15.644 8.434 1.00 97.06 325 ASP A C 1
ATOM 2661 O O . ASP A 1 325 ? -11.033 -14.667 8.947 1.00 97.06 325 ASP A O 1
ATOM 2665 N N . PRO A 1 326 ? -12.179 -16.592 9.194 1.00 97.12 326 PRO A N 1
ATOM 2666 C CA . PRO A 1 326 ? -12.136 -16.572 10.653 1.00 97.12 326 PRO A CA 1
ATOM 2667 C C . PRO A 1 326 ? -10.722 -16.460 11.230 1.00 97.12 326 PRO A C 1
ATOM 2669 O O . PRO A 1 326 ? -10.543 -15.854 12.282 1.00 97.12 326 PRO A O 1
ATOM 2672 N N . GLU A 1 327 ? -9.704 -17.001 10.558 1.00 97.56 327 GLU A N 1
ATOM 2673 C CA . GLU A 1 327 ? -8.320 -16.893 11.016 1.00 97.56 327 GLU A CA 1
ATOM 2674 C C . GLU A 1 327 ? -7.808 -15.445 10.948 1.00 97.56 327 GLU A C 1
ATOM 2676 O O . GLU A 1 327 ? -7.136 -14.978 11.870 1.00 97.56 327 GLU A O 1
ATOM 2681 N N . ILE A 1 328 ? -8.187 -14.704 9.900 1.00 97.94 328 ILE A N 1
ATOM 2682 C CA . ILE A 1 328 ? -7.901 -13.269 9.773 1.00 97.94 328 ILE A CA 1
ATOM 2683 C C . ILE A 1 328 ? -8.588 -12.509 10.910 1.00 97.94 328 ILE A C 1
ATOM 2685 O O . ILE A 1 328 ? -7.939 -11.714 11.591 1.00 97.94 328 ILE A O 1
ATOM 2689 N N . LEU A 1 329 ? -9.876 -12.773 11.157 1.00 98.25 329 LEU A N 1
ATOM 2690 C CA . LEU A 1 329 ? -10.616 -12.117 12.239 1.00 98.25 329 LEU A CA 1
ATOM 2691 C C . LEU A 1 329 ? -9.983 -12.403 13.606 1.00 98.25 329 LEU A C 1
ATOM 2693 O O . LEU A 1 329 ? -9.758 -11.463 14.362 1.00 98.25 329 LEU A O 1
ATOM 2697 N N . ASN A 1 330 ? -9.605 -13.653 13.885 1.00 97.75 330 ASN A N 1
ATOM 2698 C CA . ASN A 1 330 ? -8.940 -14.033 15.134 1.00 97.75 330 ASN A CA 1
ATOM 2699 C C . ASN A 1 330 ? -7.613 -13.283 15.330 1.00 97.75 330 ASN A C 1
ATOM 2701 O O . ASN A 1 330 ? -7.359 -12.762 16.415 1.00 97.75 330 ASN A O 1
ATOM 2705 N N . ARG A 1 331 ? -6.773 -13.170 14.289 1.00 98.19 331 ARG A N 1
ATOM 2706 C CA . ARG A 1 331 ? -5.536 -12.368 14.358 1.00 98.19 331 ARG A CA 1
ATOM 2707 C C . ARG A 1 331 ? -5.849 -10.904 14.665 1.00 98.19 331 ARG A C 1
ATOM 2709 O O . ARG A 1 331 ? -5.239 -10.309 15.543 1.00 98.19 331 ARG A O 1
ATOM 2716 N N . LEU A 1 332 ? -6.833 -10.319 13.990 1.00 98.44 332 LEU A N 1
ATOM 2717 C CA . LEU A 1 332 ? -7.214 -8.926 14.224 1.00 98.44 332 LEU A CA 1
ATOM 2718 C C . LEU A 1 332 ? -7.773 -8.695 15.640 1.00 98.44 332 LEU A C 1
ATOM 2720 O O . LEU A 1 332 ? -7.434 -7.687 16.261 1.00 98.44 332 LEU A O 1
ATOM 2724 N N . GLN A 1 333 ? -8.560 -9.629 16.184 1.00 98.31 333 GLN A N 1
ATOM 2725 C CA . GLN A 1 333 ? -9.018 -9.579 17.578 1.00 98.31 333 GLN A CA 1
ATOM 2726 C C . GLN A 1 333 ? -7.839 -9.626 18.557 1.00 98.31 333 GLN A C 1
ATOM 2728 O O . GLN A 1 333 ? -7.765 -8.783 19.448 1.00 98.31 333 GLN A O 1
ATOM 2733 N N . LEU A 1 334 ? -6.876 -10.531 18.343 1.00 97.50 334 LEU A N 1
ATOM 2734 C CA . LEU A 1 334 ? -5.662 -10.618 19.164 1.00 97.50 334 LEU A CA 1
ATOM 2735 C C . LEU A 1 334 ? -4.835 -9.332 19.109 1.00 97.50 334 LEU A C 1
ATOM 2737 O O . LEU A 1 334 ? -4.343 -8.867 20.139 1.00 97.50 334 LEU A O 1
ATOM 2741 N N . LEU A 1 335 ? -4.694 -8.735 17.922 1.00 98.06 335 LEU A N 1
ATOM 2742 C CA . LEU A 1 335 ? -4.051 -7.434 17.775 1.00 98.06 335 LEU A CA 1
ATOM 2743 C C . LEU A 1 335 ? -4.747 -6.388 18.637 1.00 98.06 335 LEU A C 1
ATOM 2745 O O . LEU A 1 335 ? -4.092 -5.744 19.454 1.00 98.06 335 LEU A O 1
ATOM 2749 N N . TRP A 1 336 ? -6.062 -6.250 18.479 1.00 98.06 336 TRP A N 1
ATOM 2750 C CA . TRP A 1 336 ? -6.855 -5.279 19.220 1.00 98.06 336 TRP A CA 1
ATOM 2751 C C . TRP A 1 336 ? -6.733 -5.454 20.740 1.00 98.06 336 TRP A C 1
ATOM 2753 O O . TRP A 1 336 ? -6.450 -4.492 21.457 1.00 98.06 336 TRP A O 1
ATOM 2763 N N . GLU A 1 337 ? -6.883 -6.682 21.230 1.00 97.12 337 GLU A N 1
ATOM 2764 C CA . GLU A 1 337 ? -6.817 -6.997 22.658 1.00 97.12 337 GLU A CA 1
ATOM 2765 C C . GLU A 1 337 ? -5.446 -6.644 23.248 1.00 97.12 337 GLU A C 1
ATOM 2767 O O . GLU A 1 337 ? -5.377 -5.974 24.280 1.00 97.12 337 GLU A O 1
ATOM 2772 N N . LYS A 1 338 ? -4.348 -6.940 22.539 1.00 95.56 338 LYS A N 1
ATOM 2773 C CA . LYS A 1 338 ? -3.011 -6.505 22.975 1.00 95.56 338 LYS A CA 1
ATOM 2774 C C . LYS A 1 338 ? -2.840 -4.993 23.007 1.00 95.56 338 LYS A C 1
ATOM 2776 O O . LYS A 1 338 ? -2.109 -4.477 23.859 1.00 95.56 338 LYS A O 1
ATOM 2781 N N . ARG A 1 339 ? -3.465 -4.261 22.079 1.00 95.88 339 ARG A N 1
ATOM 2782 C CA . ARG A 1 339 ? -3.422 -2.792 22.103 1.00 95.88 339 ARG A CA 1
ATOM 2783 C C . ARG A 1 339 ? -4.156 -2.254 23.327 1.00 95.88 339 ARG A C 1
ATOM 2785 O O . ARG A 1 339 ? -3.614 -1.393 24.016 1.00 95.88 339 ARG A O 1
ATOM 2792 N N . ILE A 1 340 ? -5.321 -2.812 23.660 1.00 95.69 340 ILE A N 1
ATOM 2793 C CA . ILE A 1 340 ? -6.064 -2.462 24.880 1.00 95.69 340 ILE A CA 1
ATOM 2794 C C . ILE A 1 340 ? -5.246 -2.746 26.143 1.00 95.69 340 ILE A C 1
ATOM 2796 O O . ILE A 1 340 ? -5.173 -1.887 27.027 1.00 95.69 340 ILE A O 1
ATOM 2800 N N . ASP A 1 341 ? -4.583 -3.898 26.217 1.00 94.62 341 ASP A N 1
ATOM 2801 C CA . ASP A 1 341 ? -3.723 -4.233 27.354 1.00 94.62 341 ASP A CA 1
ATOM 2802 C C . ASP A 1 341 ? -2.531 -3.274 27.469 1.00 94.62 341 ASP A C 1
ATOM 2804 O O . ASP A 1 341 ? -2.211 -2.816 28.568 1.00 94.62 341 ASP A O 1
ATOM 2808 N N . SER A 1 342 ? -1.949 -2.859 26.339 1.00 93.12 342 SER A N 1
ATOM 2809 C CA . SER A 1 342 ? -0.877 -1.852 26.310 1.00 93.12 342 SER A CA 1
ATOM 2810 C C . SER A 1 342 ? -1.325 -0.520 26.922 1.00 93.12 342 SER A C 1
ATOM 2812 O O . SER A 1 342 ? -0.581 0.084 27.692 1.00 93.12 342 SER A O 1
ATOM 2814 N N . VAL A 1 343 ? -2.558 -0.075 26.651 1.00 94.00 343 VAL A N 1
ATOM 2815 C CA . VAL A 1 343 ? -3.105 1.164 27.237 1.00 94.00 343 VAL A CA 1
ATOM 2816 C C . VAL A 1 343 ? -3.334 1.018 28.737 1.00 94.00 343 VAL A C 1
ATOM 2818 O O . VAL A 1 343 ? -3.019 1.930 29.498 1.00 94.00 343 VAL A O 1
ATOM 2821 N N . ARG A 1 344 ? -3.856 -0.131 29.181 1.00 92.62 344 ARG A N 1
ATOM 2822 C CA . ARG A 1 344 ? -4.109 -0.409 30.605 1.00 92.62 344 ARG A CA 1
ATOM 2823 C C . ARG A 1 344 ? -2.833 -0.470 31.431 1.00 92.62 344 ARG A C 1
ATOM 2825 O O . ARG A 1 344 ? -2.844 -0.077 32.595 1.00 92.62 344 ARG A O 1
ATOM 2832 N N . SER A 1 345 ? -1.755 -0.971 30.840 1.00 92.38 345 SER A N 1
ATOM 2833 C CA . SER A 1 345 ? -0.440 -1.049 31.475 1.00 92.38 345 SER A CA 1
ATOM 2834 C C . SER A 1 345 ? 0.403 0.216 31.283 1.00 92.38 345 SER A C 1
ATOM 2836 O O . SER A 1 345 ? 1.464 0.330 31.896 1.00 92.38 345 SER A O 1
ATOM 2838 N N . SER A 1 346 ? -0.047 1.170 30.464 1.00 91.50 346 SER A N 1
ATOM 2839 C CA . SER A 1 346 ? 0.681 2.409 30.194 1.00 91.50 346 SER A CA 1
ATOM 2840 C C . SER A 1 346 ? 0.637 3.370 31.384 1.00 91.50 346 SER A C 1
ATOM 2842 O O . SER A 1 346 ? -0.416 3.627 31.969 1.00 91.50 346 SER A O 1
ATOM 2844 N N . ALA A 1 347 ? 1.784 3.979 31.694 1.00 90.12 347 ALA A N 1
ATOM 2845 C CA . ALA A 1 347 ? 1.864 5.104 32.627 1.00 90.12 347 ALA A CA 1
ATOM 2846 C C . ALA A 1 347 ? 1.282 6.405 32.039 1.00 90.12 347 ALA A C 1
ATOM 2848 O O . ALA A 1 347 ? 0.947 7.319 32.791 1.00 90.12 347 ALA A O 1
ATOM 2849 N N . ASP A 1 348 ? 1.139 6.480 30.711 1.00 89.38 348 ASP A N 1
ATOM 2850 C CA . ASP A 1 348 ? 0.529 7.600 29.995 1.00 89.38 348 ASP A CA 1
ATOM 2851 C C . ASP A 1 348 ? -0.545 7.114 29.001 1.00 89.38 348 ASP A C 1
ATOM 2853 O O . ASP A 1 348 ? -0.280 6.971 27.801 1.00 89.38 348 ASP A O 1
ATOM 2857 N N . PRO A 1 349 ? -1.781 6.859 29.465 1.00 86.88 349 PRO A N 1
ATOM 2858 C CA . PRO A 1 349 ? -2.898 6.503 28.588 1.00 86.88 349 PRO A CA 1
ATOM 2859 C C . PRO A 1 349 ? -3.285 7.603 27.587 1.00 86.88 349 PRO A C 1
ATOM 2861 O O . PRO A 1 349 ? -3.976 7.323 26.608 1.00 86.88 349 PRO A O 1
ATOM 2864 N N . SER A 1 350 ? -2.861 8.856 27.801 1.00 87.56 350 SER A N 1
ATOM 2865 C CA . SER A 1 350 ? -3.210 9.962 26.901 1.00 87.56 350 SER A CA 1
ATOM 2866 C C . SER A 1 350 ? -2.509 9.864 25.540 1.00 87.56 350 SER A C 1
ATOM 2868 O O . SER A 1 350 ? -3.027 10.371 24.547 1.00 87.56 350 SER A O 1
ATOM 2870 N N . SER A 1 351 ? -1.404 9.115 25.471 1.00 89.88 351 SER A N 1
ATOM 2871 C CA . SER A 1 351 ? -0.662 8.803 24.241 1.00 89.88 351 SER A CA 1
ATOM 2872 C C . SER A 1 351 ? -1.319 7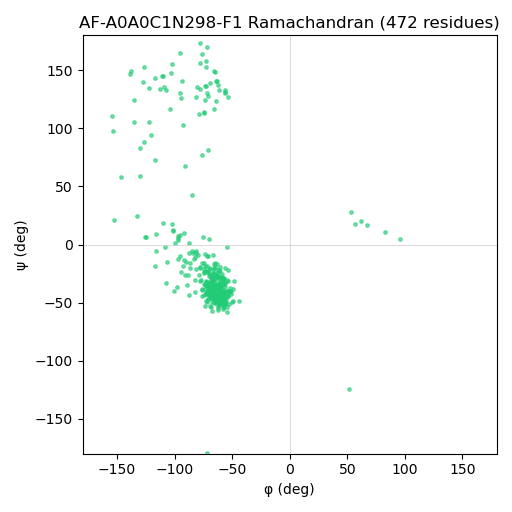.743 23.332 1.00 89.88 351 SER A C 1
ATOM 2874 O O . SER A 1 351 ? -0.721 7.338 22.336 1.00 89.88 351 SER A O 1
ATOM 2876 N N . TYR A 1 352 ? -2.539 7.296 23.654 1.00 93.75 352 TYR A N 1
ATOM 2877 C CA . TYR A 1 352 ? -3.278 6.250 22.926 1.00 93.75 352 TYR A CA 1
ATOM 2878 C C . TYR A 1 352 ? -4.683 6.693 22.480 1.00 93.75 352 TYR A C 1
ATOM 2880 O O . TYR A 1 352 ? -5.494 5.880 22.030 1.00 93.75 352 TYR A O 1
ATOM 2888 N N . VAL A 1 353 ? -5.033 7.970 22.664 1.00 93.62 353 VAL A N 1
ATOM 2889 C CA . VAL A 1 353 ? -6.416 8.438 22.485 1.00 93.62 353 VAL A CA 1
ATOM 2890 C C . VAL A 1 353 ? -6.902 8.244 21.051 1.00 93.62 353 VAL A C 1
ATOM 2892 O O . VAL A 1 353 ? -8.029 7.785 20.851 1.00 93.62 353 VAL A O 1
ATOM 2895 N N . SER A 1 354 ? -6.087 8.595 20.055 1.00 94.75 354 SER A N 1
ATOM 2896 C CA . SER A 1 354 ? -6.468 8.465 18.645 1.00 94.75 354 SER A CA 1
ATOM 2897 C C . SER A 1 354 ? -6.463 7.002 18.220 1.00 94.75 354 SER A C 1
ATOM 2899 O O . SER A 1 354 ? -7.394 6.554 17.547 1.00 94.75 354 SER A O 1
ATOM 2901 N N . GLU A 1 355 ? -5.459 6.241 18.659 1.00 96.50 355 GLU A N 1
ATOM 2902 C CA . GLU A 1 355 ? -5.349 4.808 18.402 1.00 96.50 355 GLU A CA 1
ATOM 2903 C C . GLU A 1 355 ? -6.606 4.058 18.853 1.00 96.50 355 GLU A C 1
ATOM 2905 O O . GLU A 1 355 ? -7.251 3.389 18.049 1.00 96.50 355 GLU A O 1
ATOM 2910 N N . ILE A 1 356 ? -7.014 4.221 20.111 1.00 97.00 356 ILE A N 1
ATOM 2911 C CA . ILE A 1 356 ? -8.132 3.461 20.683 1.00 97.00 356 ILE A CA 1
ATOM 2912 C C . ILE A 1 356 ? -9.487 3.952 20.168 1.00 97.00 356 ILE A C 1
ATOM 2914 O O . ILE A 1 356 ? -10.378 3.139 19.921 1.00 97.00 356 ILE A O 1
ATOM 2918 N N . ALA A 1 357 ? -9.643 5.254 19.906 1.00 96.06 357 ALA A N 1
ATOM 2919 C CA . ALA A 1 357 ? -10.869 5.784 19.304 1.00 96.06 357 ALA A CA 1
ATOM 2920 C C . ALA A 1 357 ? -11.166 5.165 17.924 1.00 96.06 357 ALA A C 1
ATOM 2922 O O . ALA A 1 357 ? -12.328 5.047 17.531 1.00 96.06 357 ALA A O 1
ATOM 2923 N N . THR A 1 358 ? -10.128 4.728 17.207 1.00 96.31 358 THR A N 1
ATOM 2924 C CA . THR A 1 358 ? -10.217 4.180 15.846 1.00 96.31 358 THR A CA 1
ATOM 2925 C C . THR A 1 358 ? -10.990 2.861 15.761 1.00 96.31 358 THR A C 1
ATOM 2927 O O . THR A 1 358 ? -11.466 2.490 14.685 1.00 96.31 358 THR A O 1
ATOM 2930 N N . PHE A 1 359 ? -11.205 2.171 16.885 1.00 97.94 359 PHE A N 1
ATOM 2931 C CA . PHE A 1 359 ? -12.052 0.977 16.925 1.00 97.94 359 PHE A CA 1
ATOM 2932 C C . PHE A 1 359 ? -13.468 1.222 16.400 1.00 97.94 359 PHE A C 1
ATOM 2934 O O . PHE A 1 359 ? -14.139 0.279 15.992 1.00 97.94 359 PHE A O 1
ATOM 2941 N N . GLY A 1 360 ? -13.923 2.479 16.353 1.00 97.00 360 GLY A N 1
ATOM 2942 C CA . GLY A 1 360 ? -15.178 2.828 15.701 1.00 97.00 360 GLY A CA 1
ATOM 2943 C C . GLY A 1 360 ? -15.270 2.286 14.271 1.00 97.00 360 GLY A C 1
ATOM 2944 O O . GLY A 1 360 ? -16.300 1.719 13.917 1.00 97.00 360 GLY A O 1
ATOM 2945 N N . TRP A 1 361 ? -14.194 2.338 13.479 1.00 97.56 361 TRP A N 1
ATOM 2946 C CA . TRP A 1 361 ? -14.146 1.734 12.139 1.00 97.56 361 TRP A CA 1
ATOM 2947 C C . TRP A 1 361 ? -14.330 0.208 12.161 1.00 97.56 361 TRP A C 1
ATOM 2949 O O . TRP A 1 361 ? -15.005 -0.345 11.298 1.00 97.56 361 TRP A O 1
ATOM 2959 N N . TRP A 1 362 ? -13.772 -0.472 13.162 1.00 98.19 362 TRP A N 1
ATOM 2960 C CA . TRP A 1 362 ? -13.847 -1.929 13.306 1.00 98.19 362 TRP A CA 1
ATOM 2961 C C . TRP A 1 362 ? -15.242 -2.364 13.733 1.00 98.19 362 TRP A C 1
ATOM 2963 O O . TRP A 1 362 ? -15.839 -3.236 13.107 1.00 98.19 362 TRP A O 1
ATOM 2973 N N . PHE A 1 363 ? -15.781 -1.702 14.754 1.00 97.88 363 PHE A N 1
ATOM 2974 C CA . PHE A 1 363 ? -17.136 -1.907 15.242 1.00 97.88 363 PHE A CA 1
ATOM 2975 C C . PHE A 1 363 ? -18.164 -1.675 14.126 1.00 97.88 363 PHE A C 1
ATOM 2977 O O . PHE A 1 363 ? -19.036 -2.504 13.905 1.00 97.88 363 PHE A O 1
ATOM 2984 N N . SER A 1 364 ? -18.007 -0.602 13.346 1.00 96.12 364 SER A N 1
ATOM 2985 C CA . SER A 1 364 ? -18.921 -0.265 12.243 1.00 96.12 364 SER A CA 1
ATOM 2986 C C . SER A 1 364 ? -18.951 -1.295 11.113 1.00 96.12 364 SER A C 1
ATOM 2988 O O . SER A 1 364 ? -19.964 -1.387 10.420 1.00 96.12 364 SER A O 1
ATOM 2990 N N . SER A 1 365 ? -17.861 -2.049 10.921 1.00 96.00 365 SER A N 1
ATOM 2991 C CA . SER A 1 365 ? -17.724 -3.004 9.813 1.00 96.00 365 SER A CA 1
ATOM 2992 C C . SER A 1 365 ? -18.707 -4.179 9.894 1.00 96.00 365 SER A C 1
ATOM 2994 O O . SER A 1 365 ? -18.951 -4.841 8.886 1.00 96.00 365 SER A O 1
ATOM 2996 N N . ALA A 1 366 ? -19.260 -4.456 11.085 1.00 95.75 366 ALA A N 1
ATOM 2997 C CA . ALA A 1 366 ? -20.144 -5.593 11.354 1.00 95.75 366 ALA A CA 1
ATOM 2998 C C . ALA A 1 366 ? -19.551 -6.961 10.939 1.00 95.75 366 ALA A C 1
ATOM 3000 O O . ALA A 1 366 ? -20.285 -7.878 10.573 1.00 95.75 366 ALA A O 1
ATOM 3001 N N . LYS A 1 367 ? -18.213 -7.088 10.939 1.00 96.62 367 LYS A N 1
ATOM 3002 C CA . LYS A 1 367 ? -17.499 -8.326 10.566 1.00 96.62 367 LYS A CA 1
ATOM 3003 C C . LYS A 1 367 ? -17.181 -9.241 11.745 1.00 96.62 367 LYS A C 1
ATOM 3005 O O . LYS A 1 367 ? -16.893 -10.414 11.532 1.00 96.62 367 LYS A O 1
ATOM 3010 N N . PHE A 1 368 ? -17.205 -8.711 12.962 1.00 97.19 368 PHE A N 1
ATOM 3011 C CA . PHE A 1 368 ? -16.936 -9.463 14.186 1.00 97.19 368 PHE A CA 1
ATOM 3012 C C . PHE A 1 368 ? -18.235 -9.951 14.828 1.00 97.19 368 PHE A C 1
ATOM 3014 O O . PHE A 1 368 ? -19.311 -9.450 14.514 1.00 97.19 368 PHE A O 1
ATOM 3021 N N . ASP A 1 369 ? -18.121 -10.900 15.758 1.00 97.00 369 ASP A N 1
ATOM 3022 C CA . ASP A 1 369 ? -19.231 -11.265 16.638 1.00 97.00 369 ASP A CA 1
ATOM 3023 C C . ASP A 1 369 ? -19.739 -10.034 17.407 1.00 97.00 369 ASP A C 1
ATOM 3025 O O . ASP A 1 369 ? -18.948 -9.314 18.025 1.00 97.00 369 ASP A O 1
ATOM 3029 N N . ASP A 1 370 ? -21.055 -9.812 17.382 1.00 96.94 370 ASP A N 1
ATOM 3030 C CA . ASP A 1 370 ? -21.687 -8.622 17.960 1.00 96.94 370 ASP A CA 1
ATOM 3031 C C . ASP A 1 370 ? -21.425 -8.504 19.469 1.00 96.94 370 ASP A C 1
ATOM 3033 O O . ASP A 1 370 ? -21.213 -7.399 19.978 1.00 96.94 370 ASP A O 1
ATOM 3037 N N . SER A 1 371 ? -21.382 -9.635 20.190 1.00 96.69 371 SER A N 1
ATOM 3038 C CA . SER A 1 371 ? -21.169 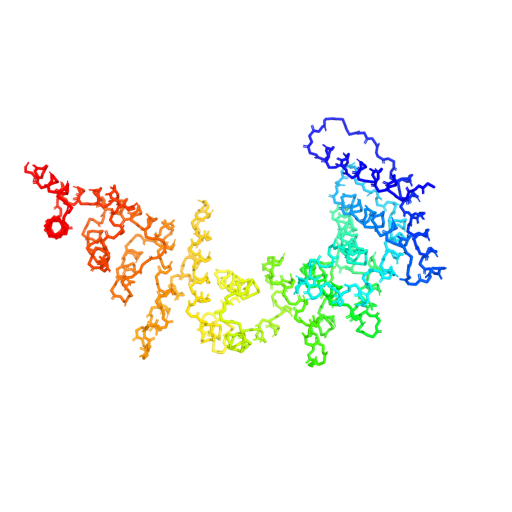-9.641 21.642 1.00 96.69 371 SER A CA 1
ATOM 3039 C C . SER A 1 371 ? -19.743 -9.246 21.997 1.00 96.69 371 SER A C 1
ATOM 3041 O O . SER A 1 371 ? -19.533 -8.434 22.902 1.00 96.69 371 SER A O 1
ATOM 3043 N N . TRP A 1 372 ? -18.761 -9.770 21.262 1.00 97.75 372 TRP A N 1
ATOM 3044 C CA . TRP A 1 372 ? -17.375 -9.334 21.398 1.00 97.75 372 TRP A CA 1
ATOM 3045 C C . TRP A 1 372 ? -17.224 -7.863 20.996 1.00 97.75 372 TRP A C 1
ATOM 3047 O O . TRP A 1 372 ? -16.690 -7.066 21.769 1.00 97.75 372 TRP A O 1
ATOM 3057 N N . ALA A 1 373 ? -17.742 -7.471 19.830 1.00 97.75 373 ALA A N 1
ATOM 3058 C CA . ALA A 1 373 ? -17.550 -6.136 19.274 1.00 97.75 373 ALA A CA 1
ATOM 3059 C C . ALA A 1 373 ? -18.116 -5.043 20.189 1.00 97.75 373 ALA A C 1
ATOM 3061 O O . ALA A 1 373 ? -17.428 -4.057 20.461 1.00 97.75 373 ALA A O 1
ATOM 3062 N N . ILE A 1 374 ? -19.329 -5.221 20.726 1.00 97.38 374 ILE A N 1
ATOM 3063 C CA . ILE A 1 374 ? -19.934 -4.230 21.626 1.00 97.38 374 ILE A CA 1
ATOM 3064 C C . ILE A 1 374 ? -19.243 -4.184 22.996 1.00 97.38 374 ILE A C 1
ATOM 3066 O O . ILE A 1 374 ? -19.129 -3.111 23.591 1.00 97.38 374 ILE A O 1
ATOM 3070 N N . ALA A 1 375 ? -18.718 -5.312 23.486 1.00 97.19 375 ALA A N 1
ATOM 3071 C CA . ALA A 1 375 ? -17.939 -5.350 24.722 1.00 97.19 375 ALA A CA 1
ATOM 3072 C C . ALA A 1 375 ? -16.598 -4.613 24.571 1.00 97.19 375 ALA A C 1
ATOM 3074 O O . ALA A 1 375 ? -16.197 -3.864 25.464 1.00 97.19 375 ALA A O 1
ATOM 3075 N N . GLN A 1 376 ? -15.914 -4.775 23.436 1.00 97.25 376 GLN A N 1
ATOM 3076 C CA . GLN A 1 376 ? -14.711 -4.002 23.115 1.00 97.25 376 GLN A CA 1
ATOM 3077 C C . GLN A 1 376 ? -15.032 -2.517 22.926 1.00 97.25 376 GLN A C 1
ATOM 3079 O O . GLN A 1 376 ? -14.340 -1.652 23.459 1.00 97.25 376 GLN A O 1
ATOM 3084 N N . PHE A 1 377 ? -16.134 -2.209 22.244 1.00 97.12 377 PHE A N 1
ATOM 3085 C CA . PHE A 1 377 ? -16.576 -0.839 22.030 1.00 97.12 377 PHE A CA 1
ATOM 3086 C C . PHE A 1 377 ? -16.878 -0.100 23.345 1.00 97.12 377 PHE A C 1
ATOM 3088 O O . PHE A 1 377 ? -16.471 1.049 23.531 1.00 97.12 377 PHE A O 1
ATOM 3095 N N . LYS A 1 378 ? -17.516 -0.771 24.311 1.00 95.75 378 LYS A N 1
ATOM 3096 C CA . LYS A 1 378 ? -17.724 -0.222 25.657 1.00 95.75 378 LYS A CA 1
ATOM 3097 C C . LYS A 1 378 ? -16.397 0.103 26.353 1.00 95.75 378 LYS A C 1
ATOM 3099 O O . LYS A 1 378 ? -16.264 1.188 26.917 1.00 95.75 378 LYS A O 1
ATOM 3104 N N . GLN A 1 379 ? -15.397 -0.777 26.249 1.00 95.06 379 GLN A N 1
ATOM 3105 C CA . GLN A 1 379 ? -14.065 -0.535 26.819 1.00 95.06 379 GLN A CA 1
ATOM 3106 C C . GLN A 1 379 ? -13.391 0.707 26.214 1.00 95.06 379 GLN A C 1
ATOM 3108 O O . GLN A 1 379 ? -12.796 1.494 26.946 1.00 95.06 379 GLN A O 1
ATOM 3113 N N . VAL A 1 380 ? -13.528 0.940 24.904 1.00 95.06 380 VAL A N 1
ATOM 3114 C CA . VAL A 1 380 ? -13.029 2.161 24.236 1.00 95.06 380 VAL A CA 1
ATOM 3115 C C . VAL A 1 380 ? -13.636 3.418 24.858 1.00 95.06 380 VAL A C 1
ATOM 3117 O O . VAL A 1 380 ? -12.922 4.358 25.216 1.00 95.06 380 VAL A O 1
ATOM 3120 N N . LEU A 1 381 ? -14.958 3.432 25.035 1.00 94.06 381 LEU A N 1
ATOM 3121 C CA . LEU A 1 381 ? -15.674 4.565 25.623 1.00 94.06 381 LEU A CA 1
ATOM 3122 C C . LEU A 1 381 ? -15.284 4.820 27.086 1.00 94.06 381 LEU A C 1
ATOM 3124 O O . LEU A 1 381 ? -15.210 5.974 27.516 1.00 94.06 381 LEU A O 1
ATOM 3128 N N . GLU A 1 382 ? -15.011 3.765 27.848 1.00 92.75 382 GLU A N 1
ATOM 3129 C CA . GLU A 1 382 ? -14.548 3.869 29.232 1.00 92.75 382 GLU A CA 1
ATOM 3130 C C . GLU A 1 382 ? -13.116 4.420 29.318 1.00 92.75 382 GLU A C 1
ATOM 3132 O O . GLU A 1 382 ? -12.859 5.312 30.132 1.00 92.75 382 GLU A O 1
ATOM 3137 N N . LEU A 1 383 ? -12.212 3.948 28.451 1.00 91.31 383 LEU A N 1
ATOM 3138 C CA . LEU A 1 383 ? -10.795 4.322 28.451 1.00 91.31 383 LEU A CA 1
ATOM 3139 C C . LEU A 1 383 ? -10.554 5.743 27.931 1.00 91.31 383 LEU A C 1
ATOM 3141 O O . LEU A 1 383 ? -9.907 6.543 28.605 1.00 91.31 383 LEU A O 1
ATOM 3145 N N . VAL A 1 384 ? -11.068 6.069 26.742 1.00 90.25 384 VAL A N 1
ATOM 3146 C CA . VAL A 1 384 ? -10.742 7.335 26.056 1.00 90.25 384 VAL A CA 1
ATOM 3147 C C . VAL A 1 384 ? -11.950 8.247 25.870 1.00 90.25 384 VAL A C 1
ATOM 3149 O O . VAL A 1 384 ? -11.790 9.452 25.676 1.00 90.25 384 VAL A O 1
ATOM 3152 N N . GLY A 1 385 ? -13.173 7.714 25.969 1.00 87.75 385 GLY A N 1
ATOM 3153 C CA . GLY A 1 385 ? -14.406 8.501 25.845 1.00 87.75 385 GLY A CA 1
ATOM 3154 C C . GLY A 1 385 ? -14.589 9.180 24.489 1.00 87.75 385 GLY A C 1
ATOM 3155 O O . GLY A 1 385 ? -15.330 10.156 24.395 1.00 87.75 385 GLY A O 1
ATOM 3156 N N . LYS A 1 386 ? -13.895 8.692 23.461 1.00 88.12 386 LYS A N 1
ATOM 3157 C CA . LYS A 1 386 ? -13.925 9.188 22.088 1.00 88.12 386 LYS A CA 1
ATOM 3158 C C . LYS A 1 386 ? -13.941 7.998 21.140 1.00 88.12 386 LYS A C 1
ATOM 3160 O O . LYS A 1 386 ? -13.327 6.976 21.430 1.00 88.12 386 LYS A O 1
ATOM 3165 N N . VAL A 1 387 ? -14.623 8.151 20.011 1.00 90.31 387 VAL A N 1
ATOM 3166 C CA . VAL A 1 387 ? -14.686 7.142 18.950 1.00 90.31 387 VAL A CA 1
ATOM 3167 C C . VAL A 1 387 ? -14.556 7.822 17.591 1.00 90.31 387 VAL A C 1
ATOM 3169 O O . VAL A 1 387 ? -14.956 8.974 17.433 1.00 90.31 387 VAL A O 1
ATOM 3172 N N . ASP A 1 388 ? -13.982 7.124 16.618 1.00 89.69 388 ASP A N 1
ATOM 3173 C CA . ASP A 1 388 ? -13.870 7.573 15.234 1.00 89.69 388 ASP A CA 1
ATOM 3174 C C . ASP A 1 388 ? -14.243 6.426 14.276 1.00 89.69 388 ASP A C 1
ATOM 3176 O O . ASP A 1 388 ? -13.645 5.351 14.377 1.00 89.69 388 ASP A O 1
ATOM 3180 N N . PRO A 1 389 ? -15.221 6.616 13.368 1.00 90.56 389 PRO A N 1
ATOM 3181 C CA . PRO A 1 389 ? -16.063 7.798 13.184 1.00 90.56 389 PRO A CA 1
ATOM 3182 C C . PRO A 1 389 ? -17.403 7.663 13.935 1.00 90.56 389 PRO A C 1
ATOM 3184 O O . PRO A 1 389 ? -18.127 6.680 13.773 1.00 90.56 389 PRO A O 1
ATOM 3187 N N . GLU A 1 390 ? -17.781 8.680 14.718 1.00 88.50 390 GLU A N 1
ATOM 3188 C CA . GLU A 1 390 ? -18.978 8.654 15.587 1.00 88.50 390 GLU A CA 1
ATOM 3189 C C . GLU A 1 390 ? -20.284 8.280 14.860 1.00 88.50 390 GLU A C 1
ATOM 3191 O O . GLU A 1 390 ? -21.102 7.528 15.390 1.00 88.50 390 GLU A O 1
ATOM 3196 N N . PHE A 1 391 ? -20.485 8.771 13.633 1.00 88.00 391 PHE A N 1
ATOM 3197 C CA . PHE A 1 391 ? -21.736 8.565 12.896 1.00 88.00 391 PHE A CA 1
ATOM 3198 C C . PHE A 1 391 ? -21.933 7.114 12.423 1.00 88.00 391 PHE A C 1
ATOM 3200 O O . PHE A 1 391 ? -23.048 6.599 12.493 1.00 88.00 391 PHE A O 1
ATOM 3207 N N . LEU A 1 392 ? -20.875 6.428 11.962 1.00 91.56 392 LEU A N 1
ATOM 3208 C CA . LEU A 1 392 ? -20.987 5.018 11.555 1.00 91.56 392 LEU A CA 1
ATOM 3209 C C . LEU A 1 392 ? -21.232 4.126 12.768 1.00 91.56 392 LEU A C 1
ATOM 3211 O O . LEU A 1 392 ? -22.058 3.214 12.715 1.00 91.56 392 LEU A O 1
ATOM 3215 N N . VAL A 1 393 ? -20.567 4.452 13.874 1.00 94.25 393 VAL A N 1
ATOM 3216 C CA . VAL A 1 393 ? -20.710 3.755 15.146 1.00 94.25 393 VAL A CA 1
ATOM 3217 C C . VAL A 1 393 ? -22.148 3.819 15.651 1.00 94.25 393 VAL A C 1
ATOM 3219 O O . VAL A 1 393 ? -22.719 2.777 15.972 1.00 94.25 393 VAL A O 1
ATOM 3222 N N . LEU A 1 394 ? -22.774 5.004 15.689 1.00 93.44 394 LEU A N 1
ATOM 3223 C CA . LEU A 1 394 ? -24.161 5.098 16.155 1.00 93.44 394 LEU A CA 1
ATOM 3224 C C . LEU A 1 394 ? -25.149 4.415 15.216 1.00 93.44 394 LEU A C 1
ATOM 3226 O O . LEU A 1 394 ? -26.066 3.745 15.689 1.00 93.44 394 LEU A O 1
ATOM 3230 N N . LYS A 1 395 ? -24.926 4.496 13.903 1.00 93.69 395 LYS A N 1
ATOM 3231 C CA . LYS A 1 395 ? -25.726 3.752 12.929 1.00 93.69 395 LYS A CA 1
ATOM 3232 C C . LYS A 1 395 ? -25.643 2.240 13.154 1.00 93.69 395 LYS A C 1
ATOM 3234 O O . LYS A 1 395 ? -26.642 1.541 12.992 1.00 93.69 395 LYS A O 1
ATOM 3239 N N . HIS A 1 396 ? -24.468 1.714 13.507 1.00 95.19 396 HIS A N 1
ATOM 3240 C CA . HIS A 1 396 ? -24.320 0.296 13.828 1.00 95.19 396 HIS A CA 1
ATOM 3241 C C . HIS A 1 396 ? -24.957 -0.055 15.184 1.00 95.19 396 HIS A C 1
ATOM 3243 O O . HIS A 1 396 ? -25.724 -1.013 15.251 1.00 95.19 396 HIS A O 1
ATOM 3249 N N . LEU A 1 397 ? -24.771 0.768 16.225 1.00 96.00 397 LEU A N 1
ATOM 3250 C CA . LEU A 1 397 ? -25.449 0.596 17.520 1.00 96.00 397 LEU A CA 1
ATOM 3251 C C . LEU A 1 397 ? -26.977 0.572 17.393 1.00 96.00 397 LEU A C 1
ATOM 3253 O O . LEU A 1 397 ? -27.628 -0.231 18.055 1.00 96.00 397 LEU A O 1
ATOM 3257 N N . ALA A 1 398 ? -27.553 1.415 16.532 1.00 95.62 398 ALA A N 1
ATOM 3258 C CA . ALA A 1 398 ? -28.991 1.429 16.274 1.00 95.62 398 ALA A CA 1
ATOM 3259 C C . ALA A 1 398 ? -29.501 0.098 15.711 1.00 95.62 398 ALA A C 1
ATOM 3261 O O . ALA A 1 398 ? -30.587 -0.335 16.082 1.00 95.62 398 ALA A O 1
ATOM 3262 N N . LYS A 1 399 ? -28.705 -0.587 14.880 1.00 95.12 399 LYS A N 1
ATOM 3263 C CA . LYS A 1 399 ? -29.033 -1.937 14.396 1.00 95.12 399 LYS A CA 1
ATOM 3264 C C . LYS A 1 399 ? -28.934 -2.984 15.506 1.00 95.12 399 LYS A C 1
ATOM 3266 O O . LYS A 1 399 ? -29.762 -3.884 15.563 1.00 95.12 399 LYS A O 1
ATOM 3271 N N . LEU A 1 400 ? -27.936 -2.865 16.384 1.00 95.56 400 LEU A N 1
ATOM 3272 C CA . LEU A 1 400 ? -27.752 -3.794 17.504 1.00 95.56 400 LEU A CA 1
ATOM 3273 C C . LEU A 1 400 ? -28.777 -3.595 18.623 1.00 95.56 400 LEU A C 1
ATOM 3275 O O . LEU A 1 400 ? -28.972 -4.507 19.421 1.00 95.56 400 LEU A O 1
ATOM 3279 N N . ALA A 1 401 ? -29.454 -2.446 18.688 1.00 94.62 401 ALA A N 1
ATOM 3280 C CA . ALA A 1 401 ? -30.412 -2.140 19.747 1.00 94.62 401 ALA A CA 1
ATOM 3281 C C . ALA A 1 401 ? -31.556 -3.164 19.850 1.00 94.62 401 ALA A C 1
ATOM 3283 O O . ALA A 1 401 ? -32.042 -3.407 20.951 1.00 94.62 401 ALA A O 1
ATOM 3284 N N . ASP A 1 402 ? -31.960 -3.792 18.742 1.00 91.62 402 ASP A N 1
ATOM 3285 C CA . ASP A 1 402 ? -33.029 -4.800 18.749 1.00 91.62 402 ASP A CA 1
ATOM 3286 C C . ASP A 1 402 ? -32.582 -6.132 19.378 1.00 91.62 402 ASP A C 1
ATOM 3288 O O . ASP A 1 402 ? -33.382 -6.825 20.007 1.00 91.62 402 ASP A O 1
ATOM 3292 N N . VAL A 1 403 ? -31.303 -6.491 19.230 1.00 94.12 403 VAL A N 1
ATOM 3293 C CA . VAL A 1 403 ? -30.748 -7.786 19.671 1.00 94.12 403 VAL A CA 1
ATOM 3294 C C . VAL A 1 403 ? -30.056 -7.662 21.033 1.00 94.12 403 VAL A C 1
ATOM 3296 O O . VAL A 1 403 ? -30.146 -8.558 21.870 1.00 94.12 403 VAL A O 1
ATOM 3299 N N . MET A 1 404 ? -29.392 -6.531 21.278 1.00 95.12 404 MET A N 1
ATOM 3300 C CA . MET A 1 404 ? -28.592 -6.236 22.470 1.00 95.12 404 MET A CA 1
ATOM 3301 C C . MET A 1 404 ? -28.966 -4.869 23.083 1.00 95.12 404 MET A C 1
ATOM 3303 O O . MET A 1 404 ? -28.105 -3.993 23.223 1.00 95.12 404 MET A O 1
ATOM 3307 N N . PRO A 1 405 ? -30.236 -4.657 23.484 1.00 94.50 405 PRO A N 1
ATOM 3308 C CA . PRO A 1 405 ? -30.739 -3.343 23.888 1.00 94.50 405 PRO A CA 1
ATOM 3309 C C . PRO A 1 405 ? -29.986 -2.738 25.076 1.00 94.50 405 PRO A C 1
ATOM 3311 O O . PRO A 1 405 ? -29.692 -1.548 25.049 1.00 94.50 405 PRO A O 1
ATOM 3314 N N . GLU A 1 406 ? -29.642 -3.537 26.095 1.00 95.12 406 GLU A N 1
ATOM 3315 C CA . GLU A 1 406 ? -28.927 -3.077 27.301 1.00 95.12 406 GLU A CA 1
ATOM 3316 C C . GLU A 1 406 ? -27.543 -2.521 26.951 1.00 95.12 406 GLU A C 1
ATOM 3318 O O . GLU A 1 406 ? -27.238 -1.369 27.252 1.00 95.12 406 GLU A O 1
ATOM 3323 N N . SER A 1 407 ? -26.731 -3.296 26.230 1.00 96.00 407 SER A N 1
ATOM 3324 C CA . SER A 1 407 ? -25.396 -2.866 25.811 1.00 96.00 407 SER A CA 1
ATOM 3325 C C . SER A 1 407 ? -25.446 -1.655 24.874 1.00 96.00 407 SER A C 1
ATOM 3327 O O . SER A 1 407 ? -24.617 -0.752 25.000 1.00 96.00 407 SER A O 1
ATOM 3329 N N . ALA A 1 408 ? -26.435 -1.593 23.974 1.00 96.06 408 ALA A N 1
ATOM 3330 C CA . ALA A 1 408 ? -26.587 -0.479 23.044 1.00 96.06 408 ALA A CA 1
ATOM 3331 C C . ALA A 1 408 ? -26.883 0.848 23.766 1.00 96.06 408 ALA A C 1
ATOM 3333 O O . ALA A 1 408 ? -26.227 1.859 23.493 1.00 96.06 408 ALA A O 1
ATOM 3334 N N . VAL A 1 409 ? -27.820 0.855 24.725 1.00 95.94 409 VAL A N 1
ATOM 3335 C CA . VAL A 1 409 ? -28.133 2.076 25.488 1.00 95.94 409 VAL A CA 1
ATOM 3336 C C . VAL A 1 409 ? -27.024 2.471 26.453 1.00 95.94 409 VAL A C 1
ATOM 3338 O O . VAL A 1 409 ? -26.795 3.662 26.648 1.00 95.94 409 VAL A O 1
ATOM 3341 N N . GLU A 1 410 ? -26.298 1.515 27.035 1.00 95.94 410 GLU A N 1
ATOM 3342 C CA . GLU A 1 410 ? -25.138 1.819 27.878 1.00 95.94 410 GLU A CA 1
ATOM 3343 C C . GLU A 1 410 ? -24.031 2.520 27.085 1.00 95.94 410 GLU A C 1
ATOM 3345 O O . GLU A 1 410 ? -23.474 3.520 27.544 1.00 95.94 410 GLU A O 1
ATOM 3350 N N . CYS A 1 411 ? -23.750 2.048 25.869 1.00 96.06 411 CYS A N 1
ATOM 3351 C CA . CYS A 1 411 ? -22.782 2.690 24.989 1.00 96.06 411 CYS A CA 1
ATOM 3352 C C . CYS A 1 411 ? -23.244 4.094 24.571 1.00 96.06 411 CYS A C 1
ATOM 3354 O O . CYS A 1 411 ? -22.467 5.048 24.648 1.00 96.06 411 CYS A O 1
ATOM 3356 N N . LEU A 1 412 ? -24.523 4.252 24.203 1.00 94.62 412 LEU A N 1
ATOM 3357 C CA . LEU A 1 412 ? -25.099 5.563 23.887 1.00 94.62 412 LEU A CA 1
ATOM 3358 C C . LEU A 1 412 ? -25.001 6.527 25.076 1.00 94.62 412 LEU A C 1
ATOM 3360 O O . LEU A 1 412 ? -24.655 7.696 24.891 1.00 94.62 412 LEU A O 1
ATOM 3364 N N . LYS A 1 413 ? -25.262 6.040 26.297 1.00 93.88 413 LYS A N 1
ATOM 3365 C CA . LYS A 1 413 ? -25.087 6.825 27.519 1.00 93.88 413 LYS A CA 1
ATOM 3366 C C . LYS A 1 413 ? -23.668 7.370 27.574 1.00 93.88 413 LYS A C 1
ATOM 3368 O O . LYS A 1 413 ? -23.514 8.586 27.590 1.00 93.88 413 LYS A O 1
ATOM 3373 N N . LEU A 1 414 ? -22.655 6.500 27.539 1.00 93.44 414 LEU A N 1
ATOM 3374 C CA . LEU A 1 414 ? -21.244 6.892 27.633 1.00 93.44 414 LEU A CA 1
ATOM 3375 C C . LEU A 1 414 ? -20.850 7.938 26.576 1.00 93.44 414 LEU A C 1
ATOM 3377 O O . LEU A 1 414 ? -20.185 8.916 26.917 1.00 93.44 414 LEU A O 1
ATOM 3381 N N . ILE A 1 415 ? -21.313 7.791 25.331 1.00 91.50 415 ILE A N 1
ATOM 3382 C CA . ILE A 1 415 ? -21.084 8.771 24.254 1.00 91.50 415 ILE A CA 1
ATOM 3383 C C . ILE A 1 415 ? -21.661 10.143 24.631 1.00 91.50 415 ILE A C 1
ATOM 3385 O O . ILE A 1 415 ? -20.954 11.151 24.591 1.00 91.50 415 ILE A O 1
ATOM 3389 N N . ILE A 1 416 ? -22.918 10.190 25.085 1.00 88.81 416 ILE A N 1
ATOM 3390 C CA . ILE A 1 416 ? -23.574 11.432 25.524 1.00 88.81 416 ILE A CA 1
ATOM 3391 C C . ILE A 1 416 ? -22.858 12.038 26.736 1.00 88.81 416 ILE A C 1
ATOM 3393 O O . ILE A 1 416 ? -22.711 13.260 26.828 1.00 88.81 416 ILE A O 1
ATOM 3397 N N . GLU A 1 417 ? -22.405 11.224 27.691 1.00 87.44 417 GLU A N 1
ATOM 3398 C CA . GLU A 1 417 ? -21.713 11.742 28.873 1.00 87.44 417 GLU A CA 1
ATOM 3399 C C . GLU A 1 417 ? -20.394 12.428 28.511 1.00 87.44 417 GLU A C 1
ATOM 3401 O O . GLU A 1 417 ? -20.053 13.449 29.120 1.00 87.44 417 GLU A O 1
ATOM 3406 N N . LYS A 1 418 ? -19.685 11.888 27.514 1.00 84.25 418 LYS A N 1
ATOM 3407 C CA . LYS A 1 418 ? -18.375 12.365 27.064 1.00 84.25 418 LYS A CA 1
ATOM 3408 C C . LYS A 1 418 ? -18.458 13.488 26.022 1.00 84.25 418 LYS A C 1
ATOM 3410 O O . LYS A 1 418 ? -17.515 14.279 25.948 1.00 84.25 418 LYS A O 1
ATOM 3415 N N . ASP A 1 419 ? -19.584 13.661 25.321 1.00 80.88 419 ASP A N 1
ATOM 3416 C CA . ASP A 1 419 ? -19.850 14.851 24.496 1.00 80.88 419 ASP A CA 1
ATOM 3417 C C . ASP A 1 419 ? -20.117 16.089 25.374 1.00 80.88 419 ASP A C 1
ATOM 3419 O O . ASP A 1 419 ? -21.251 16.483 25.658 1.00 80.88 419 ASP A O 1
ATOM 3423 N N . LYS A 1 420 ? -19.032 16.716 25.841 1.00 72.62 420 LYS A N 1
ATOM 3424 C CA . LYS A 1 420 ? -19.082 17.927 26.676 1.00 72.62 420 LYS A CA 1
ATOM 3425 C C . LYS A 1 420 ? -19.551 19.167 25.915 1.00 72.62 420 LYS A C 1
ATOM 3427 O O . LYS A 1 420 ? -20.008 20.112 26.552 1.00 72.62 420 LYS A O 1
ATOM 3432 N N . LYS A 1 421 ? -19.385 19.195 24.589 1.00 70.06 421 LYS A N 1
ATOM 3433 C CA . LYS A 1 421 ? -19.748 20.349 23.749 1.00 70.06 421 LYS A CA 1
ATOM 3434 C C . LYS A 1 421 ? -21.193 20.265 23.250 1.00 70.06 421 LYS A C 1
ATOM 3436 O O . LYS A 1 421 ? -21.712 21.280 22.799 1.00 70.06 421 LYS A O 1
ATOM 3441 N N . GLY A 1 422 ? -21.826 19.092 23.349 1.00 67.88 422 GLY A N 1
ATOM 3442 C CA . GLY A 1 422 ? -23.217 18.857 22.955 1.00 67.88 422 GLY A CA 1
ATOM 3443 C C . GLY A 1 422 ? -23.445 18.963 21.447 1.00 67.88 422 GLY A C 1
ATOM 3444 O O . GLY A 1 422 ? -24.571 19.176 21.013 1.00 67.88 422 GLY A O 1
ATOM 3445 N N . GLY A 1 423 ? -22.377 18.897 20.650 1.00 68.56 423 GLY A N 1
ATOM 3446 C CA . GLY A 1 423 ? -22.441 19.064 19.199 1.00 68.56 423 GLY A CA 1
ATOM 3447 C C . GLY A 1 423 ? -22.704 17.756 18.457 1.00 68.56 423 GLY A C 1
ATOM 3448 O O . GLY A 1 423 ? -23.272 17.787 17.367 1.00 68.56 423 GLY A O 1
ATOM 3449 N N . GLY A 1 424 ? -22.325 16.614 19.040 1.00 73.44 424 GLY A N 1
ATOM 3450 C CA . GLY A 1 424 ? -22.435 15.310 18.387 1.00 73.44 424 GLY A CA 1
ATOM 3451 C C . GLY A 1 424 ? -23.889 14.922 18.136 1.00 73.44 424 GLY A C 1
ATOM 3452 O O . GLY A 1 424 ? -24.238 14.510 17.033 1.00 73.44 424 GLY A O 1
ATOM 3453 N N . ILE A 1 425 ? -24.755 15.159 19.127 1.00 76.94 425 ILE A N 1
ATOM 3454 C CA . ILE A 1 425 ? -26.195 14.833 19.126 1.00 76.94 425 ILE A CA 1
ATOM 3455 C C . ILE A 1 425 ? -26.936 15.275 17.850 1.00 76.94 425 ILE A C 1
ATOM 3457 O O . ILE A 1 425 ? -27.870 14.602 17.424 1.00 76.94 425 ILE A O 1
ATOM 3461 N N . TYR A 1 426 ? -26.514 16.371 17.209 1.00 78.12 426 TYR A N 1
ATOM 3462 C CA . TYR A 1 426 ? -27.115 16.865 15.967 1.00 78.12 426 TYR A CA 1
ATOM 3463 C C . TYR A 1 426 ? -26.751 16.008 14.751 1.00 78.12 426 TYR A C 1
ATOM 3465 O O . TYR A 1 426 ? -27.573 15.835 13.855 1.00 78.12 426 TYR A O 1
ATOM 3473 N N . GLY A 1 427 ? -25.533 15.462 14.713 1.00 77.19 427 GLY A N 1
ATOM 3474 C CA . GLY A 1 427 ? -25.051 14.625 13.614 1.00 77.19 427 GLY A CA 1
ATOM 3475 C C . GLY A 1 427 ? -25.657 13.222 13.609 1.00 77.19 427 GLY A C 1
ATOM 3476 O O . GLY A 1 427 ? -25.729 12.594 12.557 1.00 77.19 427 GLY A O 1
ATOM 3477 N N . TRP A 1 428 ? -26.119 12.744 14.764 1.00 82.06 428 TRP A N 1
ATOM 3478 C CA . TRP A 1 428 ? -26.592 11.371 14.944 1.00 82.06 428 TRP A CA 1
ATOM 3479 C C . TRP A 1 428 ? -27.941 11.265 15.673 1.00 82.06 428 TRP A C 1
ATOM 3481 O O . TRP A 1 428 ? -28.289 10.231 16.246 1.00 82.06 428 TRP A O 1
ATOM 3491 N N . HIS A 1 429 ? -28.741 12.332 15.597 1.00 85.69 429 HIS A N 1
ATOM 3492 C CA . HIS A 1 429 ? -30.068 12.448 16.210 1.00 85.69 429 HIS A CA 1
ATOM 3493 C C . HIS A 1 429 ? -30.980 11.247 15.909 1.00 85.69 429 HIS A C 1
ATOM 3495 O O . HIS A 1 429 ? -31.576 10.662 16.814 1.00 85.69 429 HIS A O 1
ATOM 3501 N N . ASN A 1 430 ? -31.072 10.854 14.634 1.00 89.69 430 ASN A N 1
ATOM 3502 C CA . ASN A 1 430 ? -31.965 9.778 14.197 1.00 89.69 430 ASN A CA 1
ATOM 3503 C C . ASN A 1 430 ? -31.552 8.414 14.768 1.00 89.69 430 ASN A C 1
ATOM 3505 O O . ASN A 1 430 ? -32.411 7.642 15.199 1.00 89.69 430 ASN A O 1
ATOM 3509 N N . ASP A 1 431 ? -30.250 8.129 14.805 1.00 93.12 431 ASP A N 1
ATOM 3510 C CA . ASP A 1 431 ? -29.725 6.868 15.328 1.00 93.12 431 ASP A CA 1
ATOM 3511 C C . ASP A 1 431 ? -29.924 6.789 16.849 1.00 93.12 431 ASP A C 1
ATOM 3513 O O . ASP A 1 431 ? -30.451 5.796 17.352 1.00 93.12 431 ASP A O 1
ATOM 3517 N N . ALA A 1 432 ? -29.636 7.870 17.586 1.00 91.88 432 ALA A N 1
ATOM 3518 C CA . ALA A 1 432 ? -29.908 7.938 19.024 1.00 91.88 432 ALA A CA 1
ATOM 3519 C C . ALA A 1 432 ? -31.400 7.789 19.346 1.00 91.88 432 ALA A C 1
ATOM 3521 O O . ALA A 1 432 ? -31.765 7.047 20.260 1.00 91.88 432 ALA A O 1
ATOM 3522 N N . LYS A 1 433 ? -32.281 8.440 18.576 1.00 93.38 433 LYS A N 1
ATOM 3523 C CA . LYS A 1 433 ? -33.732 8.288 18.733 1.00 93.38 433 LYS A CA 1
ATOM 3524 C C . LYS A 1 433 ? -34.171 6.844 18.501 1.00 93.38 433 LYS A C 1
ATOM 3526 O O . LYS A 1 433 ? -35.007 6.347 19.252 1.00 93.38 433 LYS A O 1
ATOM 3531 N N . THR A 1 434 ? -33.597 6.172 17.503 1.00 94.31 434 THR A N 1
ATOM 3532 C CA . THR A 1 434 ? -33.879 4.760 17.205 1.00 94.31 434 THR A CA 1
ATOM 3533 C C . THR A 1 434 ? -33.489 3.872 18.385 1.00 94.31 434 THR A C 1
ATOM 3535 O O . THR A 1 434 ? -34.347 3.169 18.911 1.00 94.31 434 THR A O 1
ATOM 3538 N N . ILE A 1 435 ? -32.253 3.997 18.885 1.00 95.06 435 ILE A N 1
ATOM 3539 C CA . ILE A 1 435 ? -31.752 3.230 20.040 1.00 95.06 435 ILE A CA 1
ATOM 3540 C C . ILE A 1 435 ? -32.661 3.416 21.266 1.00 95.06 435 ILE A C 1
ATOM 3542 O O . ILE A 1 435 ? -33.094 2.440 21.881 1.00 95.06 435 ILE A O 1
ATOM 3546 N N . LEU A 1 436 ? -32.982 4.668 21.613 1.00 95.44 436 LEU A N 1
ATOM 3547 C CA . LEU A 1 436 ? -33.822 4.982 22.772 1.00 95.44 436 LEU A CA 1
ATOM 3548 C C . LEU A 1 436 ? -35.251 4.455 22.601 1.00 95.44 436 LEU A C 1
ATOM 3550 O O . LEU A 1 436 ? -35.813 3.893 23.537 1.00 95.44 436 LEU A O 1
ATOM 3554 N N . THR A 1 437 ? -35.831 4.591 21.406 1.00 94.56 437 THR A N 1
ATOM 3555 C CA . THR A 1 437 ? -37.184 4.092 21.115 1.00 94.56 437 THR A CA 1
ATOM 3556 C C . THR A 1 437 ? -37.250 2.575 21.260 1.00 94.56 437 THR A C 1
ATOM 3558 O O . THR A 1 437 ? -38.166 2.069 21.912 1.00 94.56 437 THR A O 1
ATOM 3561 N N . THR A 1 438 ? -36.277 1.855 20.693 1.00 93.56 438 THR A N 1
ATOM 3562 C CA . THR A 1 438 ? -36.185 0.395 20.798 1.00 93.56 438 THR A CA 1
ATOM 3563 C C . THR A 1 438 ? -36.079 -0.045 22.256 1.00 93.56 438 THR A C 1
ATOM 3565 O O . THR A 1 438 ? -36.810 -0.938 22.682 1.00 93.56 438 THR A O 1
ATOM 3568 N N . ALA A 1 439 ? -35.246 0.617 23.062 1.00 93.94 439 ALA A N 1
ATOM 3569 C CA . ALA A 1 439 ? -35.093 0.274 24.473 1.00 93.94 439 ALA A CA 1
ATOM 3570 C C . ALA A 1 439 ? -36.340 0.570 25.325 1.00 93.94 439 ALA A C 1
ATOM 3572 O O . ALA A 1 439 ? -36.678 -0.231 26.193 1.00 93.94 439 ALA A O 1
ATOM 3573 N N . ILE A 1 440 ? -37.049 1.680 25.077 1.00 93.50 440 ILE A N 1
ATOM 3574 C CA . ILE A 1 440 ? -38.288 2.016 25.802 1.00 93.50 440 ILE A CA 1
ATOM 3575 C C . ILE A 1 440 ? -39.406 1.011 25.490 1.00 93.50 440 ILE A C 1
ATOM 3577 O O . ILE A 1 440 ? -40.078 0.526 26.408 1.00 93.50 440 ILE A O 1
ATOM 3581 N N . LYS A 1 441 ? -39.594 0.685 24.202 1.00 91.94 441 LYS A N 1
ATOM 3582 C CA . LYS A 1 441 ? -40.654 -0.223 23.729 1.00 91.94 441 LYS A CA 1
ATOM 3583 C C . LYS A 1 441 ? -40.330 -1.702 23.948 1.00 91.94 441 LYS A C 1
ATOM 3585 O O . LYS A 1 441 ? -41.239 -2.527 23.936 1.00 91.94 441 LYS A O 1
ATOM 3590 N N . GLY A 1 442 ? -39.056 -2.044 24.129 1.00 88.94 442 GLY A N 1
ATOM 3591 C CA . GLY A 1 442 ? -38.604 -3.410 24.367 1.00 88.94 442 GLY A CA 1
ATOM 3592 C C . GLY A 1 442 ? -38.968 -3.946 25.755 1.00 88.94 442 GLY A C 1
ATOM 3593 O O . GLY A 1 442 ? -39.372 -3.211 26.650 1.00 88.94 442 GLY A O 1
ATOM 3594 N N . ASN A 1 443 ? -38.775 -5.252 25.954 1.00 89.31 443 ASN A N 1
ATOM 3595 C CA . ASN A 1 443 ? -39.068 -5.947 27.218 1.00 89.31 443 ASN A CA 1
ATOM 3596 C C . ASN A 1 443 ? -37.868 -6.017 28.186 1.00 89.31 443 ASN A C 1
ATOM 3598 O O . ASN A 1 443 ? -37.917 -6.755 29.167 1.00 89.31 443 ASN A O 1
ATOM 3602 N N . ASN A 1 444 ? -36.773 -5.299 27.913 1.00 92.75 444 ASN A N 1
ATOM 3603 C CA . ASN A 1 444 ? -35.609 -5.268 28.800 1.00 92.75 444 ASN A CA 1
ATOM 3604 C C . ASN A 1 444 ? -35.725 -4.080 29.771 1.00 92.75 444 ASN A C 1
ATOM 3606 O O . ASN A 1 444 ? -35.458 -2.936 29.403 1.00 92.75 444 ASN A O 1
ATOM 3610 N N . ASP A 1 445 ? -36.094 -4.364 31.023 1.00 92.19 445 ASP A N 1
ATOM 3611 C CA . ASP A 1 445 ? -36.318 -3.337 32.048 1.00 92.19 445 ASP A CA 1
ATOM 3612 C C . ASP A 1 445 ? -35.070 -2.502 32.353 1.00 92.19 445 ASP A C 1
ATOM 3614 O O . ASP A 1 445 ? -35.176 -1.295 32.575 1.00 92.19 445 ASP A O 1
ATOM 3618 N N . LYS A 1 446 ? -33.877 -3.108 32.327 1.00 93.62 446 LYS A N 1
ATOM 3619 C CA . LYS A 1 446 ? -32.627 -2.364 32.529 1.00 93.62 446 LYS A CA 1
ATOM 3620 C C . LYS A 1 446 ? -32.369 -1.404 31.375 1.00 93.62 446 LYS A C 1
ATOM 3622 O O . LYS A 1 446 ? -32.046 -0.243 31.612 1.00 93.62 446 LYS A O 1
ATOM 3627 N N . ALA A 1 447 ? -32.550 -1.868 30.138 1.00 93.56 447 ALA A N 1
ATOM 3628 C CA . ALA A 1 447 ? -32.389 -1.027 28.959 1.00 93.56 447 ALA A CA 1
ATOM 3629 C C . ALA A 1 447 ? -33.371 0.155 28.985 1.00 93.56 447 ALA A C 1
ATOM 3631 O O . ALA A 1 447 ? -32.966 1.290 28.731 1.00 93.56 447 ALA A O 1
ATOM 3632 N N . ARG A 1 448 ? -34.629 -0.088 29.381 1.00 94.88 448 ARG A N 1
ATOM 3633 C CA . ARG A 1 448 ? -35.642 0.959 29.571 1.00 94.88 448 ARG A CA 1
ATOM 3634 C C . ARG A 1 448 ? -35.202 1.989 30.613 1.00 94.88 448 ARG A C 1
ATOM 3636 O O . ARG A 1 448 ? -35.184 3.177 30.310 1.00 94.88 448 ARG A O 1
ATOM 3643 N N . GLN A 1 449 ? -34.774 1.555 31.800 1.00 94.81 449 GLN A N 1
ATOM 3644 C CA . GLN A 1 449 ? -34.307 2.460 32.863 1.00 94.81 449 GLN A CA 1
ATOM 3645 C C . GLN A 1 449 ? -33.112 3.319 32.422 1.00 94.81 449 GLN A C 1
ATOM 3647 O O . GLN A 1 449 ? -33.057 4.520 32.703 1.00 94.81 449 GLN A O 1
ATOM 3652 N N . VAL A 1 450 ? -32.150 2.727 31.706 1.00 95.06 450 VAL A N 1
ATOM 3653 C CA . VAL A 1 450 ? -31.005 3.472 31.168 1.00 95.06 450 VAL A CA 1
ATOM 3654 C C . VAL A 1 450 ? -31.467 4.480 30.113 1.00 95.06 450 VAL A C 1
ATOM 3656 O O . VAL A 1 450 ? -31.058 5.640 30.189 1.00 95.06 450 VAL A O 1
ATOM 3659 N N . ALA A 1 451 ? -32.357 4.091 29.195 1.00 94.75 451 ALA A N 1
ATOM 3660 C CA . ALA A 1 451 ? -32.916 4.983 28.180 1.00 94.75 451 ALA A CA 1
ATOM 3661 C C . ALA A 1 451 ? -33.664 6.178 28.798 1.00 94.75 451 ALA A C 1
ATOM 3663 O O . ALA A 1 451 ? -33.424 7.317 28.399 1.00 94.75 451 ALA A O 1
ATOM 3664 N N . GLU A 1 452 ? -34.494 5.955 29.821 1.00 94.62 452 GLU A N 1
ATOM 3665 C CA . GLU A 1 452 ? -35.177 7.026 30.561 1.00 94.62 452 GLU A CA 1
ATOM 3666 C C . GLU A 1 452 ? -34.178 8.017 31.181 1.00 94.62 452 GLU A C 1
ATOM 3668 O O . GLU A 1 452 ? -34.339 9.234 31.056 1.00 94.62 452 GLU A O 1
ATOM 3673 N N . SER A 1 453 ? -33.095 7.509 31.787 1.00 94.56 453 SER A N 1
ATOM 3674 C CA . SER A 1 453 ? -32.043 8.356 32.367 1.00 94.56 453 SER A CA 1
ATOM 3675 C C . SER A 1 453 ? -31.335 9.218 31.314 1.00 94.56 453 SER A C 1
ATOM 3677 O O . SER A 1 453 ? -31.026 10.385 31.571 1.00 94.56 453 SER A O 1
ATOM 3679 N N . ILE A 1 454 ? -31.119 8.672 30.111 1.00 93.94 454 ILE A N 1
ATOM 3680 C CA . ILE A 1 454 ? -30.529 9.402 28.988 1.00 93.94 454 ILE A CA 1
ATOM 3681 C C . ILE A 1 454 ? -31.488 10.501 28.523 1.00 93.94 454 ILE A C 1
ATOM 3683 O O . ILE A 1 454 ? -31.059 11.642 28.355 1.00 93.94 454 ILE A O 1
ATOM 3687 N N . ILE A 1 455 ? -32.778 10.186 28.354 1.00 93.00 455 ILE A N 1
ATOM 3688 C CA . ILE A 1 455 ? -33.798 11.144 27.904 1.00 93.00 455 ILE A CA 1
ATOM 3689 C C . ILE A 1 455 ? -33.896 12.328 28.872 1.00 93.00 455 ILE A C 1
ATOM 3691 O O . ILE A 1 455 ? -33.893 13.478 28.431 1.00 93.00 455 ILE A O 1
ATOM 3695 N N . HIS A 1 456 ? -33.920 12.079 30.185 1.00 92.44 456 HIS A N 1
ATOM 3696 C CA . HIS A 1 456 ? -33.925 13.154 31.182 1.00 92.44 456 HIS A CA 1
ATOM 3697 C C . HIS A 1 456 ? -32.685 14.048 31.072 1.00 92.44 456 HIS A C 1
ATOM 3699 O O . HIS A 1 456 ? -32.814 15.270 31.027 1.00 92.44 456 HIS A O 1
ATOM 3705 N N . ARG A 1 457 ? -31.492 13.455 30.938 1.00 90.25 457 ARG A N 1
ATOM 3706 C CA . ARG A 1 457 ? -30.236 14.204 30.792 1.00 90.25 457 ARG A CA 1
ATOM 3707 C C . ARG A 1 457 ? -30.170 15.017 29.498 1.00 90.25 457 ARG A C 1
ATOM 3709 O O . ARG A 1 457 ? -29.626 16.120 29.489 1.00 90.25 457 ARG A O 1
ATOM 3716 N N . LEU A 1 458 ? -30.692 14.483 28.397 1.00 90.06 458 LEU A N 1
ATOM 3717 C CA . LEU A 1 458 ? -30.806 15.214 27.135 1.00 90.06 458 LEU A CA 1
ATOM 3718 C C . LEU A 1 458 ? -31.761 16.406 27.280 1.00 90.06 458 LEU A C 1
ATOM 3720 O O . LEU A 1 458 ? -31.422 17.505 26.841 1.00 90.06 458 LEU A O 1
ATOM 3724 N N . GLY A 1 459 ? -32.882 16.227 27.985 1.00 89.19 459 GLY A N 1
ATOM 3725 C CA . GLY A 1 459 ? -33.788 17.315 28.357 1.00 89.19 459 GLY A CA 1
ATOM 3726 C C . GLY A 1 459 ? -33.101 18.403 29.188 1.00 89.19 459 GLY A C 1
ATOM 3727 O O . GLY A 1 459 ? -33.190 19.576 28.841 1.00 89.19 459 GLY A O 1
ATOM 3728 N N . GLU A 1 460 ? -32.327 18.036 30.216 1.00 88.50 460 GLU A N 1
ATOM 3729 C CA . GLU A 1 460 ? -31.524 18.987 31.012 1.00 88.50 460 GLU A CA 1
ATOM 3730 C C . GLU A 1 460 ? -30.525 19.791 30.163 1.00 88.50 460 GLU A C 1
ATOM 3732 O O . GLU A 1 460 ? -30.203 20.933 30.490 1.00 88.50 460 GLU A O 1
ATOM 3737 N N . ARG A 1 461 ? -30.051 19.213 29.052 1.00 87.12 461 ARG A N 1
ATOM 3738 C CA . ARG A 1 461 ? -29.163 19.863 28.075 1.00 87.12 461 ARG A CA 1
ATOM 3739 C C . ARG A 1 461 ? -29.905 20.644 26.981 1.00 87.12 461 ARG A C 1
ATOM 3741 O O . ARG A 1 461 ? -29.252 21.225 26.121 1.00 87.12 461 ARG A O 1
ATOM 3748 N N . GLY A 1 462 ? -31.237 20.692 27.024 1.00 87.31 462 GLY A N 1
ATOM 3749 C CA . GLY A 1 462 ? -32.076 21.461 26.102 1.00 87.31 462 GLY A CA 1
ATOM 3750 C C . GLY A 1 462 ? -32.640 20.681 24.908 1.00 87.31 462 GLY A C 1
ATOM 3751 O O . GLY A 1 462 ? -33.302 21.288 24.070 1.00 87.31 462 GLY A O 1
ATOM 3752 N N . HIS A 1 463 ? -32.427 19.364 24.837 1.00 88.25 463 HIS A N 1
ATOM 3753 C CA . HIS A 1 463 ? -32.956 18.486 23.784 1.00 88.25 463 HIS A CA 1
ATOM 3754 C C . HIS A 1 463 ? -34.319 17.903 24.183 1.00 88.25 463 HIS A C 1
ATOM 3756 O O . HIS A 1 463 ? -34.467 16.714 24.482 1.00 88.25 463 HIS A O 1
ATOM 3762 N N . TRP A 1 464 ? -35.327 18.770 24.267 1.00 86.19 464 TRP A N 1
ATOM 3763 C CA . TRP A 1 464 ? -36.664 18.427 24.761 1.00 86.19 464 TRP A CA 1
ATOM 3764 C C . TRP A 1 464 ? -37.428 17.455 23.856 1.00 86.19 464 TRP A C 1
ATOM 3766 O O . TRP A 1 464 ? -38.325 16.765 24.333 1.00 86.19 464 TRP A O 1
ATOM 3776 N N . GLU A 1 465 ? -37.060 17.364 22.579 1.00 87.19 465 GLU A N 1
ATOM 3777 C CA . GLU A 1 465 ? -37.684 16.501 21.575 1.00 87.19 465 GLU A CA 1
ATOM 3778 C C . GLU A 1 465 ? -37.609 15.002 21.911 1.00 87.19 465 GLU 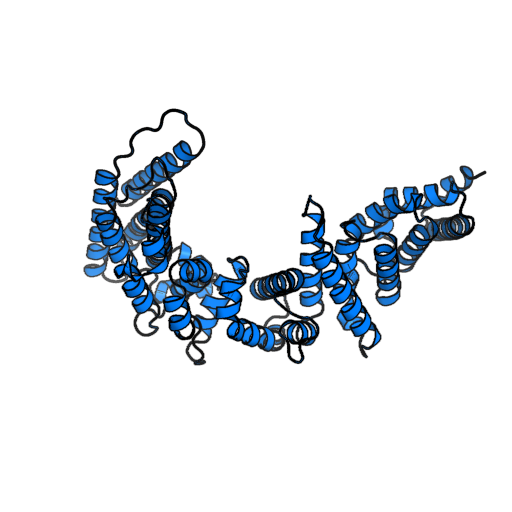A C 1
ATOM 3780 O O . GLU A 1 465 ? -38.434 14.216 21.449 1.00 87.19 465 GLU A O 1
ATOM 3785 N N . TYR A 1 466 ? -36.658 14.582 22.753 1.00 88.50 466 TYR A N 1
ATOM 3786 C CA . TYR A 1 466 ? -36.561 13.189 23.204 1.00 88.50 466 TYR A CA 1
ATOM 3787 C C . TYR A 1 466 ? -37.600 12.829 24.272 1.00 88.50 466 TYR A C 1
ATOM 3789 O O . TYR A 1 466 ? -37.850 11.645 24.500 1.00 88.50 466 TYR A O 1
ATOM 3797 N N . ARG A 1 467 ? -38.236 13.820 24.915 1.00 88.25 467 ARG A N 1
ATOM 3798 C CA . ARG A 1 467 ? -39.279 13.593 25.928 1.00 88.25 467 ARG A CA 1
ATOM 3799 C C . ARG A 1 467 ? -40.474 12.835 25.356 1.00 88.25 467 ARG A C 1
ATOM 3801 O O . ARG A 1 467 ? -41.073 12.037 26.074 1.00 88.25 467 ARG A O 1
ATOM 3808 N N . ASP A 1 468 ? -40.787 13.053 24.082 1.00 88.38 468 ASP A N 1
ATOM 3809 C CA . ASP A 1 468 ? -41.926 12.428 23.408 1.00 88.38 468 ASP A CA 1
ATOM 3810 C C . ASP A 1 468 ? -41.846 10.894 23.459 1.00 88.38 468 ASP A C 1
ATOM 3812 O O . ASP A 1 468 ? -42.877 10.233 23.576 1.00 88.38 468 ASP A O 1
ATOM 3816 N N . LEU A 1 469 ? -40.630 10.332 23.502 1.00 88.69 469 LEU A N 1
ATOM 3817 C CA . LEU A 1 469 ? -40.383 8.889 23.580 1.00 88.69 469 LEU A CA 1
ATOM 3818 C C . LEU A 1 469 ? -40.909 8.243 24.873 1.00 88.69 469 LEU A C 1
ATOM 3820 O O . LEU A 1 469 ? -41.247 7.064 24.864 1.00 88.69 469 LEU A O 1
ATOM 3824 N N . LEU A 1 470 ? -41.010 8.998 25.974 1.00 84.69 470 LEU A N 1
ATOM 3825 C CA . LEU A 1 470 ? -41.544 8.502 27.253 1.00 84.69 470 LEU A CA 1
ATOM 3826 C C . LEU A 1 470 ? -43.072 8.353 27.230 1.00 84.69 470 LEU A C 1
ATOM 3828 O O . LEU A 1 470 ? -43.646 7.631 28.045 1.00 84.69 470 LEU A O 1
ATOM 3832 N N . SER A 1 471 ? -43.737 9.051 26.309 1.00 71.44 471 SER A N 1
ATOM 3833 C CA . SER A 1 471 ? -45.194 9.019 26.129 1.00 71.44 471 SER A CA 1
ATOM 3834 C C . SER A 1 471 ? -45.655 7.750 25.408 1.00 71.44 471 SER A C 1
ATOM 3836 O O . SER A 1 471 ? -46.748 7.263 25.678 1.00 71.44 471 SER A O 1
ATOM 3838 N N . ASP A 1 472 ? -44.803 7.217 24.528 1.00 57.03 472 ASP A N 1
ATOM 3839 C CA . ASP A 1 472 ? -45.068 6.073 23.643 1.00 57.03 472 ASP A CA 1
ATOM 3840 C C . ASP A 1 472 ? -44.830 4.698 24.301 1.00 57.03 472 ASP A C 1
ATOM 3842 O O . ASP A 1 472 ? -45.072 3.668 23.672 1.00 57.03 472 ASP A O 1
ATOM 3846 N N . GLY A 1 473 ? -44.308 4.667 25.532 1.00 51.03 473 GLY A N 1
ATOM 3847 C CA . GLY A 1 473 ? -43.942 3.447 26.268 1.00 51.03 473 GLY A CA 1
ATOM 3848 C C . GLY A 1 473 ? -44.942 3.004 27.343 1.00 51.03 473 GLY A C 1
ATOM 3849 O O . GLY A 1 473 ? -44.577 2.182 28.183 1.00 51.03 473 GLY A O 1
ATOM 3850 N N . LYS A 1 474 ? -46.156 3.573 27.365 1.00 43.78 474 LYS A N 1
ATOM 3851 C CA . LYS A 1 474 ? -47.226 3.214 28.312 1.00 43.78 474 LYS A CA 1
ATOM 3852 C C . LYS A 1 474 ? -48.201 2.184 27.767 1.00 43.78 474 LYS A C 1
ATOM 3854 O O . LYS A 1 474 ? -48.587 2.310 26.585 1.00 43.78 474 LYS A O 1
#

pLDDT: mean 89.94, std 10.95, range [43.78, 98.56]

Organism: NCBI:txid1479485

Nearest PDB structures (foldseek):
  7k36-assembly1_A  TM=2.784E-01  e=1.652E-02  Homo sapiens
  5xah-assembly2_B  TM=2.808E-01  e=8.344E-02  Homo sapiens
  5vjc-assembly2_B  TM=3.729E-01  e=4.561E-01  Drosophila melanogaster
  5vjc-assembly1_A  TM=3.742E-01  e=5.557E-01  Drosophila melanogaster
  8ga7-assembly1_A  TM=1.364E-01  e=2.385E-03  synthetic construct